Protein 1M0G (pdb70)

Radius of gyration: 7.93 Å; Cα contacts (8 Å, |Δi|>4): 27; chains: 1; bounding box: 19×13×16 Å

Foldseek 3Di:
DADPLDDPCLVQCPVHDQCPPHHADPVTSD

Solvent-accessible surface area: 2274 Å² total; per-residue (Å²): 170,69,21,152,63,22,97,126,46,29,130,90,7,75,117,40,36,54,22,184,71,106,119,22,62,118,71,5,20,130

Structure (mmCIF, N/CA/C/O backbone):
data_1M0G
#
_entry.id   1M0G
#
loop_
_entity.id
_entity.type
_entity.pdbx_description
1 polymer 'metallothionein MT_nc'
2 non-polymer 'CADMIUM ION'
#
loop_
_atom_site.group_PDB
_atom_site.id
_atom_site.type_symbol
_atom_site.label_atom_id
_atom_site.label_alt_id
_atom_site.label_comp_id
_atom_site.label_asym_id
_atom_site.label_entity_id
_atom_site.label_seq_id
_atom_site.pdbx_PDB_ins_code
_atom_site.Cartn_x
_atom_site.Cartn_y
_atom_site.Cartn_z
_atom_site.occupancy
_atom_site.B_iso_or_equiv
_atom_site.auth_seq_id
_atom_site.auth_comp_id
_atom_site.auth_asym_id
_atom_site.auth_atom_id
_atom_site.pdbx_PDB_model_num
ATOM 1 N N . SER A 1 1 ? 1.255 -4.879 -2.490 1.00 0.00 37 SER A N 1
ATOM 2 C CA . SER A 1 1 ? 2.271 -4.974 -3.524 1.00 0.00 37 SER A CA 1
ATOM 3 C C . SER A 1 1 ? 3.637 -4.588 -2.953 1.00 0.00 37 SER A C 1
ATOM 4 O O . SER A 1 1 ? 3.730 -4.116 -1.820 1.00 0.00 37 SER A O 1
ATOM 12 N N . CYS A 1 2 ? 4.664 -4.804 -3.762 1.00 0.00 38 CYS A N 1
ATOM 13 C CA . CYS A 1 2 ? 6.021 -4.485 -3.351 1.00 0.00 38 CYS A CA 1
ATOM 14 C C . CYS A 1 2 ? 6.641 -3.571 -4.410 1.00 0.00 38 CYS A C 1
ATOM 15 O O . CYS A 1 2 ? 6.800 -2.368 -4.217 1.00 0.00 38 CYS A O 1
ATOM 22 N N . CYS A 1 3 ? 6.991 -4.179 -5.545 1.00 0.00 39 CYS A N 1
ATOM 23 C CA . CYS A 1 3 ? 7.590 -3.456 -6.650 1.00 0.00 39 CYS A CA 1
ATOM 24 C C . CYS A 1 3 ? 6.990 -3.942 -7.961 1.00 0.00 39 CYS A C 1
ATOM 25 O O . CYS A 1 3 ? 6.715 -5.134 -8.082 1.00 0.00 39 CYS A O 1
ATOM 32 N N . PRO A 1 4 ? 6.794 -3.005 -8.928 1.00 0.00 40 PRO A N 1
ATOM 33 C CA . PRO A 1 4 ? 6.226 -3.366 -10.216 1.00 0.00 40 PRO A CA 1
ATOM 34 C C . PRO A 1 4 ? 7.253 -4.096 -11.083 1.00 0.00 40 PRO A C 1
ATOM 35 O O . PRO A 1 4 ? 7.062 -4.239 -12.289 1.00 0.00 40 PRO A O 1
ATOM 46 N N . CYS A 1 5 ? 8.321 -4.537 -10.435 1.00 0.00 41 CYS A N 1
ATOM 47 C CA . CYS A 1 5 ? 9.378 -5.249 -11.132 1.00 0.00 41 CYS A CA 1
ATOM 48 C C . CYS A 1 5 ? 9.387 -6.698 -10.641 1.00 0.00 41 CYS A C 1
ATOM 49 O O . CYS A 1 5 ? 10.294 -7.463 -10.966 1.00 0.00 41 CYS A O 1
ATOM 56 N N . CYS A 1 6 ? 8.365 -7.033 -9.867 1.00 0.00 42 CYS A N 1
ATOM 57 C CA . CYS A 1 6 ? 8.243 -8.377 -9.328 1.00 0.00 42 CYS A CA 1
ATOM 58 C C . CYS A 1 6 ? 6.756 -8.724 -9.234 1.00 0.00 42 CYS A C 1
ATOM 59 O O . CYS A 1 6 ? 5.906 -7.835 -9.245 1.00 0.00 42 CYS A O 1
ATOM 66 N N . PRO A 1 7 ? 6.481 -10.052 -9.141 1.00 0.00 43 PRO A N 1
ATOM 67 C CA . PRO A 1 7 ? 5.111 -10.528 -9.045 1.00 0.00 43 PRO A CA 1
ATOM 68 C C . PRO A 1 7 ? 4.540 -10.276 -7.647 1.00 0.00 43 PRO A C 1
ATOM 69 O O . PRO A 1 7 ? 5.284 -9.992 -6.711 1.00 0.00 43 PRO A O 1
ATOM 80 N N . SER A 1 8 ? 3.224 -10.391 -7.552 1.00 0.00 44 SER A N 1
ATOM 81 C CA . SER A 1 8 ? 2.544 -10.179 -6.285 1.00 0.00 44 SER A CA 1
ATOM 82 C C . SER A 1 8 ? 2.890 -11.307 -5.311 1.00 0.00 44 SER A C 1
ATOM 83 O O . SER A 1 8 ? 2.007 -12.036 -4.861 1.00 0.00 44 SER A O 1
ATOM 91 N N . GLY A 1 9 ? 4.177 -11.416 -5.014 1.00 0.00 45 GLY A N 1
ATOM 92 C CA . GLY A 1 9 ? 4.649 -12.443 -4.102 1.00 0.00 45 GLY A CA 1
ATOM 93 C C . GLY A 1 9 ? 6.172 -12.391 -3.959 1.00 0.00 45 GLY A C 1
ATOM 94 O O . GLY A 1 9 ? 6.693 -11.723 -3.067 1.00 0.00 45 GLY A O 1
ATOM 98 N N . CYS A 1 10 ? 6.843 -13.105 -4.850 1.00 0.00 46 CYS A N 1
ATOM 99 C CA . CYS A 1 10 ? 8.295 -13.148 -4.835 1.00 0.00 46 CYS A CA 1
ATOM 100 C C . CYS A 1 10 ? 8.754 -13.377 -3.394 1.00 0.00 46 CYS A C 1
ATOM 101 O O . CYS A 1 10 ? 8.818 -12.438 -2.602 1.00 0.00 46 CYS A O 1
ATOM 108 N N . THR A 1 11 ? 9.060 -14.632 -3.096 1.00 0.00 47 THR A N 1
ATOM 109 C CA . THR A 1 11 ? 9.511 -14.996 -1.764 1.00 0.00 47 THR A CA 1
ATOM 110 C C . THR A 1 11 ? 10.738 -14.172 -1.372 1.00 0.00 47 THR A C 1
ATOM 111 O O . THR A 1 11 ? 11.034 -14.017 -0.188 1.00 0.00 47 THR A O 1
ATOM 122 N N . LYS A 1 12 ? 11.419 -13.664 -2.388 1.00 0.00 48 LYS A N 1
ATOM 123 C CA . LYS A 1 12 ? 12.608 -12.858 -2.165 1.00 0.00 48 LYS A CA 1
ATOM 124 C C . LYS A 1 12 ? 12.200 -11.506 -1.577 1.00 0.00 48 LYS A C 1
ATOM 125 O O . LYS A 1 12 ? 12.823 -10.981 -0.659 1.00 0.00 48 LYS A O 1
ATOM 144 N N . CYS A 1 13 ? 11.124 -10.950 -2.139 1.00 0.00 49 CYS A N 1
ATOM 145 C CA . CYS A 1 13 ? 10.604 -9.670 -1.698 1.00 0.00 49 CYS A CA 1
ATOM 146 C C . CYS A 1 13 ? 9.611 -9.886 -0.566 1.00 0.00 49 CYS A C 1
ATOM 147 O O . CYS A 1 13 ? 9.156 -8.903 0.018 1.00 0.00 49 CYS A O 1
ATOM 154 N N . ALA A 1 14 ? 9.298 -11.141 -0.279 1.00 0.00 50 ALA A N 1
ATOM 155 C CA . ALA A 1 14 ? 8.360 -11.453 0.785 1.00 0.00 50 ALA A CA 1
ATOM 156 C C . ALA A 1 14 ? 8.910 -10.932 2.114 1.00 0.00 50 ALA A C 1
ATOM 157 O O . ALA A 1 14 ? 8.146 -10.559 3.003 1.00 0.00 50 ALA A O 1
ATOM 164 N N . SER A 1 15 ? 10.231 -10.924 2.209 1.00 0.00 51 SER A N 1
ATOM 165 C CA . SER A 1 15 ? 10.892 -10.455 3.415 1.00 0.00 51 SER A CA 1
ATOM 166 C C . SER A 1 15 ? 11.098 -8.940 3.343 1.00 0.00 51 SER A C 1
ATOM 167 O O . SER A 1 15 ? 11.629 -8.338 4.274 1.00 0.00 51 SER A O 1
ATOM 175 N N . GLY A 1 16 ? 10.668 -8.369 2.228 1.00 0.00 52 GLY A N 1
ATOM 176 C CA . GLY A 1 16 ? 10.798 -6.937 2.022 1.00 0.00 52 GLY A CA 1
ATOM 177 C C . GLY A 1 16 ? 10.947 -6.607 0.536 1.00 0.00 52 GLY A C 1
ATOM 178 O O . GLY A 1 16 ? 9.954 -6.501 -0.182 1.00 0.00 52 GLY A O 1
ATOM 182 N N . CYS A 1 17 ? 12.195 -6.454 0.118 1.00 0.00 53 CYS A N 1
ATOM 183 C CA . CYS A 1 17 ? 12.487 -6.139 -1.270 1.00 0.00 53 CYS A CA 1
ATOM 184 C C . CYS A 1 17 ? 14.005 -6.166 -1.461 1.00 0.00 53 CYS A C 1
ATOM 185 O O . CYS A 1 17 ? 14.714 -5.305 -0.944 1.00 0.00 53 CYS A O 1
ATOM 192 N N . VAL A 1 18 ? 14.456 -7.165 -2.205 1.00 0.00 54 VAL A N 1
ATOM 193 C CA . VAL A 1 18 ? 15.877 -7.317 -2.470 1.00 0.00 54 VAL A CA 1
ATOM 194 C C . VAL A 1 18 ? 16.255 -6.478 -3.693 1.00 0.00 54 VAL A C 1
ATOM 195 O O . VAL A 1 18 ? 17.409 -6.418 -4.109 1.00 0.00 54 VAL A O 1
ATOM 208 N N . CYS A 1 19 ? 15.240 -5.826 -4.265 1.00 0.00 55 CYS A N 1
ATOM 209 C CA . CYS A 1 19 ? 15.428 -4.986 -5.431 1.00 0.00 55 CYS A CA 1
ATOM 210 C C . CYS A 1 19 ? 16.043 -3.659 -5.010 1.00 0.00 55 CYS A C 1
ATOM 211 O O . CYS A 1 19 ? 16.447 -2.890 -5.881 1.00 0.00 55 CYS A O 1
ATOM 218 N N . LYS A 1 20 ? 16.102 -3.416 -3.710 1.00 0.00 56 LYS A N 1
ATOM 219 C CA . LYS A 1 20 ? 16.670 -2.177 -3.204 1.00 0.00 56 LYS A CA 1
ATOM 220 C C . LYS A 1 20 ? 18.134 -2.079 -3.637 1.00 0.00 56 LYS A C 1
ATOM 221 O O . LYS A 1 20 ? 18.671 -0.981 -3.775 1.00 0.00 56 LYS A O 1
ATOM 240 N N . GLY A 1 21 ? 18.738 -3.241 -3.839 1.00 0.00 57 GLY A N 1
ATOM 241 C CA . GLY A 1 21 ? 20.128 -3.299 -4.254 1.00 0.00 57 GLY A CA 1
ATOM 242 C C . GLY A 1 21 ? 20.279 -2.908 -5.725 1.00 0.00 57 GLY A C 1
ATOM 243 O O . GLY A 1 21 ? 20.498 -1.739 -6.041 1.00 0.00 57 GLY A O 1
ATOM 247 N N . LYS A 1 22 ? 20.155 -3.907 -6.586 1.00 0.00 58 LYS A N 1
ATOM 248 C CA . LYS A 1 22 ? 20.275 -3.682 -8.016 1.00 0.00 58 LYS A CA 1
ATOM 249 C C . LYS A 1 22 ? 18.892 -3.784 -8.662 1.00 0.00 58 LYS A C 1
ATOM 250 O O . LYS A 1 22 ? 17.893 -3.973 -7.970 1.00 0.00 58 LYS A O 1
ATOM 269 N N . THR A 1 23 ? 18.879 -3.654 -9.981 1.00 0.00 59 THR A N 1
ATOM 270 C CA . THR A 1 23 ? 17.634 -3.729 -10.727 1.00 0.00 59 THR A CA 1
ATOM 271 C C . THR A 1 23 ? 16.819 -4.946 -10.283 1.00 0.00 59 THR A C 1
ATOM 272 O O . THR A 1 23 ? 16.076 -4.877 -9.306 1.00 0.00 59 THR A O 1
ATOM 283 N N . CYS A 1 24 ? 16.985 -6.031 -11.024 1.00 0.00 60 CYS A N 1
ATOM 284 C CA . CYS A 1 24 ? 16.274 -7.261 -10.720 1.00 0.00 60 CYS A CA 1
ATOM 285 C C . CYS A 1 24 ? 16.687 -8.321 -11.744 1.00 0.00 60 CYS A C 1
ATOM 286 O O . CYS A 1 24 ? 15.986 -8.544 -12.729 1.00 0.00 60 CYS A O 1
ATOM 293 N N . ASP A 1 25 ? 17.824 -8.946 -11.475 1.00 0.00 61 ASP A N 1
ATOM 294 C CA . ASP A 1 25 ? 18.338 -9.977 -12.360 1.00 0.00 61 ASP A CA 1
ATOM 295 C C . ASP A 1 25 ? 18.594 -11.253 -11.555 1.00 0.00 61 ASP A C 1
ATOM 296 O O . ASP A 1 25 ? 18.151 -11.371 -10.414 1.00 0.00 61 ASP A O 1
ATOM 305 N N . THR A 1 26 ? 19.307 -12.178 -12.183 1.00 0.00 62 THR A N 1
ATOM 306 C CA . THR A 1 26 ? 19.626 -13.441 -11.540 1.00 0.00 62 THR A CA 1
ATOM 307 C C . THR A 1 26 ? 20.369 -13.197 -10.225 1.00 0.00 62 THR A C 1
ATOM 308 O O . THR A 1 26 ? 20.499 -14.103 -9.403 1.00 0.00 62 THR A O 1
ATOM 319 N N . SER A 1 27 ? 20.839 -11.968 -10.067 1.00 0.00 63 SER A N 1
ATOM 320 C CA . SER A 1 27 ? 21.566 -11.594 -8.866 1.00 0.00 63 SER A CA 1
ATOM 321 C C . SER A 1 27 ? 20.676 -10.738 -7.961 1.00 0.00 63 SER A C 1
ATOM 322 O O . SER A 1 27 ? 21.175 -10.011 -7.103 1.00 0.00 63 SER A O 1
ATOM 330 N N . CYS A 1 28 ? 19.375 -10.853 -8.184 1.00 0.00 64 CYS A N 1
ATOM 331 C CA . CYS A 1 28 ? 18.412 -10.099 -7.400 1.00 0.00 64 CYS A CA 1
ATOM 332 C C . CYS A 1 28 ? 17.318 -11.059 -6.930 1.00 0.00 64 CYS A C 1
ATOM 333 O O . CYS A 1 28 ? 17.305 -11.525 -5.794 1.00 0.00 64 CYS A O 1
ATOM 340 N N . CYS A 1 29 ? 16.389 -11.347 -7.845 1.00 0.00 65 CYS A N 1
ATOM 341 C CA . CYS A 1 29 ? 15.285 -12.243 -7.563 1.00 0.00 65 CYS A CA 1
ATOM 342 C C . CYS A 1 29 ? 15.272 -13.373 -8.581 1.00 0.00 65 CYS A C 1
ATOM 343 O O . CYS A 1 29 ? 14.756 -14.445 -8.269 1.00 0.00 65 CYS A O 1
ATOM 350 N N . GLN A 1 30 ? 15.829 -13.122 -9.757 1.00 0.00 66 GLN A N 1
ATOM 351 C CA . GLN A 1 30 ? 15.867 -14.134 -10.799 1.00 0.00 66 GLN A CA 1
ATOM 352 C C . GLN A 1 30 ? 16.911 -15.201 -10.463 1.00 0.00 66 GLN A C 1
ATOM 353 O O . GLN A 1 30 ? 16.564 -16.304 -10.042 1.00 0.00 66 GLN A O 1
ATOM 371 N N . SER A 1 1 ? 1.781 -4.502 -4.201 1.00 0.00 37 SER A N 2
ATOM 372 C CA . SER A 1 1 ? 3.046 -5.075 -4.625 1.00 0.00 37 SER A CA 2
ATOM 373 C C . SER A 1 1 ? 4.195 -4.127 -4.277 1.00 0.00 37 SER A C 2
ATOM 374 O O . SER A 1 1 ? 4.173 -2.955 -4.651 1.00 0.00 37 SER A O 2
ATOM 382 N N . CYS A 1 2 ? 5.171 -4.667 -3.564 1.00 0.00 38 CYS A N 2
ATOM 383 C CA . CYS A 1 2 ? 6.326 -3.884 -3.160 1.00 0.00 38 CYS A CA 2
ATOM 384 C C . CYS A 1 2 ? 6.845 -3.126 -4.385 1.00 0.00 38 CYS A C 2
ATOM 385 O O . CYS A 1 2 ? 6.972 -1.905 -4.387 1.00 0.00 38 CYS A O 2
ATOM 392 N N . CYS A 1 3 ? 7.142 -3.892 -5.438 1.00 0.00 39 CYS A N 2
ATOM 393 C CA . CYS A 1 3 ? 7.642 -3.332 -6.677 1.00 0.00 39 CYS A CA 2
ATOM 394 C C . CYS A 1 3 ? 6.878 -3.927 -7.850 1.00 0.00 39 CYS A C 2
ATOM 395 O O . CYS A 1 3 ? 6.612 -5.128 -7.836 1.00 0.00 39 CYS A O 2
ATOM 402 N N . PRO A 1 4 ? 6.534 -3.074 -8.853 1.00 0.00 40 PRO A N 2
ATOM 403 C CA . PRO A 1 4 ? 5.803 -3.543 -10.017 1.00 0.00 40 PRO A CA 2
ATOM 404 C C . PRO A 1 4 ? 6.716 -4.334 -10.956 1.00 0.00 40 PRO A C 2
ATOM 405 O O . PRO A 1 4 ? 6.290 -4.758 -12.029 1.00 0.00 40 PRO A O 2
ATOM 416 N N . CYS A 1 5 ? 7.954 -4.507 -10.518 1.00 0.00 41 CYS A N 2
ATOM 417 C CA . CYS A 1 5 ? 8.930 -5.239 -11.307 1.00 0.00 41 CYS A CA 2
ATOM 418 C C . CYS A 1 5 ? 8.889 -6.708 -10.880 1.00 0.00 41 CYS A C 2
ATOM 419 O O . CYS A 1 5 ? 9.591 -7.543 -11.447 1.00 0.00 41 CYS A O 2
ATOM 426 N N . CYS A 1 6 ? 8.056 -6.979 -9.886 1.00 0.00 42 CYS A N 2
ATOM 427 C CA . CYS A 1 6 ? 7.913 -8.333 -9.377 1.00 0.00 42 CYS A CA 2
ATOM 428 C C . CYS A 1 6 ? 6.421 -8.631 -9.219 1.00 0.00 42 CYS A C 2
ATOM 429 O O . CYS A 1 6 ? 5.604 -7.713 -9.156 1.00 0.00 42 CYS A O 2
ATOM 436 N N . PRO A 1 7 ? 6.102 -9.951 -9.158 1.00 0.00 43 PRO A N 2
ATOM 437 C CA . PRO A 1 7 ? 4.723 -10.383 -9.008 1.00 0.00 43 PRO A CA 2
ATOM 438 C C . PRO A 1 7 ? 4.232 -10.163 -7.576 1.00 0.00 43 PRO A C 2
ATOM 439 O O . PRO A 1 7 ? 5.032 -9.952 -6.667 1.00 0.00 43 PRO A O 2
ATOM 450 N N . SER A 1 8 ? 2.917 -10.218 -7.420 1.00 0.00 44 SER A N 2
ATOM 451 C CA . SER A 1 8 ? 2.310 -10.026 -6.114 1.00 0.00 44 SER A CA 2
ATOM 452 C C . SER A 1 8 ? 2.649 -11.207 -5.202 1.00 0.00 44 SER A C 2
ATOM 453 O O . SER A 1 8 ? 1.757 -11.916 -4.739 1.00 0.00 44 SER A O 2
ATOM 461 N N . GLY A 1 9 ? 3.942 -11.382 -4.970 1.00 0.00 45 GLY A N 2
ATOM 462 C CA . GLY A 1 9 ? 4.410 -12.464 -4.122 1.00 0.00 45 GLY A CA 2
ATOM 463 C C . GLY A 1 9 ? 5.935 -12.436 -3.987 1.00 0.00 45 GLY A C 2
ATOM 464 O O . GLY A 1 9 ? 6.467 -11.861 -3.040 1.00 0.00 45 GLY A O 2
ATOM 468 N N . CYS A 1 10 ? 6.593 -13.064 -4.950 1.00 0.00 46 CYS A N 2
ATOM 469 C CA . CYS A 1 10 ? 8.045 -13.119 -4.952 1.00 0.00 46 CYS A CA 2
ATOM 470 C C . CYS A 1 10 ? 8.519 -13.347 -3.515 1.00 0.00 46 CYS A C 2
ATOM 471 O O . CYS A 1 10 ? 8.719 -12.393 -2.765 1.00 0.00 46 CYS A O 2
ATOM 478 N N . THR A 1 11 ? 8.685 -14.617 -3.176 1.00 0.00 47 THR A N 2
ATOM 479 C CA . THR A 1 11 ? 9.132 -14.983 -1.842 1.00 0.00 47 THR A CA 2
ATOM 480 C C . THR A 1 11 ? 10.481 -14.330 -1.534 1.00 0.00 47 THR A C 2
ATOM 481 O O . THR A 1 11 ? 10.900 -14.279 -0.379 1.00 0.00 47 THR A O 2
ATOM 492 N N . LYS A 1 12 ? 11.122 -13.846 -2.587 1.00 0.00 48 LYS A N 2
ATOM 493 C CA . LYS A 1 12 ? 12.416 -13.199 -2.444 1.00 0.00 48 LYS A CA 2
ATOM 494 C C . LYS A 1 12 ? 12.218 -11.801 -1.853 1.00 0.00 48 LYS A C 2
ATOM 495 O O . LYS A 1 12 ? 12.931 -11.370 -0.952 1.00 0.00 48 LYS A O 2
ATOM 514 N N . CYS A 1 13 ? 11.219 -11.097 -2.392 1.00 0.00 49 CYS A N 2
ATOM 515 C CA . CYS A 1 13 ? 10.897 -9.757 -1.945 1.00 0.00 49 CYS A CA 2
ATOM 516 C C . CYS A 1 13 ? 10.160 -9.825 -0.615 1.00 0.00 49 CYS A C 2
ATOM 517 O O . CYS A 1 13 ? 9.924 -8.778 -0.014 1.00 0.00 49 CYS A O 2
ATOM 524 N N . ALA A 1 14 ? 9.816 -11.031 -0.186 1.00 0.00 50 ALA A N 2
ATOM 525 C CA . ALA A 1 14 ? 9.108 -11.204 1.071 1.00 0.00 50 ALA A CA 2
ATOM 526 C C . ALA A 1 14 ? 10.054 -10.889 2.230 1.00 0.00 50 ALA A C 2
ATOM 527 O O . ALA A 1 14 ? 9.608 -10.610 3.342 1.00 0.00 50 ALA A O 2
ATOM 534 N N . SER A 1 15 ? 11.344 -10.944 1.932 1.00 0.00 51 SER A N 2
ATOM 535 C CA . SER A 1 15 ? 12.357 -10.667 2.937 1.00 0.00 51 SER A CA 2
ATOM 536 C C . SER A 1 15 ? 12.469 -9.158 3.166 1.00 0.00 51 SER A C 2
ATOM 537 O O . SER A 1 15 ? 13.096 -8.718 4.128 1.00 0.00 51 SER A O 2
ATOM 545 N N . GLY A 1 16 ? 11.853 -8.408 2.264 1.00 0.00 52 GLY A N 2
ATOM 546 C CA . GLY A 1 16 ? 11.876 -6.958 2.355 1.00 0.00 52 GLY A CA 2
ATOM 547 C C . GLY A 1 16 ? 12.323 -6.332 1.032 1.00 0.00 52 GLY A C 2
ATOM 548 O O . GLY A 1 16 ? 13.097 -5.376 1.024 1.00 0.00 52 GLY A O 2
ATOM 552 N N . CYS A 1 17 ? 11.816 -6.897 -0.053 1.00 0.00 53 CYS A N 2
ATOM 553 C CA . CYS A 1 17 ? 12.153 -6.407 -1.379 1.00 0.00 53 CYS A CA 2
ATOM 554 C C . CYS A 1 17 ? 13.661 -6.568 -1.582 1.00 0.00 53 CYS A C 2
ATOM 555 O O . CYS A 1 17 ? 14.454 -5.886 -0.935 1.00 0.00 53 CYS A O 2
ATOM 562 N N . VAL A 1 18 ? 14.010 -7.473 -2.484 1.00 0.00 54 VAL A N 2
ATOM 563 C CA . VAL A 1 18 ? 15.409 -7.733 -2.780 1.00 0.00 54 VAL A CA 2
ATOM 564 C C . VAL A 1 18 ? 15.846 -6.863 -3.961 1.00 0.00 54 VAL A C 2
ATOM 565 O O . VAL A 1 18 ? 16.964 -6.956 -4.458 1.00 0.00 54 VAL A O 2
ATOM 578 N N . CYS A 1 19 ? 14.922 -6.005 -4.401 1.00 0.00 55 CYS A N 2
ATOM 579 C CA . CYS A 1 19 ? 15.175 -5.107 -5.511 1.00 0.00 55 CYS A CA 2
ATOM 580 C C . CYS A 1 19 ? 15.698 -3.780 -4.983 1.00 0.00 55 CYS A C 2
ATOM 581 O O . CYS A 1 19 ? 16.103 -2.941 -5.786 1.00 0.00 55 CYS A O 2
ATOM 588 N N . LYS A 1 20 ? 15.678 -3.612 -3.668 1.00 0.00 56 LYS A N 2
ATOM 589 C CA . LYS A 1 20 ? 16.155 -2.379 -3.064 1.00 0.00 56 LYS A CA 2
ATOM 590 C C . LYS A 1 20 ? 17.677 -2.301 -3.206 1.00 0.00 56 LYS A C 2
ATOM 591 O O . LYS A 1 20 ? 18.399 -3.124 -2.645 1.00 0.00 56 LYS A O 2
ATOM 610 N N . GLY A 1 21 ? 18.118 -1.304 -3.958 1.00 0.00 57 GLY A N 2
ATOM 611 C CA . GLY A 1 21 ? 19.540 -1.108 -4.181 1.00 0.00 57 GLY A CA 2
ATOM 612 C C . GLY A 1 21 ? 19.959 -1.637 -5.554 1.00 0.00 57 GLY A C 2
ATOM 613 O O . GLY A 1 21 ? 20.569 -0.916 -6.341 1.00 0.00 57 GLY A O 2
ATOM 617 N N . LYS A 1 22 ? 19.614 -2.892 -5.799 1.00 0.00 58 LYS A N 2
ATOM 618 C CA . LYS A 1 22 ? 19.946 -3.526 -7.063 1.00 0.00 58 LYS A CA 2
ATOM 619 C C . LYS A 1 22 ? 18.737 -3.455 -7.998 1.00 0.00 58 LYS A C 2
ATOM 620 O O . LYS A 1 22 ? 17.681 -2.952 -7.616 1.00 0.00 58 LYS A O 2
ATOM 639 N N . THR A 1 23 ? 18.931 -3.964 -9.205 1.00 0.00 59 THR A N 2
ATOM 640 C CA . THR A 1 23 ? 17.871 -3.964 -10.197 1.00 0.00 59 THR A CA 2
ATOM 641 C C . THR A 1 23 ? 16.963 -5.182 -10.008 1.00 0.00 59 THR A C 2
ATOM 642 O O . THR A 1 23 ? 16.040 -5.152 -9.196 1.00 0.00 59 THR A O 2
ATOM 653 N N . CYS A 1 24 ? 17.258 -6.223 -10.773 1.00 0.00 60 CYS A N 2
ATOM 654 C CA . CYS A 1 24 ? 16.480 -7.448 -10.700 1.00 0.00 60 CYS A CA 2
ATOM 655 C C . CYS A 1 24 ? 17.039 -8.434 -11.728 1.00 0.00 60 CYS A C 2
ATOM 656 O O . CYS A 1 24 ? 16.512 -8.546 -12.836 1.00 0.00 60 CYS A O 2
ATOM 663 N N . ASP A 1 25 ? 18.096 -9.123 -11.327 1.00 0.00 61 ASP A N 2
ATOM 664 C CA . ASP A 1 25 ? 18.732 -10.095 -12.200 1.00 0.00 61 ASP A CA 2
ATOM 665 C C . ASP A 1 25 ? 18.834 -11.437 -11.473 1.00 0.00 61 ASP A C 2
ATOM 666 O O . ASP A 1 25 ? 18.251 -11.614 -10.404 1.00 0.00 61 ASP A O 2
ATOM 675 N N . THR A 1 26 ? 19.581 -12.347 -12.080 1.00 0.00 62 THR A N 2
ATOM 676 C CA . THR A 1 26 ? 19.769 -13.667 -11.504 1.00 0.00 62 THR A CA 2
ATOM 677 C C . THR A 1 26 ? 20.377 -13.558 -10.104 1.00 0.00 62 THR A C 2
ATOM 678 O O . THR A 1 26 ? 20.374 -14.524 -9.344 1.00 0.00 62 THR A O 2
ATOM 689 N N . SER A 1 27 ? 20.884 -12.370 -9.807 1.00 0.00 63 SER A N 2
ATOM 690 C CA . SER A 1 27 ? 21.495 -12.121 -8.512 1.00 0.00 63 SER A CA 2
ATOM 691 C C . SER A 1 27 ? 20.575 -11.246 -7.659 1.00 0.00 63 SER A C 2
ATOM 692 O O . SER A 1 27 ? 21.027 -10.597 -6.717 1.00 0.00 63 SER A O 2
ATOM 700 N N . CYS A 1 28 ? 19.299 -11.257 -8.019 1.00 0.00 64 CYS A N 2
ATOM 701 C CA . CYS A 1 28 ? 18.311 -10.473 -7.299 1.00 0.00 64 CYS A CA 2
ATOM 702 C C . CYS A 1 28 ? 17.130 -11.384 -6.959 1.00 0.00 64 CYS A C 2
ATOM 703 O O . CYS A 1 28 ? 16.991 -11.882 -5.846 1.00 0.00 64 CYS A O 2
ATOM 710 N N . CYS A 1 29 ? 16.271 -11.590 -7.961 1.00 0.00 65 CYS A N 2
ATOM 711 C CA . CYS A 1 29 ? 15.099 -12.430 -7.807 1.00 0.00 65 CYS A CA 2
ATOM 712 C C . CYS A 1 29 ? 15.111 -13.520 -8.869 1.00 0.00 65 CYS A C 2
ATOM 713 O O . CYS A 1 29 ? 14.484 -14.557 -8.660 1.00 0.00 65 CYS A O 2
ATOM 720 N N . GLN A 1 30 ? 15.808 -13.274 -9.968 1.00 0.00 66 GLN A N 2
ATOM 721 C CA . GLN A 1 30 ? 15.882 -14.251 -11.042 1.00 0.00 66 GLN A CA 2
ATOM 722 C C . GLN A 1 30 ? 16.883 -15.353 -10.689 1.00 0.00 66 GLN A C 2
ATOM 723 O O . GLN A 1 30 ? 17.425 -16.011 -11.576 1.00 0.00 66 GLN A O 2
ATOM 741 N N . SER A 1 1 ? 1.331 -3.500 -3.962 1.00 0.00 37 SER A N 3
ATOM 742 C CA . SER A 1 1 ? 2.430 -4.193 -4.614 1.00 0.00 37 SER A CA 3
ATOM 743 C C . SER A 1 1 ? 3.734 -3.935 -3.859 1.00 0.00 37 SER A C 3
ATOM 744 O O . SER A 1 1 ? 3.760 -3.157 -2.906 1.00 0.00 37 SER A O 3
ATOM 752 N N . CYS A 1 2 ? 4.785 -4.600 -4.313 1.00 0.00 38 CYS A N 3
ATOM 753 C CA . CYS A 1 2 ? 6.091 -4.453 -3.691 1.00 0.00 38 CYS A CA 3
ATOM 754 C C . CYS A 1 2 ? 7.013 -3.733 -4.677 1.00 0.00 38 CYS A C 3
ATOM 755 O O . CYS A 1 2 ? 7.788 -2.850 -4.318 1.00 0.00 38 CYS A O 3
ATOM 762 N N . CYS A 1 3 ? 6.909 -4.138 -5.945 1.00 0.00 39 CYS A N 3
ATOM 763 C CA . CYS A 1 3 ? 7.711 -3.558 -7.005 1.00 0.00 39 CYS A CA 3
ATOM 764 C C . CYS A 1 3 ? 7.177 -4.012 -8.355 1.00 0.00 39 CYS A C 3
ATOM 765 O O . CYS A 1 3 ? 6.785 -5.172 -8.477 1.00 0.00 39 CYS A O 3
ATOM 772 N N . PRO A 1 4 ? 7.169 -3.087 -9.352 1.00 0.00 40 PRO A N 3
ATOM 773 C CA . PRO A 1 4 ? 6.678 -3.420 -10.678 1.00 0.00 40 PRO A CA 3
ATOM 774 C C . PRO A 1 4 ? 7.690 -4.280 -11.437 1.00 0.00 40 PRO A C 3
ATOM 775 O O . PRO A 1 4 ? 7.600 -4.422 -12.656 1.00 0.00 40 PRO A O 3
ATOM 786 N N . CYS A 1 5 ? 8.632 -4.833 -10.686 1.00 0.00 41 CYS A N 3
ATOM 787 C CA . CYS A 1 5 ? 9.660 -5.674 -11.273 1.00 0.00 41 CYS A CA 3
ATOM 788 C C . CYS A 1 5 ? 9.572 -7.060 -10.628 1.00 0.00 41 CYS A C 3
ATOM 789 O O . CYS A 1 5 ? 10.505 -7.855 -10.728 1.00 0.00 41 CYS A O 3
ATOM 796 N N . CYS A 1 6 ? 8.442 -7.305 -9.981 1.00 0.00 42 CYS A N 3
ATOM 797 C CA . CYS A 1 6 ? 8.221 -8.580 -9.319 1.00 0.00 42 CYS A CA 3
ATOM 798 C C . CYS A 1 6 ? 6.715 -8.766 -9.127 1.00 0.00 42 CYS A C 3
ATOM 799 O O . CYS A 1 6 ? 5.964 -7.792 -9.098 1.00 0.00 42 CYS A O 3
ATOM 806 N N . PRO A 1 7 ? 6.307 -10.057 -8.996 1.00 0.00 43 PRO A N 3
ATOM 807 C CA . PRO A 1 7 ? 4.903 -10.383 -8.805 1.00 0.00 43 PRO A CA 3
ATOM 808 C C . PRO A 1 7 ? 4.453 -10.059 -7.379 1.00 0.00 43 PRO A C 3
ATOM 809 O O . PRO A 1 7 ? 5.280 -9.778 -6.512 1.00 0.00 43 PRO A O 3
ATOM 820 N N . SER A 1 8 ? 3.145 -10.109 -7.180 1.00 0.00 44 SER A N 3
ATOM 821 C CA . SER A 1 8 ? 2.574 -9.825 -5.875 1.00 0.00 44 SER A CA 3
ATOM 822 C C . SER A 1 8 ? 2.890 -10.967 -4.906 1.00 0.00 44 SER A C 3
ATOM 823 O O . SER A 1 8 ? 1.981 -11.589 -4.358 1.00 0.00 44 SER A O 3
ATOM 831 N N . GLY A 1 9 ? 4.179 -11.209 -4.726 1.00 0.00 45 GLY A N 3
ATOM 832 C CA . GLY A 1 9 ? 4.625 -12.265 -3.833 1.00 0.00 45 GLY A CA 3
ATOM 833 C C . GLY A 1 9 ? 6.153 -12.312 -3.760 1.00 0.00 45 GLY A C 3
ATOM 834 O O . GLY A 1 9 ? 6.756 -11.669 -2.902 1.00 0.00 45 GLY A O 3
ATOM 838 N N . CYS A 1 10 ? 6.734 -13.078 -4.670 1.00 0.00 46 CYS A N 3
ATOM 839 C CA . CYS A 1 10 ? 8.179 -13.218 -4.719 1.00 0.00 46 CYS A CA 3
ATOM 840 C C . CYS A 1 10 ? 8.689 -13.450 -3.295 1.00 0.00 46 CYS A C 3
ATOM 841 O O . CYS A 1 10 ? 8.876 -12.500 -2.536 1.00 0.00 46 CYS A O 3
ATOM 848 N N . THR A 1 11 ? 8.896 -14.719 -2.976 1.00 0.00 47 THR A N 3
ATOM 849 C CA . THR A 1 11 ? 9.380 -15.088 -1.656 1.00 0.00 47 THR A CA 3
ATOM 850 C C . THR A 1 11 ? 10.629 -14.281 -1.300 1.00 0.00 47 THR A C 3
ATOM 851 O O . THR A 1 11 ? 10.971 -14.143 -0.126 1.00 0.00 47 THR A O 3
ATOM 862 N N . LYS A 1 12 ? 11.277 -13.767 -2.335 1.00 0.00 48 LYS A N 3
ATOM 863 C CA . LYS A 1 12 ? 12.482 -12.976 -2.147 1.00 0.00 48 LYS A CA 3
ATOM 864 C C . LYS A 1 12 ? 12.105 -11.608 -1.576 1.00 0.00 48 LYS A C 3
ATOM 865 O O . LYS A 1 12 ? 12.752 -11.078 -0.677 1.00 0.00 48 LYS A O 3
ATOM 884 N N . CYS A 1 13 ? 11.026 -11.044 -2.126 1.00 0.00 49 CYS A N 3
ATOM 885 C CA . CYS A 1 13 ? 10.534 -9.751 -1.699 1.00 0.00 49 CYS A CA 3
ATOM 886 C C . CYS A 1 13 ? 9.613 -9.926 -0.500 1.00 0.00 49 CYS A C 3
ATOM 887 O O . CYS A 1 13 ? 9.202 -8.925 0.083 1.00 0.00 49 CYS A O 3
ATOM 894 N N . ALA A 1 14 ? 9.310 -11.170 -0.160 1.00 0.00 50 ALA A N 3
ATOM 895 C CA . ALA A 1 14 ? 8.437 -11.445 0.970 1.00 0.00 50 ALA A CA 3
ATOM 896 C C . ALA A 1 14 ? 9.195 -11.177 2.271 1.00 0.00 50 ALA A C 3
ATOM 897 O O . ALA A 1 14 ? 8.634 -10.630 3.219 1.00 0.00 50 ALA A O 3
ATOM 904 N N . SER A 1 15 ? 10.459 -11.575 2.276 1.00 0.00 51 SER A N 3
ATOM 905 C CA . SER A 1 15 ? 11.300 -11.384 3.446 1.00 0.00 51 SER A CA 3
ATOM 906 C C . SER A 1 15 ? 11.963 -10.006 3.393 1.00 0.00 51 SER A C 3
ATOM 907 O O . SER A 1 15 ? 12.746 -9.657 4.276 1.00 0.00 51 SER A O 3
ATOM 915 N N . GLY A 1 16 ? 11.628 -9.261 2.351 1.00 0.00 52 GLY A N 3
ATOM 916 C CA . GLY A 1 16 ? 12.182 -7.931 2.172 1.00 0.00 52 GLY A CA 3
ATOM 917 C C . GLY A 1 16 ? 12.589 -7.697 0.715 1.00 0.00 52 GLY A C 3
ATOM 918 O O . GLY A 1 16 ? 13.383 -8.454 0.160 1.00 0.00 52 GLY A O 3
ATOM 922 N N . CYS A 1 17 ? 12.027 -6.645 0.139 1.00 0.00 53 CYS A N 3
ATOM 923 C CA . CYS A 1 17 ? 12.322 -6.302 -1.242 1.00 0.00 53 CYS A CA 3
ATOM 924 C C . CYS A 1 17 ? 13.837 -6.353 -1.436 1.00 0.00 53 CYS A C 3
ATOM 925 O O . CYS A 1 17 ? 14.565 -5.521 -0.898 1.00 0.00 53 CYS A O 3
ATOM 932 N N . VAL A 1 18 ? 14.270 -7.340 -2.209 1.00 0.00 54 VAL A N 3
ATOM 933 C CA . VAL A 1 18 ? 15.687 -7.511 -2.480 1.00 0.00 54 VAL A CA 3
ATOM 934 C C . VAL A 1 18 ? 16.070 -6.681 -3.709 1.00 0.00 54 VAL A C 3
ATOM 935 O O . VAL A 1 18 ? 17.197 -6.721 -4.195 1.00 0.00 54 VAL A O 3
ATOM 948 N N . CYS A 1 19 ? 15.090 -5.920 -4.204 1.00 0.00 55 CYS A N 3
ATOM 949 C CA . CYS A 1 19 ? 15.287 -5.073 -5.362 1.00 0.00 55 CYS A CA 3
ATOM 950 C C . CYS A 1 19 ? 15.892 -3.746 -4.927 1.00 0.00 55 CYS A C 3
ATOM 951 O O . CYS A 1 19 ? 16.297 -2.968 -5.790 1.00 0.00 55 CYS A O 3
ATOM 958 N N . LYS A 1 20 ? 15.942 -3.513 -3.624 1.00 0.00 56 LYS A N 3
ATOM 959 C CA . LYS A 1 20 ? 16.499 -2.276 -3.105 1.00 0.00 56 LYS A CA 3
ATOM 960 C C . LYS A 1 20 ? 18.011 -2.266 -3.338 1.00 0.00 56 LYS A C 3
ATOM 961 O O . LYS A 1 20 ? 18.731 -3.110 -2.807 1.00 0.00 56 LYS A O 3
ATOM 980 N N . GLY A 1 21 ? 18.448 -1.300 -4.134 1.00 0.00 57 GLY A N 3
ATOM 981 C CA . GLY A 1 21 ? 19.861 -1.169 -4.444 1.00 0.00 57 GLY A CA 3
ATOM 982 C C . GLY A 1 21 ? 20.147 -1.587 -5.889 1.00 0.00 57 GLY A C 3
ATOM 983 O O . GLY A 1 21 ? 20.696 -0.808 -6.667 1.00 0.00 57 GLY A O 3
ATOM 987 N N . LYS A 1 22 ? 19.762 -2.815 -6.203 1.00 0.00 58 LYS A N 3
ATOM 988 C CA . LYS A 1 22 ? 19.969 -3.345 -7.540 1.00 0.00 58 LYS A CA 3
ATOM 989 C C . LYS A 1 22 ? 18.644 -3.319 -8.305 1.00 0.00 58 LYS A C 3
ATOM 990 O O . LYS A 1 22 ? 17.623 -2.891 -7.771 1.00 0.00 58 LYS A O 3
ATOM 1009 N N . THR A 1 23 ? 18.706 -3.782 -9.545 1.00 0.00 59 THR A N 3
ATOM 1010 C CA . THR A 1 23 ? 17.523 -3.818 -10.390 1.00 0.00 59 THR A CA 3
ATOM 1011 C C . THR A 1 23 ? 16.654 -5.028 -10.040 1.00 0.00 59 THR A C 3
ATOM 1012 O O . THR A 1 23 ? 15.868 -4.980 -9.096 1.00 0.00 59 THR A O 3
ATOM 1023 N N . CYS A 1 24 ? 16.827 -6.084 -10.821 1.00 0.00 60 CYS A N 3
ATOM 1024 C CA . CYS A 1 24 ? 16.068 -7.305 -10.606 1.00 0.00 60 CYS A CA 3
ATOM 1025 C C . CYS A 1 24 ? 16.492 -8.327 -11.663 1.00 0.00 60 CYS A C 3
ATOM 1026 O O . CYS A 1 24 ? 15.814 -8.498 -12.674 1.00 0.00 60 CYS A O 3
ATOM 1033 N N . ASP A 1 25 ? 17.613 -8.979 -11.391 1.00 0.00 61 ASP A N 3
ATOM 1034 C CA . ASP A 1 25 ? 18.136 -9.980 -12.306 1.00 0.00 61 ASP A CA 3
ATOM 1035 C C . ASP A 1 25 ? 18.389 -11.281 -11.542 1.00 0.00 61 ASP A C 3
ATOM 1036 O O . ASP A 1 25 ? 17.948 -11.431 -10.404 1.00 0.00 61 ASP A O 3
ATOM 1045 N N . THR A 1 26 ? 19.097 -12.188 -12.199 1.00 0.00 62 THR A N 3
ATOM 1046 C CA . THR A 1 26 ? 19.413 -13.472 -11.596 1.00 0.00 62 THR A CA 3
ATOM 1047 C C . THR A 1 26 ? 20.171 -13.271 -10.283 1.00 0.00 62 THR A C 3
ATOM 1048 O O . THR A 1 26 ? 20.304 -14.202 -9.489 1.00 0.00 62 THR A O 3
ATOM 1059 N N . SER A 1 27 ? 20.650 -12.051 -10.093 1.00 0.00 63 SER A N 3
ATOM 1060 C CA . SER A 1 27 ? 21.392 -11.716 -8.890 1.00 0.00 63 SER A CA 3
ATOM 1061 C C . SER A 1 27 ? 20.529 -10.857 -7.963 1.00 0.00 63 SER A C 3
ATOM 1062 O O . SER A 1 27 ? 21.049 -10.148 -7.104 1.00 0.00 63 SER A O 3
ATOM 1070 N N . CYS A 1 28 ? 19.222 -10.948 -8.172 1.00 0.00 64 CYS A N 3
ATOM 1071 C CA . CYS A 1 28 ? 18.282 -10.188 -7.366 1.00 0.00 64 CYS A CA 3
ATOM 1072 C C . CYS A 1 28 ? 17.179 -11.137 -6.894 1.00 0.00 64 CYS A C 3
ATOM 1073 O O . CYS A 1 28 ? 17.165 -11.605 -5.758 1.00 0.00 64 CYS A O 3
ATOM 1080 N N . CYS A 1 29 ? 16.242 -11.413 -7.805 1.00 0.00 65 CYS A N 3
ATOM 1081 C CA . CYS A 1 29 ? 15.129 -12.296 -7.519 1.00 0.00 65 CYS A CA 3
ATOM 1082 C C . CYS A 1 29 ? 15.092 -13.418 -8.547 1.00 0.00 65 CYS A C 3
ATOM 1083 O O . CYS A 1 29 ? 14.564 -14.485 -8.239 1.00 0.00 65 CYS A O 3
ATOM 1090 N N . GLN A 1 30 ? 15.641 -13.165 -9.726 1.00 0.00 66 GLN A N 3
ATOM 1091 C CA . GLN A 1 30 ? 15.657 -14.169 -10.776 1.00 0.00 66 GLN A CA 3
ATOM 1092 C C . GLN A 1 30 ? 16.714 -15.233 -10.476 1.00 0.00 66 GLN A C 3
ATOM 1093 O O . GLN A 1 30 ? 17.443 -15.130 -9.491 1.00 0.00 66 GLN A O 3
ATOM 1111 N N . SER A 1 1 ? 1.087 -4.733 -2.736 1.00 0.00 37 SER A N 4
ATOM 1112 C CA . SER A 1 1 ? 2.137 -4.931 -3.720 1.00 0.00 37 SER A CA 4
ATOM 1113 C C . SER A 1 1 ? 3.487 -4.515 -3.135 1.00 0.00 37 SER A C 4
ATOM 1114 O O . SER A 1 1 ? 3.559 -4.050 -1.999 1.00 0.00 37 SER A O 4
ATOM 1122 N N . CYS A 1 2 ? 4.526 -4.698 -3.938 1.00 0.00 38 CYS A N 4
ATOM 1123 C CA . CYS A 1 2 ? 5.871 -4.347 -3.513 1.00 0.00 38 CYS A CA 4
ATOM 1124 C C . CYS A 1 2 ? 6.495 -3.453 -4.587 1.00 0.00 38 CYS A C 4
ATOM 1125 O O . CYS A 1 2 ? 6.630 -2.242 -4.427 1.00 0.00 38 CYS A O 4
ATOM 1132 N N . CYS A 1 3 ? 6.876 -4.087 -5.698 1.00 0.00 39 CYS A N 4
ATOM 1133 C CA . CYS A 1 3 ? 7.483 -3.387 -6.812 1.00 0.00 39 CYS A CA 4
ATOM 1134 C C . CYS A 1 3 ? 6.898 -3.903 -8.119 1.00 0.00 39 CYS A C 4
ATOM 1135 O O . CYS A 1 3 ? 6.638 -5.101 -8.219 1.00 0.00 39 CYS A O 4
ATOM 1142 N N . PRO A 1 4 ? 6.696 -2.985 -9.102 1.00 0.00 40 PRO A N 4
ATOM 1143 C CA . PRO A 1 4 ? 6.140 -3.376 -10.387 1.00 0.00 40 PRO A CA 4
ATOM 1144 C C . PRO A 1 4 ? 7.182 -4.108 -11.235 1.00 0.00 40 PRO A C 4
ATOM 1145 O O . PRO A 1 4 ? 7.002 -4.271 -12.441 1.00 0.00 40 PRO A O 4
ATOM 1156 N N . CYS A 1 5 ? 8.248 -4.531 -10.572 1.00 0.00 41 CYS A N 4
ATOM 1157 C CA . CYS A 1 5 ? 9.319 -5.241 -11.250 1.00 0.00 41 CYS A CA 4
ATOM 1158 C C . CYS A 1 5 ? 9.339 -6.682 -10.735 1.00 0.00 41 CYS A C 4
ATOM 1159 O O . CYS A 1 5 ? 10.258 -7.441 -11.041 1.00 0.00 41 CYS A O 4
ATOM 1166 N N . CYS A 1 6 ? 8.317 -7.015 -9.962 1.00 0.00 42 CYS A N 4
ATOM 1167 C CA . CYS A 1 6 ? 8.205 -8.351 -9.402 1.00 0.00 42 CYS A CA 4
ATOM 1168 C C . CYS A 1 6 ? 6.721 -8.710 -9.303 1.00 0.00 42 CYS A C 4
ATOM 1169 O O . CYS A 1 6 ? 5.863 -7.828 -9.329 1.00 0.00 42 CYS A O 4
ATOM 1176 N N . PRO A 1 7 ? 6.457 -10.039 -9.190 1.00 0.00 43 PRO A N 4
ATOM 1177 C CA . PRO A 1 7 ? 5.091 -10.525 -9.086 1.00 0.00 43 PRO A CA 4
ATOM 1178 C C . PRO A 1 7 ? 4.517 -10.255 -7.694 1.00 0.00 43 PRO A C 4
ATOM 1179 O O . PRO A 1 7 ? 5.258 -9.955 -6.760 1.00 0.00 43 PRO A O 4
ATOM 1190 N N . SER A 1 8 ? 3.201 -10.373 -7.599 1.00 0.00 44 SER A N 4
ATOM 1191 C CA . SER A 1 8 ? 2.519 -10.147 -6.336 1.00 0.00 44 SER A CA 4
ATOM 1192 C C . SER A 1 8 ? 2.857 -11.266 -5.350 1.00 0.00 44 SER A C 4
ATOM 1193 O O . SER A 1 8 ? 1.969 -11.979 -4.884 1.00 0.00 44 SER A O 4
ATOM 1201 N N . GLY A 1 9 ? 4.145 -11.385 -5.060 1.00 0.00 45 GLY A N 4
ATOM 1202 C CA . GLY A 1 9 ? 4.612 -12.406 -4.137 1.00 0.00 45 GLY A CA 4
ATOM 1203 C C . GLY A 1 9 ? 6.133 -12.348 -3.980 1.00 0.00 45 GLY A C 4
ATOM 1204 O O . GLY A 1 9 ? 6.643 -11.667 -3.092 1.00 0.00 45 GLY A O 4
ATOM 1208 N N . CYS A 1 10 ? 6.814 -13.072 -4.856 1.00 0.00 46 CYS A N 4
ATOM 1209 C CA . CYS A 1 10 ? 8.267 -13.112 -4.827 1.00 0.00 46 CYS A CA 4
ATOM 1210 C C . CYS A 1 10 ? 8.713 -13.302 -3.374 1.00 0.00 46 CYS A C 4
ATOM 1211 O O . CYS A 1 10 ? 8.786 -12.339 -2.613 1.00 0.00 46 CYS A O 4
ATOM 1218 N N . THR A 1 11 ? 8.997 -14.550 -3.036 1.00 0.00 47 THR A N 4
ATOM 1219 C CA . THR A 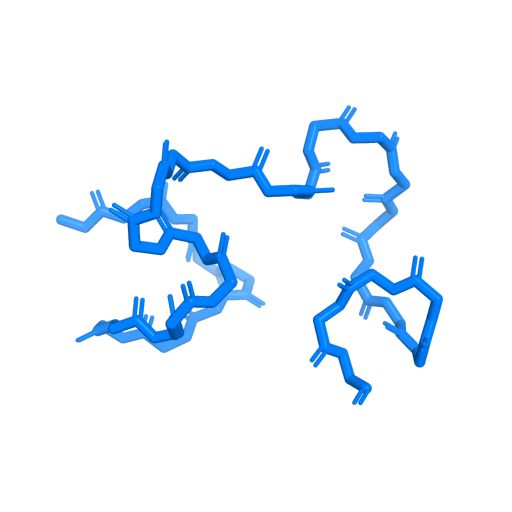1 11 ? 9.433 -14.880 -1.690 1.00 0.00 47 THR A CA 4
ATOM 1220 C C . THR A 1 11 ? 10.678 -14.071 -1.320 1.00 0.00 47 THR A C 4
ATOM 1221 O O . THR A 1 11 ? 11.006 -13.936 -0.142 1.00 0.00 47 THR A O 4
ATOM 1232 N N . LYS A 1 12 ? 11.335 -13.553 -2.347 1.00 0.00 48 LYS A N 4
ATOM 1233 C CA . LYS A 1 12 ? 12.536 -12.761 -2.144 1.00 0.00 48 LYS A CA 4
ATOM 1234 C C . LYS A 1 12 ? 12.149 -11.389 -1.589 1.00 0.00 48 LYS A C 4
ATOM 1235 O O . LYS A 1 12 ? 12.788 -10.845 -0.692 1.00 0.00 48 LYS A O 4
ATOM 1254 N N . CYS A 1 13 ? 11.071 -10.835 -2.153 1.00 0.00 49 CYS A N 4
ATOM 1255 C CA . CYS A 1 13 ? 10.569 -9.539 -1.741 1.00 0.00 49 CYS A CA 4
ATOM 1256 C C . CYS A 1 13 ? 9.626 -9.709 -0.561 1.00 0.00 49 CYS A C 4
ATOM 1257 O O . CYS A 1 13 ? 9.186 -8.704 -0.004 1.00 0.00 49 CYS A O 4
ATOM 1264 N N . ALA A 1 14 ? 9.335 -10.952 -0.205 1.00 0.00 50 ALA A N 4
ATOM 1265 C CA . ALA A 1 14 ? 8.443 -11.221 0.910 1.00 0.00 50 ALA A CA 4
ATOM 1266 C C . ALA A 1 14 ? 9.146 -10.859 2.220 1.00 0.00 50 ALA A C 4
ATOM 1267 O O . ALA A 1 14 ? 8.558 -10.212 3.085 1.00 0.00 50 ALA A O 4
ATOM 1274 N N . SER A 1 15 ? 10.394 -11.292 2.324 1.00 0.00 51 SER A N 4
ATOM 1275 C CA . SER A 1 15 ? 11.183 -11.020 3.513 1.00 0.00 51 SER A CA 4
ATOM 1276 C C . SER A 1 15 ? 11.844 -9.645 3.400 1.00 0.00 51 SER A C 4
ATOM 1277 O O . SER A 1 15 ? 12.586 -9.233 4.292 1.00 0.00 51 SER A O 4
ATOM 1285 N N . GLY A 1 16 ? 11.553 -8.972 2.296 1.00 0.00 52 GLY A N 4
ATOM 1286 C CA . GLY A 1 16 ? 12.110 -7.653 2.056 1.00 0.00 52 GLY A CA 4
ATOM 1287 C C . GLY A 1 16 ? 12.502 -7.484 0.586 1.00 0.00 52 GLY A C 4
ATOM 1288 O O . GLY A 1 16 ? 13.156 -8.352 0.010 1.00 0.00 52 GLY A O 4
ATOM 1292 N N . CYS A 1 17 ? 12.086 -6.359 0.022 1.00 0.00 53 CYS A N 4
ATOM 1293 C CA . CYS A 1 17 ? 12.386 -6.064 -1.369 1.00 0.00 53 CYS A CA 4
ATOM 1294 C C . CYS A 1 17 ? 13.904 -6.102 -1.552 1.00 0.00 53 CYS A C 4
ATOM 1295 O O . CYS A 1 17 ? 14.624 -5.293 -0.970 1.00 0.00 53 CYS A O 4
ATOM 1302 N N . VAL A 1 18 ? 14.346 -7.051 -2.364 1.00 0.00 54 VAL A N 4
ATOM 1303 C CA . VAL A 1 18 ? 15.766 -7.205 -2.632 1.00 0.00 54 VAL A CA 4
ATOM 1304 C C . VAL A 1 18 ? 16.142 -6.376 -3.861 1.00 0.00 54 VAL A C 4
ATOM 1305 O O . VAL A 1 18 ? 17.282 -6.371 -4.318 1.00 0.00 54 VAL A O 4
ATOM 1318 N N . CYS A 1 19 ? 15.143 -5.667 -4.390 1.00 0.00 55 CYS A N 4
ATOM 1319 C CA . CYS A 1 19 ? 15.332 -4.826 -5.556 1.00 0.00 55 CYS A CA 4
ATOM 1320 C C . CYS A 1 19 ? 15.912 -3.486 -5.129 1.00 0.00 55 CYS A C 4
ATOM 1321 O O . CYS A 1 19 ? 16.327 -2.718 -5.996 1.00 0.00 55 CYS A O 4
ATOM 1328 N N . LYS A 1 20 ? 15.930 -3.232 -3.829 1.00 0.00 56 LYS A N 4
ATOM 1329 C CA . LYS A 1 20 ? 16.463 -1.980 -3.320 1.00 0.00 56 LYS A CA 4
ATOM 1330 C C . LYS A 1 20 ? 17.948 -1.879 -3.676 1.00 0.00 56 LYS A C 4
ATOM 1331 O O . LYS A 1 20 ? 18.465 -0.784 -3.890 1.00 0.00 56 LYS A O 4
ATOM 1350 N N . GLY A 1 21 ? 18.590 -3.037 -3.731 1.00 0.00 57 GLY A N 4
ATOM 1351 C CA . GLY A 1 21 ? 20.004 -3.093 -4.059 1.00 0.00 57 GLY A CA 4
ATOM 1352 C C . GLY A 1 21 ? 20.229 -2.890 -5.559 1.00 0.00 57 GLY A C 4
ATOM 1353 O O . GLY A 1 21 ? 20.533 -1.784 -6.001 1.00 0.00 57 GLY A O 4
ATOM 1357 N N . LYS A 1 22 ? 20.068 -3.977 -6.300 1.00 0.00 58 LYS A N 4
ATOM 1358 C CA . LYS A 1 22 ? 20.249 -3.932 -7.741 1.00 0.00 58 LYS A CA 4
ATOM 1359 C C . LYS A 1 22 ? 18.879 -3.879 -8.422 1.00 0.00 58 LYS A C 4
ATOM 1360 O O . LYS A 1 22 ? 17.850 -3.843 -7.750 1.00 0.00 58 LYS A O 4
ATOM 1379 N N . THR A 1 23 ? 18.912 -3.877 -9.746 1.00 0.00 59 THR A N 4
ATOM 1380 C CA . THR A 1 23 ? 17.687 -3.829 -10.525 1.00 0.00 59 THR A CA 4
ATOM 1381 C C . THR A 1 23 ? 16.788 -5.017 -10.178 1.00 0.00 59 THR A C 4
ATOM 1382 O O . THR A 1 23 ? 15.955 -4.929 -9.277 1.00 0.00 59 THR A O 4
ATOM 1393 N N . CYS A 1 24 ? 16.987 -6.103 -10.911 1.00 0.00 60 CYS A N 4
ATOM 1394 C CA . CYS A 1 24 ? 16.205 -7.308 -10.693 1.00 0.00 60 CYS A CA 4
ATOM 1395 C C . CYS A 1 24 ? 16.658 -8.364 -11.703 1.00 0.00 60 CYS A C 4
ATOM 1396 O O . CYS A 1 24 ? 15.995 -8.584 -12.716 1.00 0.00 60 CYS A O 4
ATOM 1403 N N . ASP A 1 25 ? 17.783 -8.990 -11.393 1.00 0.00 61 ASP A N 4
ATOM 1404 C CA . ASP A 1 25 ? 18.332 -10.018 -12.262 1.00 0.00 61 ASP A CA 4
ATOM 1405 C C . ASP A 1 25 ? 18.567 -11.294 -11.450 1.00 0.00 61 ASP A C 4
ATOM 1406 O O . ASP A 1 25 ? 18.109 -11.404 -10.313 1.00 0.00 61 ASP A O 4
ATOM 1415 N N . THR A 1 26 ? 19.279 -12.225 -12.065 1.00 0.00 62 THR A N 4
ATOM 1416 C CA . THR A 1 26 ? 19.580 -13.489 -11.415 1.00 0.00 62 THR A CA 4
ATOM 1417 C C . THR A 1 26 ? 20.312 -13.247 -10.093 1.00 0.00 62 THR A C 4
ATOM 1418 O O . THR A 1 26 ? 20.417 -14.148 -9.262 1.00 0.00 62 THR A O 4
ATOM 1429 N N . SER A 1 27 ? 20.799 -12.025 -9.938 1.00 0.00 63 SER A N 4
ATOM 1430 C CA . SER A 1 27 ? 21.517 -11.652 -8.731 1.00 0.00 63 SER A CA 4
ATOM 1431 C C . SER A 1 27 ? 20.635 -10.766 -7.849 1.00 0.00 63 SER A C 4
ATOM 1432 O O . SER A 1 27 ? 21.137 -10.038 -6.994 1.00 0.00 63 SER A O 4
ATOM 1440 N N . CYS A 1 28 ? 19.335 -10.856 -8.088 1.00 0.00 64 CYS A N 4
ATOM 1441 C CA . CYS A 1 28 ? 18.378 -10.071 -7.326 1.00 0.00 64 CYS A CA 4
ATOM 1442 C C . CYS A 1 28 ? 17.263 -11.004 -6.850 1.00 0.00 64 CYS A C 4
ATOM 1443 O O . CYS A 1 28 ? 17.239 -11.459 -5.710 1.00 0.00 64 CYS A O 4
ATOM 1450 N N . CYS A 1 29 ? 16.329 -11.280 -7.764 1.00 0.00 65 CYS A N 4
ATOM 1451 C CA . CYS A 1 29 ? 15.206 -12.150 -7.475 1.00 0.00 65 CYS A CA 4
ATOM 1452 C C . CYS A 1 29 ? 15.179 -13.298 -8.474 1.00 0.00 65 CYS A C 4
ATOM 1453 O O . CYS A 1 29 ? 14.623 -14.347 -8.156 1.00 0.00 65 CYS A O 4
ATOM 1460 N N . GLN A 1 30 ? 15.768 -13.084 -9.642 1.00 0.00 66 GLN A N 4
ATOM 1461 C CA . GLN A 1 30 ? 15.797 -14.115 -10.664 1.00 0.00 66 GLN A CA 4
ATOM 1462 C C . GLN A 1 30 ? 16.828 -15.188 -10.308 1.00 0.00 66 GLN A C 4
ATOM 1463 O O . GLN A 1 30 ? 17.565 -15.047 -9.332 1.00 0.00 66 GLN A O 4
ATOM 1481 N N . SER A 1 1 ? 2.357 -5.039 -2.661 1.00 0.00 37 SER A N 5
ATOM 1482 C CA . SER A 1 1 ? 3.098 -4.669 -3.855 1.00 0.00 37 SER A CA 5
ATOM 1483 C C . SER A 1 1 ? 4.287 -3.783 -3.480 1.00 0.00 37 SER A C 5
ATOM 1484 O O . SER A 1 1 ? 4.115 -2.601 -3.184 1.00 0.00 37 SER A O 5
ATOM 1492 N N . CYS A 1 2 ? 5.466 -4.387 -3.504 1.00 0.00 38 CYS A N 5
ATOM 1493 C CA . CYS A 1 2 ? 6.683 -3.667 -3.170 1.00 0.00 38 CYS A CA 5
ATOM 1494 C C . CYS A 1 2 ? 7.213 -3.003 -4.443 1.00 0.00 38 CYS A C 5
ATOM 1495 O O . CYS A 1 2 ? 7.463 -1.802 -4.493 1.00 0.00 38 CYS A O 5
ATOM 1502 N N . CYS A 1 3 ? 7.379 -3.825 -5.481 1.00 0.00 39 CYS A N 5
ATOM 1503 C CA . CYS A 1 3 ? 7.870 -3.356 -6.761 1.00 0.00 39 CYS A CA 5
ATOM 1504 C C . CYS A 1 3 ? 7.072 -4.004 -7.882 1.00 0.00 39 CYS A C 5
ATOM 1505 O O . CYS A 1 3 ? 6.810 -5.203 -7.806 1.00 0.00 39 CYS A O 5
ATOM 1512 N N . PRO A 1 4 ? 6.697 -3.197 -8.912 1.00 0.00 40 PRO A N 5
ATOM 1513 C CA . PRO A 1 4 ? 5.931 -3.719 -10.031 1.00 0.00 40 PRO A CA 5
ATOM 1514 C C . PRO A 1 4 ? 6.817 -4.552 -10.960 1.00 0.00 40 PRO A C 5
ATOM 1515 O O . PRO A 1 4 ? 6.360 -5.025 -12.000 1.00 0.00 40 PRO A O 5
ATOM 1526 N N . CYS A 1 5 ? 8.068 -4.704 -10.553 1.00 0.00 41 CYS A N 5
ATOM 1527 C CA . CYS A 1 5 ? 9.023 -5.470 -11.337 1.00 0.00 41 CYS A CA 5
ATOM 1528 C C . CYS A 1 5 ? 8.979 -6.924 -10.860 1.00 0.00 41 CYS A C 5
ATOM 1529 O O . CYS A 1 5 ? 9.658 -7.784 -11.416 1.00 0.00 41 CYS A O 5
ATOM 1536 N N . CYS A 1 6 ? 8.172 -7.152 -9.833 1.00 0.00 42 CYS A N 5
ATOM 1537 C CA . CYS A 1 6 ? 8.030 -8.485 -9.274 1.00 0.00 42 CYS A CA 5
ATOM 1538 C C . CYS A 1 6 ? 6.540 -8.767 -9.074 1.00 0.00 42 CYS A C 5
ATOM 1539 O O . CYS A 1 6 ? 5.735 -7.841 -8.991 1.00 0.00 42 CYS A O 5
ATOM 1546 N N . PRO A 1 7 ? 6.208 -10.084 -9.002 1.00 0.00 43 PRO A N 5
ATOM 1547 C CA . PRO A 1 7 ? 4.829 -10.499 -8.813 1.00 0.00 43 PRO A CA 5
ATOM 1548 C C . PRO A 1 7 ? 4.380 -10.271 -7.368 1.00 0.00 43 PRO A C 5
ATOM 1549 O O . PRO A 1 7 ? 5.204 -10.015 -6.493 1.00 0.00 43 PRO A O 5
ATOM 1560 N N . SER A 1 8 ? 3.075 -10.371 -7.165 1.00 0.00 44 SER A N 5
ATOM 1561 C CA . SER A 1 8 ? 2.506 -10.180 -5.842 1.00 0.00 44 SER A CA 5
ATOM 1562 C C . SER A 1 8 ? 2.884 -11.352 -4.935 1.00 0.00 44 SER A C 5
ATOM 1563 O O . SER A 1 8 ? 2.011 -12.056 -4.428 1.00 0.00 44 SER A O 5
ATOM 1571 N N . GLY A 1 9 ? 4.186 -11.526 -4.758 1.00 0.00 45 GLY A N 5
ATOM 1572 C CA . GLY A 1 9 ? 4.689 -12.602 -3.920 1.00 0.00 45 GLY A CA 5
ATOM 1573 C C . GLY A 1 9 ? 6.217 -12.562 -3.837 1.00 0.00 45 GLY A C 5
ATOM 1574 O O . GLY A 1 9 ? 6.777 -11.942 -2.934 1.00 0.00 45 GLY A O 5
ATOM 1578 N N . CYS A 1 10 ? 6.847 -13.231 -4.791 1.00 0.00 46 CYS A N 5
ATOM 1579 C CA . CYS A 1 10 ? 8.299 -13.280 -4.837 1.00 0.00 46 CYS A CA 5
ATOM 1580 C C . CYS A 1 10 ? 8.818 -13.471 -3.410 1.00 0.00 46 CYS A C 5
ATOM 1581 O O . CYS A 1 10 ? 9.005 -12.500 -2.679 1.00 0.00 46 CYS A O 5
ATOM 1588 N N . THR A 1 11 ? 9.037 -14.729 -3.058 1.00 0.00 47 THR A N 5
ATOM 1589 C CA . THR A 1 11 ? 9.531 -15.060 -1.732 1.00 0.00 47 THR A CA 5
ATOM 1590 C C . THR A 1 11 ? 10.769 -14.224 -1.400 1.00 0.00 47 THR A C 5
ATOM 1591 O O . THR A 1 11 ? 11.107 -14.046 -0.231 1.00 0.00 47 THR A O 5
ATOM 1602 N N . LYS A 1 12 ? 11.411 -13.733 -2.450 1.00 0.00 48 LYS A N 5
ATOM 1603 C CA . LYS A 1 12 ? 12.603 -12.919 -2.285 1.00 0.00 48 LYS A CA 5
ATOM 1604 C C . LYS A 1 12 ? 12.208 -11.546 -1.738 1.00 0.00 48 LYS A C 5
ATOM 1605 O O . LYS A 1 12 ? 12.862 -10.981 -0.866 1.00 0.00 48 LYS A O 5
ATOM 1624 N N . CYS A 1 13 ? 11.107 -11.020 -2.279 1.00 0.00 49 CYS A N 5
ATOM 1625 C CA . CYS A 1 13 ? 10.594 -9.727 -1.872 1.00 0.00 49 CYS A CA 5
ATOM 1626 C C . CYS A 1 13 ? 9.606 -9.907 -0.729 1.00 0.00 49 CYS A C 5
ATOM 1627 O O . CYS A 1 13 ? 9.188 -8.909 -0.144 1.00 0.00 49 CYS A O 5
ATOM 1634 N N . ALA A 1 14 ? 9.255 -11.151 -0.436 1.00 0.00 50 ALA A N 5
ATOM 1635 C CA . ALA A 1 14 ? 8.316 -11.430 0.638 1.00 0.00 50 ALA A CA 5
ATOM 1636 C C . ALA A 1 14 ? 8.875 -10.883 1.953 1.00 0.00 50 ALA A C 5
ATOM 1637 O O . ALA A 1 14 ? 8.119 -10.455 2.823 1.00 0.00 50 ALA A O 5
ATOM 1644 N N . SER A 1 15 ? 10.196 -10.916 2.056 1.00 0.00 51 SER A N 5
ATOM 1645 C CA . SER A 1 15 ? 10.865 -10.429 3.251 1.00 0.00 51 SER A CA 5
ATOM 1646 C C . SER A 1 15 ? 11.005 -8.906 3.189 1.00 0.00 51 SER A C 5
ATOM 1647 O O . SER A 1 15 ? 11.479 -8.284 4.138 1.00 0.00 51 SER A O 5
ATOM 1655 N N . GLY A 1 16 ? 10.584 -8.352 2.062 1.00 0.00 52 GLY A N 5
ATOM 1656 C CA . GLY A 1 16 ? 10.657 -6.914 1.863 1.00 0.00 52 GLY A CA 5
ATOM 1657 C C . GLY A 1 16 ? 10.800 -6.572 0.379 1.00 0.00 52 GLY A C 5
ATOM 1658 O O . GLY A 1 16 ? 9.804 -6.371 -0.314 1.00 0.00 52 GLY A O 5
ATOM 1662 N N . CYS A 1 17 ? 12.047 -6.517 -0.065 1.00 0.00 53 CYS A N 5
ATOM 1663 C CA . CYS A 1 17 ? 12.333 -6.202 -1.454 1.00 0.00 53 CYS A CA 5
ATOM 1664 C C . CYS A 1 17 ? 13.848 -6.264 -1.658 1.00 0.00 53 CYS A C 5
ATOM 1665 O O . CYS A 1 17 ? 14.581 -5.418 -1.152 1.00 0.00 53 CYS A O 5
ATOM 1672 N N . VAL A 1 18 ? 14.271 -7.275 -2.403 1.00 0.00 54 VAL A N 5
ATOM 1673 C CA . VAL A 1 18 ? 15.686 -7.460 -2.680 1.00 0.00 54 VAL A CA 5
ATOM 1674 C C . VAL A 1 18 ? 16.077 -6.614 -3.894 1.00 0.00 54 VAL A C 5
ATOM 1675 O O . VAL A 1 18 ? 17.218 -6.618 -4.349 1.00 0.00 54 VAL A O 5
ATOM 1688 N N . CYS A 1 19 ? 15.090 -5.880 -4.413 1.00 0.00 55 CYS A N 5
ATOM 1689 C CA . CYS A 1 19 ? 15.293 -5.021 -5.563 1.00 0.00 55 CYS A CA 5
ATOM 1690 C C . CYS A 1 19 ? 15.795 -3.661 -5.100 1.00 0.00 55 CYS A C 5
ATOM 1691 O O . CYS A 1 19 ? 16.173 -2.851 -5.946 1.00 0.00 55 CYS A O 5
ATOM 1698 N N . LYS A 1 20 ? 15.791 -3.436 -3.795 1.00 0.00 56 LYS A N 5
ATOM 1699 C CA . LYS A 1 20 ? 16.250 -2.169 -3.252 1.00 0.00 56 LYS A CA 5
ATOM 1700 C C . LYS A 1 20 ? 17.752 -2.026 -3.502 1.00 0.00 56 LYS A C 5
ATOM 1701 O O . LYS A 1 20 ? 18.268 -0.913 -3.586 1.00 0.00 56 LYS A O 5
ATOM 1720 N N . GLY A 1 21 ? 18.412 -3.169 -3.613 1.00 0.00 57 GLY A N 5
ATOM 1721 C CA . GLY A 1 21 ? 19.846 -3.186 -3.852 1.00 0.00 57 GLY A CA 5
ATOM 1722 C C . GLY A 1 21 ? 20.165 -2.809 -5.300 1.00 0.00 57 GLY A C 5
ATOM 1723 O O . GLY A 1 21 ? 20.649 -1.709 -5.568 1.00 0.00 57 GLY A O 5
ATOM 1727 N N . LYS A 1 22 ? 19.882 -3.742 -6.197 1.00 0.00 58 LYS A N 5
ATOM 1728 C CA . LYS A 1 22 ? 20.132 -3.522 -7.611 1.00 0.00 58 LYS A CA 5
ATOM 1729 C C . LYS A 1 22 ? 18.822 -3.673 -8.387 1.00 0.00 58 LYS A C 5
ATOM 1730 O O . LYS A 1 22 ? 17.763 -3.865 -7.791 1.00 0.00 58 LYS A O 5
ATOM 1749 N N . THR A 1 23 ? 18.937 -3.582 -9.704 1.00 0.00 59 THR A N 5
ATOM 1750 C CA . THR A 1 23 ? 17.775 -3.706 -10.568 1.00 0.00 59 THR A CA 5
ATOM 1751 C C . THR A 1 23 ? 16.952 -4.936 -10.179 1.00 0.00 59 THR A C 5
ATOM 1752 O O . THR A 1 23 ? 16.181 -4.894 -9.222 1.00 0.00 59 THR A O 5
ATOM 1763 N N . CYS A 1 24 ? 17.144 -6.001 -10.943 1.00 0.00 60 CYS A N 5
ATOM 1764 C CA . CYS A 1 24 ? 16.429 -7.242 -10.691 1.00 0.00 60 CYS A CA 5
ATOM 1765 C C . CYS A 1 24 ? 16.864 -8.268 -11.738 1.00 0.00 60 CYS A C 5
ATOM 1766 O O . CYS A 1 24 ? 16.180 -8.467 -12.740 1.00 0.00 60 CYS A O 5
ATOM 1773 N N . ASP A 1 25 ? 18.001 -8.894 -11.468 1.00 0.00 61 ASP A N 5
ATOM 1774 C CA . ASP A 1 25 ? 18.536 -9.896 -12.375 1.00 0.00 61 ASP A CA 5
ATOM 1775 C C . ASP A 1 25 ? 18.770 -11.199 -11.607 1.00 0.00 61 ASP A C 5
ATOM 1776 O O . ASP A 1 25 ? 18.293 -11.355 -10.484 1.00 0.00 61 ASP A O 5
ATOM 1785 N N . THR A 1 26 ? 19.504 -12.100 -12.243 1.00 0.00 62 THR A N 5
ATOM 1786 C CA . THR A 1 26 ? 19.806 -13.384 -11.634 1.00 0.00 62 THR A CA 5
ATOM 1787 C C . THR A 1 26 ? 20.503 -13.184 -10.287 1.00 0.00 62 THR A C 5
ATOM 1788 O O . THR A 1 26 ? 20.612 -14.120 -9.496 1.00 0.00 62 THR A O 5
ATOM 1799 N N . SER A 1 27 ? 20.957 -11.959 -10.068 1.00 0.00 63 SER A N 5
ATOM 1800 C CA . SER A 1 27 ? 21.640 -11.625 -8.830 1.00 0.00 63 SER A CA 5
ATOM 1801 C C . SER A 1 27 ? 20.715 -10.809 -7.925 1.00 0.00 63 SER A C 5
ATOM 1802 O O . SER A 1 27 ? 21.178 -10.113 -7.023 1.00 0.00 63 SER A O 5
ATOM 1810 N N . CYS A 1 28 ? 19.423 -10.923 -8.197 1.00 0.00 64 CYS A N 5
ATOM 1811 C CA . CYS A 1 28 ? 18.428 -10.205 -7.418 1.00 0.00 64 CYS A CA 5
ATOM 1812 C C . CYS A 1 28 ? 17.326 -11.190 -7.023 1.00 0.00 64 CYS A C 5
ATOM 1813 O O . CYS A 1 28 ? 17.273 -11.691 -5.903 1.00 0.00 64 CYS A O 5
ATOM 1820 N N . CYS A 1 29 ? 16.437 -11.457 -7.983 1.00 0.00 65 CYS A N 5
ATOM 1821 C CA . CYS A 1 29 ? 15.331 -12.371 -7.774 1.00 0.00 65 CYS A CA 5
ATOM 1822 C C . CYS A 1 29 ? 15.361 -13.459 -8.836 1.00 0.00 65 CYS A C 5
ATOM 1823 O O . CYS A 1 29 ? 14.847 -14.548 -8.583 1.00 0.00 65 CYS A O 5
ATOM 1830 N N . GLN A 1 30 ? 15.950 -13.156 -9.983 1.00 0.00 66 GLN A N 5
ATOM 1831 C CA . GLN A 1 30 ? 16.031 -14.126 -11.063 1.00 0.00 66 GLN A CA 5
ATOM 1832 C C . GLN A 1 30 ? 17.060 -15.208 -10.728 1.00 0.00 66 GLN A C 5
ATOM 1833 O O . GLN A 1 30 ? 17.183 -16.197 -11.450 1.00 0.00 66 GLN A O 5
ATOM 1851 N N . SER A 1 1 ? 1.435 -5.294 -2.300 1.00 0.00 37 SER A N 6
ATOM 1852 C CA . SER A 1 1 ? 2.329 -4.987 -3.405 1.00 0.00 37 SER A CA 6
ATOM 1853 C C . SER A 1 1 ? 3.774 -4.931 -2.908 1.00 0.00 37 SER A C 6
ATOM 1854 O O . SER A 1 1 ? 4.043 -5.193 -1.736 1.00 0.00 37 SER A O 6
ATOM 1862 N N . CYS A 1 2 ? 4.668 -4.588 -3.824 1.00 0.00 38 CYS A N 6
ATOM 1863 C CA . CYS A 1 2 ? 6.080 -4.493 -3.495 1.00 0.00 38 CYS A CA 6
ATOM 1864 C C . CYS A 1 2 ? 6.757 -3.593 -4.529 1.00 0.00 38 CYS A C 6
ATOM 1865 O O . CYS A 1 2 ? 7.120 -2.451 -4.260 1.00 0.00 38 CYS A O 6
ATOM 1872 N N . CYS A 1 3 ? 6.917 -4.142 -5.736 1.00 0.00 39 CYS A N 6
ATOM 1873 C CA . CYS A 1 3 ? 7.538 -3.422 -6.831 1.00 0.00 39 CYS A CA 6
ATOM 1874 C C . CYS A 1 3 ? 6.943 -3.890 -8.151 1.00 0.00 39 CYS A C 6
ATOM 1875 O O . CYS A 1 3 ? 6.654 -5.077 -8.283 1.00 0.00 39 CYS A O 6
ATOM 1882 N N . PRO A 1 4 ? 6.766 -2.942 -9.110 1.00 0.00 40 PRO A N 6
ATOM 1883 C CA . PRO A 1 4 ? 6.203 -3.285 -10.406 1.00 0.00 40 PRO A CA 6
ATOM 1884 C C . PRO A 1 4 ? 7.229 -4.020 -11.271 1.00 0.00 40 PRO A C 6
ATOM 1885 O O . PRO A 1 4 ? 7.051 -4.141 -12.482 1.00 0.00 40 PRO A O 6
ATOM 1896 N N . CYS A 1 5 ? 8.278 -4.493 -10.616 1.00 0.00 41 CYS A N 6
ATOM 1897 C CA . CYS A 1 5 ? 9.332 -5.214 -11.311 1.00 0.00 41 CYS A CA 6
ATOM 1898 C C . CYS A 1 5 ? 9.334 -6.660 -10.811 1.00 0.00 41 CYS A C 6
ATOM 1899 O O . CYS A 1 5 ? 10.256 -7.420 -11.105 1.00 0.00 41 CYS A O 6
ATOM 1906 N N . CYS A 1 6 ? 8.293 -6.997 -10.065 1.00 0.00 42 CYS A N 6
ATOM 1907 C CA . CYS A 1 6 ? 8.163 -8.338 -9.523 1.00 0.00 42 CYS A CA 6
ATOM 1908 C C . CYS A 1 6 ? 6.674 -8.668 -9.408 1.00 0.00 42 CYS A C 6
ATOM 1909 O O . CYS A 1 6 ? 5.833 -7.770 -9.411 1.00 0.00 42 CYS A O 6
ATOM 1916 N N . PRO A 1 7 ? 6.384 -9.994 -9.309 1.00 0.00 43 PRO A N 6
ATOM 1917 C CA . PRO A 1 7 ? 5.011 -10.453 -9.193 1.00 0.00 43 PRO A CA 6
ATOM 1918 C C . PRO A 1 7 ? 4.461 -10.193 -7.789 1.00 0.00 43 PRO A C 6
ATOM 1919 O O . PRO A 1 7 ? 5.224 -9.942 -6.857 1.00 0.00 43 PRO A O 6
ATOM 1930 N N . SER A 1 8 ? 3.142 -10.260 -7.684 1.00 0.00 44 SER A N 6
ATOM 1931 C CA . SER A 1 8 ? 2.482 -10.033 -6.409 1.00 0.00 44 SER A CA 6
ATOM 1932 C C . SER A 1 8 ? 2.791 -11.183 -5.448 1.00 0.00 44 SER A C 6
ATOM 1933 O O . SER A 1 8 ? 1.888 -11.909 -5.033 1.00 0.00 44 SER A O 6
ATOM 1941 N N . GLY A 1 9 ? 4.068 -11.313 -5.123 1.00 0.00 45 GLY A N 6
ATOM 1942 C CA . GLY A 1 9 ? 4.508 -12.363 -4.219 1.00 0.00 45 GLY A CA 6
ATOM 1943 C C . GLY A 1 9 ? 6.030 -12.353 -4.066 1.00 0.00 45 GLY A C 6
ATOM 1944 O O . GLY A 1 9 ? 6.561 -11.729 -3.149 1.00 0.00 45 GLY A O 6
ATOM 1948 N N . CYS A 1 10 ? 6.689 -13.052 -4.979 1.00 0.00 46 CYS A N 6
ATOM 1949 C CA . CYS A 1 10 ? 8.140 -13.132 -4.958 1.00 0.00 46 CYS A CA 6
ATOM 1950 C C . CYS A 1 10 ? 8.589 -13.326 -3.507 1.00 0.00 46 CYS A C 6
ATOM 1951 O O . CYS A 1 10 ? 8.720 -12.357 -2.760 1.00 0.00 46 CYS A O 6
ATOM 1958 N N . THR A 1 11 ? 8.811 -14.582 -3.154 1.00 0.00 47 THR A N 6
ATOM 1959 C CA . THR A 1 11 ? 9.242 -14.915 -1.806 1.00 0.00 47 THR A CA 6
ATOM 1960 C C . THR A 1 11 ? 10.584 -14.248 -1.495 1.00 0.00 47 THR A C 6
ATOM 1961 O O . THR A 1 11 ? 11.002 -14.194 -0.340 1.00 0.00 47 THR A O 6
ATOM 1972 N N . LYS A 1 12 ? 11.222 -13.755 -2.547 1.00 0.00 48 LYS A N 6
ATOM 1973 C CA . LYS A 1 12 ? 12.506 -13.094 -2.401 1.00 0.00 48 LYS A CA 6
ATOM 1974 C C . LYS A 1 12 ? 12.291 -11.692 -1.828 1.00 0.00 48 LYS A C 6
ATOM 1975 O O . LYS A 1 12 ? 13.024 -11.223 -0.961 1.00 0.00 48 LYS A O 6
ATOM 1994 N N . CYS A 1 13 ? 11.252 -11.026 -2.339 1.00 0.00 49 CYS A N 6
ATOM 1995 C CA . CYS A 1 13 ? 10.908 -9.687 -1.903 1.00 0.00 49 CYS A CA 6
ATOM 1996 C C . CYS A 1 13 ? 10.165 -9.758 -0.578 1.00 0.00 49 CYS A C 6
ATOM 1997 O O . CYS A 1 13 ? 9.883 -8.709 0.000 1.00 0.00 49 CYS A O 6
ATOM 2004 N N . ALA A 1 14 ? 9.864 -10.967 -0.126 1.00 0.00 50 ALA A N 6
ATOM 2005 C CA . ALA A 1 14 ? 9.154 -11.143 1.129 1.00 0.00 50 ALA A CA 6
ATOM 2006 C C . ALA A 1 14 ? 10.073 -10.750 2.288 1.00 0.00 50 ALA A C 6
ATOM 2007 O O . ALA A 1 14 ? 9.608 -10.534 3.407 1.00 0.00 50 ALA A O 6
ATOM 2014 N N . SER A 1 15 ? 11.359 -10.670 1.981 1.00 0.00 51 SER A N 6
ATOM 2015 C CA . SER A 1 15 ? 12.347 -10.307 2.983 1.00 0.00 51 SER A CA 6
ATOM 2016 C C . SER A 1 15 ? 12.392 -8.786 3.147 1.00 0.00 51 SER A C 6
ATOM 2017 O O . SER A 1 15 ? 13.017 -8.277 4.075 1.00 0.00 51 SER A O 6
ATOM 2025 N N . GLY A 1 16 ? 11.721 -8.104 2.230 1.00 0.00 52 GLY A N 6
ATOM 2026 C CA . GLY A 1 16 ? 11.677 -6.652 2.261 1.00 0.00 52 GLY A CA 6
ATOM 2027 C C . GLY A 1 16 ? 12.154 -6.061 0.933 1.00 0.00 52 GLY A C 6
ATOM 2028 O O . GLY A 1 16 ? 12.899 -5.081 0.917 1.00 0.00 52 GLY A O 6
ATOM 2032 N N . CYS A 1 17 ? 11.707 -6.681 -0.149 1.00 0.00 53 CYS A N 6
ATOM 2033 C CA . CYS A 1 17 ? 12.079 -6.228 -1.478 1.00 0.00 53 CYS A CA 6
ATOM 2034 C C . CYS A 1 17 ? 13.598 -6.357 -1.622 1.00 0.00 53 CYS A C 6
ATOM 2035 O O . CYS A 1 17 ? 14.350 -5.645 -0.960 1.00 0.00 53 CYS A O 6
ATOM 2042 N N . VAL A 1 18 ? 14.001 -7.270 -2.492 1.00 0.00 54 VAL A N 6
ATOM 2043 C CA . VAL A 1 18 ? 15.416 -7.502 -2.732 1.00 0.00 54 VAL A CA 6
ATOM 2044 C C . VAL A 1 18 ? 15.889 -6.603 -3.877 1.00 0.00 54 VAL A C 6
ATOM 2045 O O . VAL A 1 18 ? 17.042 -6.638 -4.297 1.00 0.00 54 VAL A O 6
ATOM 2058 N N . CYS A 1 19 ? 14.956 -5.788 -4.376 1.00 0.00 55 CYS A N 6
ATOM 2059 C CA . CYS A 1 19 ? 15.240 -4.870 -5.462 1.00 0.00 55 CYS A CA 6
ATOM 2060 C C . CYS A 1 19 ? 15.664 -3.523 -4.894 1.00 0.00 55 CYS A C 6
ATOM 2061 O O . CYS A 1 19 ? 16.188 -2.702 -5.644 1.00 0.00 55 CYS A O 6
ATOM 2068 N N . LYS A 1 20 ? 15.435 -3.322 -3.605 1.00 0.00 56 LYS A N 6
ATOM 2069 C CA . LYS A 1 20 ? 15.802 -2.070 -2.966 1.00 0.00 56 LYS A CA 6
ATOM 2070 C C . LYS A 1 20 ? 17.254 -1.733 -3.307 1.00 0.00 56 LYS A C 6
ATOM 2071 O O . LYS A 1 20 ? 17.635 -0.564 -3.337 1.00 0.00 56 LYS A O 6
ATOM 2090 N N . GLY A 1 21 ? 18.028 -2.780 -3.557 1.00 0.00 57 GLY A N 6
ATOM 2091 C CA . GLY A 1 21 ? 19.430 -2.611 -3.895 1.00 0.00 57 GLY A CA 6
ATOM 2092 C C . GLY A 1 21 ? 19.641 -2.681 -5.408 1.00 0.00 57 GLY A C 6
ATOM 2093 O O . GLY A 1 21 ? 19.449 -1.691 -6.112 1.00 0.00 57 GLY A O 6
ATOM 2097 N N . LYS A 1 22 ? 20.035 -3.861 -5.865 1.00 0.00 58 LYS A N 6
ATOM 2098 C CA . LYS A 1 22 ? 20.275 -4.073 -7.282 1.00 0.00 58 LYS A CA 6
ATOM 2099 C C . LYS A 1 22 ? 18.958 -3.922 -8.046 1.00 0.00 58 LYS A C 6
ATOM 2100 O O . LYS A 1 22 ? 17.907 -3.714 -7.442 1.00 0.00 58 LYS A O 6
ATOM 2119 N N . THR A 1 23 ? 19.058 -4.035 -9.362 1.00 0.00 59 THR A N 6
ATOM 2120 C CA . THR A 1 23 ? 17.887 -3.914 -10.215 1.00 0.00 59 THR A CA 6
ATOM 2121 C C . THR A 1 23 ? 16.943 -5.098 -9.995 1.00 0.00 59 THR A C 6
ATOM 2122 O O . THR A 1 23 ? 16.050 -5.037 -9.151 1.00 0.00 59 THR A O 6
ATOM 2133 N N . CYS A 1 24 ? 17.173 -6.149 -10.770 1.00 0.00 60 CYS A N 6
ATOM 2134 C CA . CYS A 1 24 ? 16.354 -7.344 -10.671 1.00 0.00 60 CYS A CA 6
ATOM 2135 C C . CYS A 1 24 ? 16.838 -8.346 -11.721 1.00 0.00 60 CYS A C 6
ATOM 2136 O O . CYS A 1 24 ? 16.263 -8.442 -12.804 1.00 0.00 60 CYS A O 6
ATOM 2143 N N . ASP A 1 25 ? 17.891 -9.068 -11.364 1.00 0.00 61 ASP A N 6
ATOM 2144 C CA . ASP A 1 25 ? 18.458 -10.058 -12.263 1.00 0.00 61 ASP A CA 6
ATOM 2145 C C . ASP A 1 25 ? 18.612 -11.386 -11.518 1.00 0.00 61 ASP A C 6
ATOM 2146 O O . ASP A 1 25 ? 18.081 -11.552 -10.421 1.00 0.00 61 ASP A O 6
ATOM 2155 N N . THR A 1 26 ? 19.340 -12.298 -12.145 1.00 0.00 62 THR A N 6
ATOM 2156 C CA . THR A 1 26 ? 19.570 -13.607 -11.556 1.00 0.00 62 THR A CA 6
ATOM 2157 C C . THR A 1 26 ? 20.253 -13.465 -10.194 1.00 0.00 62 THR A C 6
ATOM 2158 O O . THR A 1 26 ? 20.304 -14.420 -9.420 1.00 0.00 62 THR A O 6
ATOM 2169 N N . SER A 1 27 ? 20.759 -12.267 -9.942 1.00 0.00 63 SER A N 6
ATOM 2170 C CA . SER A 1 27 ? 21.435 -11.989 -8.687 1.00 0.00 63 SER A CA 6
ATOM 2171 C C . SER A 1 27 ? 20.557 -11.097 -7.806 1.00 0.00 63 SER A C 6
ATOM 2172 O O . SER A 1 27 ? 21.056 -10.428 -6.903 1.00 0.00 63 SER A O 6
ATOM 2180 N N . CYS A 1 28 ? 19.266 -11.117 -8.100 1.00 0.00 64 CYS A N 6
ATOM 2181 C CA . CYS A 1 28 ? 18.314 -10.319 -7.346 1.00 0.00 64 CYS A CA 6
ATOM 2182 C C . CYS A 1 28 ? 17.143 -11.218 -6.946 1.00 0.00 64 CYS A C 6
ATOM 2183 O O . CYS A 1 28 ? 17.044 -11.693 -5.817 1.00 0.00 64 CYS A O 6
ATOM 2190 N N . CYS A 1 29 ? 16.249 -11.444 -7.911 1.00 0.00 65 CYS A N 6
ATOM 2191 C CA . CYS A 1 29 ? 15.081 -12.276 -7.698 1.00 0.00 65 CYS A CA 6
ATOM 2192 C C . CYS A 1 29 ? 15.051 -13.387 -8.738 1.00 0.00 65 CYS A C 6
ATOM 2193 O O . CYS A 1 29 ? 14.437 -14.422 -8.480 1.00 0.00 65 CYS A O 6
ATOM 2200 N N . GLN A 1 30 ? 15.696 -13.160 -9.871 1.00 0.00 66 GLN A N 6
ATOM 2201 C CA . GLN A 1 30 ? 15.726 -14.156 -10.929 1.00 0.00 66 GLN A CA 6
ATOM 2202 C C . GLN A 1 30 ? 16.728 -15.261 -10.589 1.00 0.00 66 GLN A C 6
ATOM 2203 O O . GLN A 1 30 ? 16.345 -16.414 -10.400 1.00 0.00 66 GLN A O 6
ATOM 2221 N N . SER A 1 1 ? 2.645 -5.362 -1.687 1.00 0.00 37 SER A N 7
ATOM 2222 C CA . SER A 1 1 ? 3.475 -5.226 -2.871 1.00 0.00 37 SER A CA 7
ATOM 2223 C C . SER A 1 1 ? 4.544 -4.155 -2.640 1.00 0.00 37 SER A C 7
ATOM 2224 O O . SER A 1 1 ? 4.292 -3.157 -1.967 1.00 0.00 37 SER A O 7
ATOM 2232 N N . CYS A 1 2 ? 5.712 -4.398 -3.215 1.00 0.00 38 CYS A N 7
ATOM 2233 C CA . CYS A 1 2 ? 6.820 -3.467 -3.081 1.00 0.00 38 CYS A CA 7
ATOM 2234 C C . CYS A 1 2 ? 7.063 -2.811 -4.441 1.00 0.00 38 CYS A C 7
ATOM 2235 O O . CYS A 1 2 ? 6.711 -1.657 -4.678 1.00 0.00 38 CYS A O 7
ATOM 2242 N N . CYS A 1 3 ? 7.680 -3.583 -5.339 1.00 0.00 39 CYS A N 7
ATOM 2243 C CA . CYS A 1 3 ? 7.983 -3.113 -6.676 1.00 0.00 39 CYS A CA 7
ATOM 2244 C C . CYS A 1 3 ? 6.986 -3.704 -7.662 1.00 0.00 39 CYS A C 7
ATOM 2245 O O . CYS A 1 3 ? 6.709 -4.900 -7.580 1.00 0.00 39 CYS A O 7
ATOM 2252 N N . PRO A 1 4 ? 6.458 -2.854 -8.581 1.00 0.00 40 PRO A N 7
ATOM 2253 C CA . PRO A 1 4 ? 5.496 -3.319 -9.566 1.00 0.00 40 PRO A CA 7
ATOM 2254 C C . PRO A 1 4 ? 6.184 -4.133 -10.664 1.00 0.00 40 PRO A C 7
ATOM 2255 O O . PRO A 1 4 ? 5.546 -4.540 -11.633 1.00 0.00 40 PRO A O 7
ATOM 2266 N N . CYS A 1 5 ? 7.479 -4.345 -10.474 1.00 0.00 41 CYS A N 7
ATOM 2267 C CA . CYS A 1 5 ? 8.261 -5.103 -11.437 1.00 0.00 41 CYS A CA 7
ATOM 2268 C C . CYS A 1 5 ? 8.157 -6.586 -11.077 1.00 0.00 41 CYS A C 7
ATOM 2269 O O . CYS A 1 5 ? 8.292 -7.450 -11.943 1.00 0.00 41 CYS A O 7
ATOM 2276 N N . CYS A 1 6 ? 7.918 -6.838 -9.798 1.00 0.00 42 CYS A N 7
ATOM 2277 C CA . CYS A 1 6 ? 7.795 -8.202 -9.314 1.00 0.00 42 CYS A CA 7
ATOM 2278 C C . CYS A 1 6 ? 6.316 -8.483 -9.042 1.00 0.00 42 CYS A C 7
ATOM 2279 O O . CYS A 1 6 ? 5.537 -7.560 -8.808 1.00 0.00 42 CYS A O 7
ATOM 2286 N N . PRO A 1 7 ? 5.962 -9.796 -9.082 1.00 0.00 43 PRO A N 7
ATOM 2287 C CA . PRO A 1 7 ? 4.591 -10.210 -8.843 1.00 0.00 43 PRO A CA 7
ATOM 2288 C C . PRO A 1 7 ? 4.246 -10.128 -7.354 1.00 0.00 43 PRO A C 7
ATOM 2289 O O . PRO A 1 7 ? 5.135 -10.020 -6.512 1.00 0.00 43 PRO A O 7
ATOM 2300 N N . SER A 1 8 ? 2.951 -10.182 -7.076 1.00 0.00 44 SER A N 7
ATOM 2301 C CA . SER A 1 8 ? 2.477 -10.114 -5.705 1.00 0.00 44 SER A CA 7
ATOM 2302 C C . SER A 1 8 ? 2.870 -11.387 -4.952 1.00 0.00 44 SER A C 7
ATOM 2303 O O . SER A 1 8 ? 2.007 -12.102 -4.443 1.00 0.00 44 SER A O 7
ATOM 2311 N N . GLY A 1 9 ? 4.170 -11.632 -4.906 1.00 0.00 45 GLY A N 7
ATOM 2312 C CA . GLY A 1 9 ? 4.687 -12.806 -4.224 1.00 0.00 45 GLY A CA 7
ATOM 2313 C C . GLY A 1 9 ? 6.209 -12.734 -4.084 1.00 0.00 45 GLY A C 7
ATOM 2314 O O . GLY A 1 9 ? 6.720 -12.201 -3.101 1.00 0.00 45 GLY A O 7
ATOM 2318 N N . CYS A 1 10 ? 6.890 -13.279 -5.081 1.00 0.00 46 CYS A N 7
ATOM 2319 C CA . CYS A 1 10 ? 8.343 -13.281 -5.081 1.00 0.00 46 CYS A CA 7
ATOM 2320 C C . CYS A 1 10 ? 8.823 -13.481 -3.642 1.00 0.00 46 CYS A C 7
ATOM 2321 O O . CYS A 1 10 ? 9.029 -12.511 -2.914 1.00 0.00 46 CYS A O 7
ATOM 2328 N N . THR A 1 11 ? 8.986 -14.743 -3.276 1.00 0.00 47 THR A N 7
ATOM 2329 C CA . THR A 1 11 ? 9.438 -15.081 -1.937 1.00 0.00 47 THR A CA 7
ATOM 2330 C C . THR A 1 11 ? 10.640 -14.219 -1.546 1.00 0.00 47 THR A C 7
ATOM 2331 O O . THR A 1 11 ? 10.918 -14.037 -0.362 1.00 0.00 47 THR A O 7
ATOM 2342 N N . LYS A 1 12 ? 11.319 -13.711 -2.563 1.00 0.00 48 LYS A N 7
ATOM 2343 C CA . LYS A 1 12 ? 12.484 -12.872 -2.341 1.00 0.00 48 LYS A CA 7
ATOM 2344 C C . LYS A 1 12 ? 12.032 -11.502 -1.831 1.00 0.00 48 LYS A C 7
ATOM 2345 O O . LYS A 1 12 ? 12.626 -10.915 -0.930 1.00 0.00 48 LYS A O 7
ATOM 2364 N N . CYS A 1 13 ? 10.951 -11.004 -2.436 1.00 0.00 49 CYS A N 7
ATOM 2365 C CA . CYS A 1 13 ? 10.391 -9.718 -2.070 1.00 0.00 49 CYS A CA 7
ATOM 2366 C C . CYS A 1 13 ? 9.375 -9.904 -0.952 1.00 0.00 49 CYS A C 7
ATOM 2367 O O . CYS A 1 13 ? 8.892 -8.906 -0.419 1.00 0.00 49 CYS A O 7
ATOM 2374 N N . ALA A 1 14 ? 9.074 -11.151 -0.623 1.00 0.00 50 ALA A N 7
ATOM 2375 C CA . ALA A 1 14 ? 8.115 -11.436 0.431 1.00 0.00 50 ALA A CA 7
ATOM 2376 C C . ALA A 1 14 ? 8.691 -10.983 1.775 1.00 0.00 50 ALA A C 7
ATOM 2377 O O . ALA A 1 14 ? 7.972 -10.434 2.608 1.00 0.00 50 ALA A O 7
ATOM 2384 N N . SER A 1 15 ? 9.981 -11.231 1.942 1.00 0.00 51 SER A N 7
ATOM 2385 C CA . SER A 1 15 ? 10.662 -10.856 3.170 1.00 0.00 51 SER A CA 7
ATOM 2386 C C . SER A 1 15 ? 10.927 -9.349 3.183 1.00 0.00 51 SER A C 7
ATOM 2387 O O . SER A 1 15 ? 11.419 -8.809 4.172 1.00 0.00 51 SER A O 7
ATOM 2395 N N . GLY A 1 16 ? 10.587 -8.712 2.072 1.00 0.00 52 GLY A N 7
ATOM 2396 C CA . GLY A 1 16 ? 10.783 -7.277 1.941 1.00 0.00 52 GLY A CA 7
ATOM 2397 C C . GLY A 1 16 ? 10.831 -6.861 0.470 1.00 0.00 52 GLY A C 7
ATOM 2398 O O . GLY A 1 16 ? 9.793 -6.619 -0.145 1.00 0.00 52 GLY A O 7
ATOM 2402 N N . CYS A 1 17 ? 12.047 -6.792 -0.052 1.00 0.00 53 CYS A N 7
ATOM 2403 C CA . CYS A 1 17 ? 12.244 -6.409 -1.439 1.00 0.00 53 CYS A CA 7
ATOM 2404 C C . CYS A 1 17 ? 13.746 -6.395 -1.725 1.00 0.00 53 CYS A C 7
ATOM 2405 O O . CYS A 1 17 ? 14.456 -5.489 -1.291 1.00 0.00 53 CYS A O 7
ATOM 2412 N N . VAL A 1 18 ? 14.188 -7.410 -2.453 1.00 0.00 54 VAL A N 7
ATOM 2413 C CA . VAL A 1 18 ? 15.594 -7.526 -2.802 1.00 0.00 54 VAL A CA 7
ATOM 2414 C C . VAL A 1 18 ? 15.875 -6.694 -4.055 1.00 0.00 54 VAL A C 7
ATOM 2415 O O . VAL A 1 18 ? 16.997 -6.621 -4.549 1.00 0.00 54 VAL A O 7
ATOM 2428 N N . CYS A 1 19 ? 14.814 -6.061 -4.562 1.00 0.00 55 CYS A N 7
ATOM 2429 C CA . CYS A 1 19 ? 14.909 -5.230 -5.744 1.00 0.00 55 CYS A CA 7
ATOM 2430 C C . CYS A 1 19 ? 15.536 -3.893 -5.379 1.00 0.00 55 CYS A C 7
ATOM 2431 O O . CYS A 1 19 ? 15.891 -3.139 -6.283 1.00 0.00 55 CYS A O 7
ATOM 2438 N N . LYS A 1 20 ? 15.659 -3.626 -4.088 1.00 0.00 56 LYS A N 7
ATOM 2439 C CA . LYS A 1 20 ? 16.243 -2.376 -3.634 1.00 0.00 56 LYS A CA 7
ATOM 2440 C C . LYS A 1 20 ? 17.768 -2.505 -3.624 1.00 0.00 56 LYS A C 7
ATOM 2441 O O . LYS A 1 20 ? 18.324 -3.286 -2.853 1.00 0.00 56 LYS A O 7
ATOM 2460 N N . GLY A 1 21 ? 18.401 -1.728 -4.490 1.00 0.00 57 GLY A N 7
ATOM 2461 C CA . GLY A 1 21 ? 19.851 -1.746 -4.591 1.00 0.00 57 GLY A CA 7
ATOM 2462 C C . GLY A 1 21 ? 20.298 -1.911 -6.045 1.00 0.00 57 GLY A C 7
ATOM 2463 O O . GLY A 1 21 ? 20.866 -0.991 -6.631 1.00 0.00 57 GLY A O 7
ATOM 2467 N N . LYS A 1 22 ? 20.023 -3.090 -6.584 1.00 0.00 58 LYS A N 7
ATOM 2468 C CA . LYS A 1 22 ? 20.390 -3.387 -7.958 1.00 0.00 58 LYS A CA 7
ATOM 2469 C C . LYS A 1 22 ? 19.120 -3.512 -8.805 1.00 0.00 58 LYS A C 7
ATOM 2470 O O . LYS A 1 22 ? 18.013 -3.353 -8.295 1.00 0.00 58 LYS A O 7
ATOM 2489 N N . THR A 1 23 ? 19.325 -3.795 -10.082 1.00 0.00 59 THR A N 7
ATOM 2490 C CA . THR A 1 23 ? 18.211 -3.942 -11.004 1.00 0.00 59 THR A CA 7
ATOM 2491 C C . THR A 1 23 ? 17.354 -5.148 -10.615 1.00 0.00 59 THR A C 7
ATOM 2492 O O . THR A 1 23 ? 16.467 -5.037 -9.770 1.00 0.00 59 THR A O 7
ATOM 2503 N N . CYS A 1 24 ? 17.648 -6.273 -11.250 1.00 0.00 60 CYS A N 7
ATOM 2504 C CA . CYS A 1 24 ? 16.915 -7.498 -10.982 1.00 0.00 60 CYS A CA 7
ATOM 2505 C C . CYS A 1 24 ? 17.478 -8.602 -11.879 1.00 0.00 60 CYS A C 7
ATOM 2506 O O . CYS A 1 24 ? 16.987 -8.818 -12.986 1.00 0.00 60 CYS A O 7
ATOM 2513 N N . ASP A 1 25 ? 18.501 -9.271 -11.367 1.00 0.00 61 ASP A N 7
ATOM 2514 C CA . ASP A 1 25 ? 19.136 -10.348 -12.108 1.00 0.00 61 ASP A CA 7
ATOM 2515 C C . ASP A 1 25 ? 19.262 -11.577 -11.206 1.00 0.00 61 ASP A C 7
ATOM 2516 O O . ASP A 1 25 ? 18.648 -11.637 -10.142 1.00 0.00 61 ASP A O 7
ATOM 2525 N N . THR A 1 26 ? 20.061 -12.529 -11.665 1.00 0.00 62 THR A N 7
ATOM 2526 C CA . THR A 1 26 ? 20.275 -13.753 -10.913 1.00 0.00 62 THR A CA 7
ATOM 2527 C C . THR A 1 26 ? 20.814 -13.435 -9.517 1.00 0.00 62 THR A C 7
ATOM 2528 O O . THR A 1 26 ? 20.823 -14.297 -8.639 1.00 0.00 62 THR A O 7
ATOM 2539 N N . SER A 1 27 ? 21.249 -12.195 -9.354 1.00 0.00 63 SER A N 7
ATOM 2540 C CA . SER A 1 27 ? 21.788 -11.751 -8.079 1.00 0.00 63 SER A CA 7
ATOM 2541 C C . SER A 1 27 ? 20.781 -10.842 -7.373 1.00 0.00 63 SER A C 7
ATOM 2542 O O . SER A 1 27 ? 21.147 -10.079 -6.481 1.00 0.00 63 SER A O 7
ATOM 2550 N N . CYS A 1 28 ? 19.531 -10.953 -7.800 1.00 0.00 64 CYS A N 7
ATOM 2551 C CA . CYS A 1 28 ? 18.468 -10.150 -7.220 1.00 0.00 64 CYS A CA 7
ATOM 2552 C C . CYS A 1 28 ? 17.307 -11.079 -6.859 1.00 0.00 64 CYS A C 7
ATOM 2553 O O . CYS A 1 28 ? 17.201 -11.583 -5.744 1.00 0.00 64 CYS A O 7
ATOM 2560 N N . CYS A 1 29 ? 16.429 -11.294 -7.842 1.00 0.00 65 CYS A N 7
ATOM 2561 C CA . CYS A 1 29 ? 15.274 -12.150 -7.666 1.00 0.00 65 CYS A CA 7
ATOM 2562 C C . CYS A 1 29 ? 15.396 -13.365 -8.575 1.00 0.00 65 CYS A C 7
ATOM 2563 O O . CYS A 1 29 ? 14.766 -14.382 -8.292 1.00 0.00 65 CYS A O 7
ATOM 2570 N N . GLN A 1 30 ? 16.188 -13.241 -9.630 1.00 0.00 66 GLN A N 7
ATOM 2571 C CA . GLN A 1 30 ? 16.372 -14.343 -10.561 1.00 0.00 66 GLN A CA 7
ATOM 2572 C C . GLN A 1 30 ? 17.365 -15.357 -9.992 1.00 0.00 66 GLN A C 7
ATOM 2573 O O . GLN A 1 30 ? 17.963 -15.125 -8.942 1.00 0.00 66 GLN A O 7
ATOM 2591 N N . SER A 1 1 ? 1.830 -4.676 -3.107 1.00 0.00 37 SER A N 8
ATOM 2592 C CA . SER A 1 1 ? 3.111 -5.125 -3.627 1.00 0.00 37 SER A CA 8
ATOM 2593 C C . SER A 1 1 ? 4.228 -4.202 -3.136 1.00 0.00 37 SER A C 8
ATOM 2594 O O . SER A 1 1 ? 3.963 -3.190 -2.490 1.00 0.00 37 SER A O 8
ATOM 2602 N N . CYS A 1 2 ? 5.454 -4.585 -3.462 1.00 0.00 38 CYS A N 8
ATOM 2603 C CA . CYS A 1 2 ? 6.612 -3.805 -3.063 1.00 0.00 38 CYS A CA 8
ATOM 2604 C C . CYS A 1 2 ? 7.141 -3.065 -4.292 1.00 0.00 38 CYS A C 8
ATOM 2605 O O . CYS A 1 2 ? 7.279 -1.844 -4.307 1.00 0.00 38 CYS A O 8
ATOM 2612 N N . CYS A 1 3 ? 7.435 -3.843 -5.337 1.00 0.00 39 CYS A N 8
ATOM 2613 C CA . CYS A 1 3 ? 7.943 -3.299 -6.580 1.00 0.00 39 CYS A CA 8
ATOM 2614 C C . CYS A 1 3 ? 7.175 -3.897 -7.750 1.00 0.00 39 CYS A C 8
ATOM 2615 O O . CYS A 1 3 ? 6.910 -5.097 -7.733 1.00 0.00 39 CYS A O 8
ATOM 2622 N N . PRO A 1 4 ? 6.827 -3.045 -8.751 1.00 0.00 40 PRO A N 8
ATOM 2623 C CA . PRO A 1 4 ? 6.090 -3.516 -9.912 1.00 0.00 40 PRO A CA 8
ATOM 2624 C C . PRO A 1 4 ? 6.999 -4.307 -10.854 1.00 0.00 40 PRO A C 8
ATOM 2625 O O . PRO A 1 4 ? 6.570 -4.732 -11.926 1.00 0.00 40 PRO A O 8
ATOM 2636 N N . CYS A 1 5 ? 8.240 -4.480 -10.421 1.00 0.00 41 CYS A N 8
ATOM 2637 C CA . CYS A 1 5 ? 9.214 -5.212 -11.213 1.00 0.00 41 CYS A CA 8
ATOM 2638 C C . CYS A 1 5 ? 9.165 -6.682 -10.794 1.00 0.00 41 CYS A C 8
ATOM 2639 O O . CYS A 1 5 ? 9.853 -7.521 -11.375 1.00 0.00 41 CYS A O 8
ATOM 2646 N N . CYS A 1 6 ? 8.345 -6.952 -9.789 1.00 0.00 42 CYS A N 8
ATOM 2647 C CA . CYS A 1 6 ? 8.197 -8.307 -9.286 1.00 0.00 42 CYS A CA 8
ATOM 2648 C C . CYS A 1 6 ? 6.703 -8.603 -9.135 1.00 0.00 42 CYS A C 8
ATOM 2649 O O . CYS A 1 6 ? 5.891 -7.684 -9.044 1.00 0.00 42 CYS A O 8
ATOM 2656 N N . PRO A 1 7 ? 6.379 -9.924 -9.112 1.00 0.00 43 PRO A N 8
ATOM 2657 C CA . PRO A 1 7 ? 4.997 -10.352 -8.974 1.00 0.00 43 PRO A CA 8
ATOM 2658 C C . PRO A 1 7 ? 4.509 -10.172 -7.535 1.00 0.00 43 PRO A C 8
ATOM 2659 O O . PRO A 1 7 ? 5.311 -9.983 -6.622 1.00 0.00 43 PRO A O 8
ATOM 2670 N N . SER A 1 8 ? 3.195 -10.237 -7.377 1.00 0.00 44 SER A N 8
ATOM 2671 C CA . SER A 1 8 ? 2.590 -10.082 -6.065 1.00 0.00 44 SER A CA 8
ATOM 2672 C C . SER A 1 8 ? 2.938 -11.284 -5.184 1.00 0.00 44 SER A C 8
ATOM 2673 O O . SER A 1 8 ? 2.055 -12.040 -4.781 1.00 0.00 44 SER A O 8
ATOM 2681 N N . GLY A 1 9 ? 4.228 -11.424 -4.912 1.00 0.00 45 GLY A N 8
ATOM 2682 C CA . GLY A 1 9 ? 4.703 -12.521 -4.086 1.00 0.00 45 GLY A CA 8
ATOM 2683 C C . GLY A 1 9 ? 6.229 -12.500 -3.973 1.00 0.00 45 GLY A C 8
ATOM 2684 O O . GLY A 1 9 ? 6.777 -11.940 -3.024 1.00 0.00 45 GLY A O 8
ATOM 2688 N N . CYS A 1 10 ? 6.871 -13.116 -4.954 1.00 0.00 46 CYS A N 8
ATOM 2689 C CA . CYS A 1 10 ? 8.323 -13.176 -4.977 1.00 0.00 46 CYS A CA 8
ATOM 2690 C C . CYS A 1 10 ? 8.816 -13.434 -3.551 1.00 0.00 46 CYS A C 8
ATOM 2691 O O . CYS A 1 10 ? 9.002 -12.496 -2.776 1.00 0.00 46 CYS A O 8
ATOM 2698 N N . THR A 1 11 ? 9.011 -14.708 -3.247 1.00 0.00 47 THR A N 8
ATOM 2699 C CA . THR A 1 11 ? 9.478 -15.101 -1.928 1.00 0.00 47 THR A CA 8
ATOM 2700 C C . THR A 1 11 ? 10.748 -14.331 -1.562 1.00 0.00 47 THR A C 8
ATOM 2701 O O . THR A 1 11 ? 11.108 -14.243 -0.389 1.00 0.00 47 THR A O 8
ATOM 2712 N N . LYS A 1 12 ? 11.393 -13.795 -2.587 1.00 0.00 48 LYS A N 8
ATOM 2713 C CA . LYS A 1 12 ? 12.617 -13.036 -2.389 1.00 0.00 48 LYS A CA 8
ATOM 2714 C C . LYS A 1 12 ? 12.273 -11.672 -1.787 1.00 0.00 48 LYS A C 8
ATOM 2715 O O . LYS A 1 12 ? 12.956 -11.161 -0.901 1.00 0.00 48 LYS A O 8
ATOM 2734 N N . CYS A 1 13 ? 11.186 -11.089 -2.295 1.00 0.00 49 CYS A N 8
ATOM 2735 C CA . CYS A 1 13 ? 10.721 -9.796 -1.834 1.00 0.00 49 CYS A CA 8
ATOM 2736 C C . CYS A 1 13 ? 9.764 -9.984 -0.666 1.00 0.00 49 CYS A C 8
ATOM 2737 O O . CYS A 1 13 ? 9.380 -8.992 -0.049 1.00 0.00 49 CYS A O 8
ATOM 2744 N N . ALA A 1 14 ? 9.402 -11.228 -0.387 1.00 0.00 50 ALA A N 8
ATOM 2745 C CA . ALA A 1 14 ? 8.491 -11.515 0.707 1.00 0.00 50 ALA A CA 8
ATOM 2746 C C . ALA A 1 14 ? 9.064 -10.942 2.005 1.00 0.00 50 ALA A C 8
ATOM 2747 O O . ALA A 1 14 ? 8.316 -10.499 2.875 1.00 0.00 50 ALA A O 8
ATOM 2754 N N . SER A 1 15 ? 10.386 -10.968 2.095 1.00 0.00 51 SER A N 8
ATOM 2755 C CA . SER A 1 15 ? 11.067 -10.456 3.270 1.00 0.00 51 SER A CA 8
ATOM 2756 C C . SER A 1 15 ? 11.107 -8.928 3.229 1.00 0.00 51 SER A C 8
ATOM 2757 O O . SER A 1 15 ? 11.556 -8.288 4.179 1.00 0.00 51 SER A O 8
ATOM 2765 N N . GLY A 1 16 ? 10.632 -8.385 2.117 1.00 0.00 52 GLY A N 8
ATOM 2766 C CA . GLY A 1 16 ? 10.609 -6.943 1.939 1.00 0.00 52 GLY A CA 8
ATOM 2767 C C . GLY A 1 16 ? 10.776 -6.570 0.464 1.00 0.00 52 GLY A C 8
ATOM 2768 O O . GLY A 1 16 ? 9.792 -6.319 -0.231 1.00 0.00 52 GLY A O 8
ATOM 2772 N N . CYS A 1 17 ? 12.027 -6.545 0.031 1.00 0.00 53 CYS A N 8
ATOM 2773 C CA . CYS A 1 17 ? 12.336 -6.207 -1.347 1.00 0.00 53 CYS A CA 8
ATOM 2774 C C . CYS A 1 17 ? 13.851 -6.302 -1.538 1.00 0.00 53 CYS A C 8
ATOM 2775 O O . CYS A 1 17 ? 14.603 -5.519 -0.961 1.00 0.00 53 CYS A O 8
ATOM 2782 N N . VAL A 1 18 ? 14.254 -7.269 -2.349 1.00 0.00 54 VAL A N 8
ATOM 2783 C CA . VAL A 1 18 ? 15.665 -7.477 -2.624 1.00 0.00 54 VAL A CA 8
ATOM 2784 C C . VAL A 1 18 ? 16.101 -6.551 -3.760 1.00 0.00 54 VAL A C 8
ATOM 2785 O O . VAL A 1 18 ? 17.264 -6.510 -4.156 1.00 0.00 54 VAL A O 8
ATOM 2798 N N . CYS A 1 19 ? 15.128 -5.799 -4.282 1.00 0.00 55 CYS A N 8
ATOM 2799 C CA . CYS A 1 19 ? 15.374 -4.867 -5.364 1.00 0.00 55 CYS A CA 8
ATOM 2800 C C . CYS A 1 19 ? 15.770 -3.514 -4.792 1.00 0.00 55 CYS A C 8
ATOM 2801 O O . CYS A 1 19 ? 15.939 -2.571 -5.562 1.00 0.00 55 CYS A O 8
ATOM 2808 N N . LYS A 1 20 ? 15.910 -3.442 -3.476 1.00 0.00 56 LYS A N 8
ATOM 2809 C CA . LYS A 1 20 ? 16.285 -2.197 -2.830 1.00 0.00 56 LYS A CA 8
ATOM 2810 C C . LYS A 1 20 ? 17.314 -1.468 -3.697 1.00 0.00 56 LYS A C 8
ATOM 2811 O O . LYS A 1 20 ? 16.966 -0.562 -4.452 1.00 0.00 56 LYS A O 8
ATOM 2830 N N . GLY A 1 21 ? 18.562 -1.891 -3.559 1.00 0.00 57 GLY A N 8
ATOM 2831 C CA . GLY A 1 21 ? 19.644 -1.290 -4.319 1.00 0.00 57 GLY A CA 8
ATOM 2832 C C . GLY A 1 21 ? 20.139 -2.239 -5.413 1.00 0.00 57 GLY A C 8
ATOM 2833 O O . GLY A 1 21 ? 21.319 -2.583 -5.456 1.00 0.00 57 GLY A O 8
ATOM 2837 N N . LYS A 1 22 ? 19.211 -2.638 -6.271 1.00 0.00 58 LYS A N 8
ATOM 2838 C CA . LYS A 1 22 ? 19.537 -3.540 -7.362 1.00 0.00 58 LYS A CA 8
ATOM 2839 C C . LYS A 1 22 ? 18.384 -3.556 -8.367 1.00 0.00 58 LYS A C 8
ATOM 2840 O O . LYS A 1 22 ? 17.287 -3.087 -8.066 1.00 0.00 58 LYS A O 8
ATOM 2859 N N . THR A 1 23 ? 18.671 -4.102 -9.540 1.00 0.00 59 THR A N 8
ATOM 2860 C CA . THR A 1 23 ? 17.671 -4.186 -10.591 1.00 0.00 59 THR A CA 8
ATOM 2861 C C . THR A 1 23 ? 16.746 -5.381 -10.353 1.00 0.00 59 THR A C 8
ATOM 2862 O O . THR A 1 23 ? 15.781 -5.282 -9.597 1.00 0.00 59 THR A O 8
ATOM 2873 N N . CYS A 1 24 ? 17.074 -6.482 -11.013 1.00 0.00 60 CYS A N 8
ATOM 2874 C CA . CYS A 1 24 ? 16.284 -7.695 -10.883 1.00 0.00 60 CYS A CA 8
ATOM 2875 C C . CYS A 1 24 ? 16.814 -8.723 -11.885 1.00 0.00 60 CYS A C 8
ATOM 2876 O O . CYS A 1 24 ? 16.175 -8.992 -12.900 1.00 0.00 60 CYS A O 8
ATOM 2883 N N . ASP A 1 25 ? 17.978 -9.269 -11.564 1.00 0.00 61 ASP A N 8
ATOM 2884 C CA . ASP A 1 25 ? 18.601 -10.261 -12.423 1.00 0.00 61 ASP A CA 8
ATOM 2885 C C . ASP A 1 25 ? 18.745 -11.576 -11.654 1.00 0.00 61 ASP A C 8
ATOM 2886 O O . ASP A 1 25 ? 18.200 -11.724 -10.561 1.00 0.00 61 ASP A O 8
ATOM 2895 N N . THR A 1 26 ? 19.483 -12.498 -12.255 1.00 0.00 62 THR A N 8
ATOM 2896 C CA . THR A 1 26 ? 19.706 -13.796 -11.640 1.00 0.00 62 THR A CA 8
ATOM 2897 C C . THR A 1 26 ? 20.396 -13.633 -10.284 1.00 0.00 62 THR A C 8
ATOM 2898 O O . THR A 1 26 ? 20.443 -14.571 -9.492 1.00 0.00 62 THR A O 8
ATOM 2909 N N . SER A 1 27 ? 20.913 -12.433 -10.060 1.00 0.00 63 SER A N 8
ATOM 2910 C CA . SER A 1 27 ? 21.597 -12.135 -8.813 1.00 0.00 63 SER A CA 8
ATOM 2911 C C . SER A 1 27 ? 20.740 -11.201 -7.957 1.00 0.00 63 SER A C 8
ATOM 2912 O O . SER A 1 27 ? 21.254 -10.518 -7.072 1.00 0.00 63 SER A O 8
ATOM 2920 N N . CYS A 1 28 ? 19.448 -11.201 -8.249 1.00 0.00 64 CYS A N 8
ATOM 2921 C CA . CYS A 1 28 ? 18.515 -10.363 -7.516 1.00 0.00 64 CYS A CA 8
ATOM 2922 C C . CYS A 1 28 ? 17.346 -11.235 -7.054 1.00 0.00 64 CYS A C 8
ATOM 2923 O O . CYS A 1 28 ? 17.253 -11.640 -5.898 1.00 0.00 64 CYS A O 8
ATOM 2930 N N . CYS A 1 29 ? 16.444 -11.517 -7.998 1.00 0.00 65 CYS A N 8
ATOM 2931 C CA . CYS A 1 29 ? 15.279 -12.334 -7.727 1.00 0.00 65 CYS A CA 8
ATOM 2932 C C . CYS A 1 29 ? 15.214 -13.479 -8.727 1.00 0.00 65 CYS A C 8
ATOM 2933 O O . CYS A 1 29 ? 14.585 -14.493 -8.427 1.00 0.00 65 CYS A O 8
ATOM 2940 N N . GLN A 1 30 ? 15.851 -13.304 -9.876 1.00 0.00 66 GLN A N 8
ATOM 2941 C CA . GLN A 1 30 ? 15.849 -14.336 -10.898 1.00 0.00 66 GLN A CA 8
ATOM 2942 C C . GLN A 1 30 ? 16.872 -15.422 -10.556 1.00 0.00 66 GLN A C 8
ATOM 2943 O O . GLN A 1 30 ? 16.597 -16.307 -9.748 1.00 0.00 66 GLN A O 8
ATOM 2961 N N . SER A 1 1 ? 1.641 -3.296 -4.705 1.00 0.00 37 SER A N 9
ATOM 2962 C CA . SER A 1 1 ? 2.632 -4.345 -4.873 1.00 0.00 37 SER A CA 9
ATOM 2963 C C . SER A 1 1 ? 3.940 -3.945 -4.187 1.00 0.00 37 SER A C 9
ATOM 2964 O O . SER A 1 1 ? 4.103 -2.797 -3.776 1.00 0.00 37 SER A O 9
ATOM 2972 N N . CYS A 1 2 ? 4.838 -4.912 -4.086 1.00 0.00 38 CYS A N 9
ATOM 2973 C CA . CYS A 1 2 ? 6.126 -4.675 -3.457 1.00 0.00 38 CYS A CA 9
ATOM 2974 C C . CYS A 1 2 ? 7.001 -3.889 -4.436 1.00 0.00 38 CYS A C 9
ATOM 2975 O O . CYS A 1 2 ? 7.748 -2.988 -4.062 1.00 0.00 38 CYS A O 9
ATOM 2982 N N . CYS A 1 3 ? 6.889 -4.258 -5.715 1.00 0.00 39 CYS A N 9
ATOM 2983 C CA . CYS A 1 3 ? 7.646 -3.614 -6.769 1.00 0.00 39 CYS A CA 9
ATOM 2984 C C . CYS A 1 3 ? 7.080 -4.016 -8.122 1.00 0.00 39 CYS A C 9
ATOM 2985 O O . CYS A 1 3 ? 6.675 -5.167 -8.276 1.00 0.00 39 CYS A O 9
ATOM 2992 N N . PRO A 1 4 ? 7.058 -3.056 -9.086 1.00 0.00 40 PRO A N 9
ATOM 2993 C CA . PRO A 1 4 ? 6.536 -3.338 -10.412 1.00 0.00 40 PRO A CA 9
ATOM 2994 C C . PRO A 1 4 ? 7.525 -4.180 -11.223 1.00 0.00 40 PRO A C 9
ATOM 2995 O O . PRO A 1 4 ? 7.405 -4.281 -12.443 1.00 0.00 40 PRO A O 9
ATOM 3006 N N . CYS A 1 5 ? 8.479 -4.763 -10.511 1.00 0.00 41 CYS A N 9
ATOM 3007 C CA . CYS A 1 5 ? 9.488 -5.591 -11.149 1.00 0.00 41 CYS A CA 9
ATOM 3008 C C . CYS A 1 5 ? 9.421 -6.990 -10.533 1.00 0.00 41 CYS A C 9
ATOM 3009 O O . CYS A 1 5 ? 10.362 -7.771 -10.654 1.00 0.00 41 CYS A O 9
ATOM 3016 N N . CYS A 1 6 ? 8.298 -7.262 -9.884 1.00 0.00 42 CYS A N 9
ATOM 3017 C CA . CYS A 1 6 ? 8.096 -8.553 -9.248 1.00 0.00 42 CYS A CA 9
ATOM 3018 C C . CYS A 1 6 ? 6.593 -8.752 -9.034 1.00 0.00 42 CYS A C 9
ATOM 3019 O O . CYS A 1 6 ? 5.834 -7.786 -8.992 1.00 0.00 42 CYS A O 9
ATOM 3026 N N . PRO A 1 7 ? 6.199 -10.048 -8.902 1.00 0.00 43 PRO A N 9
ATOM 3027 C CA . PRO A 1 7 ? 4.802 -10.387 -8.693 1.00 0.00 43 PRO A CA 9
ATOM 3028 C C . PRO A 1 7 ? 4.368 -10.071 -7.260 1.00 0.00 43 PRO A C 9
ATOM 3029 O O . PRO A 1 7 ? 5.206 -9.807 -6.398 1.00 0.00 43 PRO A O 9
ATOM 3040 N N . SER A 1 8 ? 3.062 -10.109 -7.048 1.00 0.00 44 SER A N 9
ATOM 3041 C CA . SER A 1 8 ? 2.508 -9.831 -5.735 1.00 0.00 44 SER A CA 9
ATOM 3042 C C . SER A 1 8 ? 2.846 -10.971 -4.771 1.00 0.00 44 SER A C 9
ATOM 3043 O O . SER A 1 8 ? 1.952 -11.582 -4.189 1.00 0.00 44 SER A O 9
ATOM 3051 N N . GLY A 1 9 ? 4.139 -11.221 -4.633 1.00 0.00 45 GLY A N 9
ATOM 3052 C CA . GLY A 1 9 ? 4.608 -12.277 -3.752 1.00 0.00 45 GLY A CA 9
ATOM 3053 C C . GLY A 1 9 ? 6.137 -12.320 -3.710 1.00 0.00 45 GLY A C 9
ATOM 3054 O O . GLY A 1 9 ? 6.757 -11.661 -2.878 1.00 0.00 45 GLY A O 9
ATOM 3058 N N . CYS A 1 10 ? 6.700 -13.102 -4.620 1.00 0.00 46 CYS A N 9
ATOM 3059 C CA . CYS A 1 10 ? 8.144 -13.239 -4.699 1.00 0.00 46 CYS A CA 9
ATOM 3060 C C . CYS A 1 10 ? 8.670 -13.576 -3.302 1.00 0.00 46 CYS A C 9
ATOM 3061 O O . CYS A 1 10 ? 8.736 -12.708 -2.433 1.00 0.00 46 CYS A O 9
ATOM 3068 N N . THR A 1 11 ? 9.033 -14.839 -3.130 1.00 0.00 47 THR A N 9
ATOM 3069 C CA . THR A 1 11 ? 9.552 -15.302 -1.855 1.00 0.00 47 THR A CA 9
ATOM 3070 C C . THR A 1 11 ? 10.835 -14.550 -1.497 1.00 0.00 47 THR A C 9
ATOM 3071 O O . THR A 1 11 ? 11.277 -14.580 -0.349 1.00 0.00 47 THR A O 9
ATOM 3082 N N . LYS A 1 12 ? 11.397 -13.890 -2.500 1.00 0.00 48 LYS A N 9
ATOM 3083 C CA . LYS A 1 12 ? 12.620 -13.131 -2.304 1.00 0.00 48 LYS A CA 9
ATOM 3084 C C . LYS A 1 12 ? 12.281 -11.782 -1.667 1.00 0.00 48 LYS A C 9
ATOM 3085 O O . LYS A 1 12 ? 12.949 -11.309 -0.751 1.00 0.00 48 LYS A O 9
ATOM 3104 N N . CYS A 1 13 ? 11.214 -11.168 -2.182 1.00 0.00 49 CYS A N 9
ATOM 3105 C CA . CYS A 1 13 ? 10.756 -9.883 -1.690 1.00 0.00 49 CYS A CA 9
ATOM 3106 C C . CYS A 1 13 ? 9.884 -10.088 -0.462 1.00 0.00 49 CYS A C 9
ATOM 3107 O O . CYS A 1 13 ? 9.485 -9.101 0.155 1.00 0.00 49 CYS A O 9
ATOM 3114 N N . ALA A 1 14 ? 9.606 -11.341 -0.131 1.00 0.00 50 ALA A N 9
ATOM 3115 C CA . ALA A 1 14 ? 8.779 -11.644 1.025 1.00 0.00 50 ALA A CA 9
ATOM 3116 C C . ALA A 1 14 ? 9.434 -11.063 2.281 1.00 0.00 50 ALA A C 9
ATOM 3117 O O . ALA A 1 14 ? 8.745 -10.568 3.171 1.00 0.00 50 ALA A O 9
ATOM 3124 N N . SER A 1 15 ? 10.755 -11.142 2.311 1.00 0.00 51 SER A N 9
ATOM 3125 C CA . SER A 1 15 ? 11.510 -10.630 3.442 1.00 0.00 51 SER A CA 9
ATOM 3126 C C . SER A 1 15 ? 11.541 -9.101 3.401 1.00 0.00 51 SER A C 9
ATOM 3127 O O . SER A 1 15 ? 12.032 -8.461 4.329 1.00 0.00 51 SER A O 9
ATOM 3135 N N . GLY A 1 16 ? 11.011 -8.559 2.314 1.00 0.00 52 GLY A N 9
ATOM 3136 C CA . GLY A 1 16 ? 10.973 -7.117 2.140 1.00 0.00 52 GLY A CA 9
ATOM 3137 C C . GLY A 1 16 ? 11.049 -6.741 0.658 1.00 0.00 52 GLY A C 9
ATOM 3138 O O . GLY A 1 16 ? 10.025 -6.488 0.026 1.00 0.00 52 GLY A O 9
ATOM 3142 N N . CYS A 1 17 ? 12.271 -6.718 0.149 1.00 0.00 53 CYS A N 9
ATOM 3143 C CA . CYS A 1 17 ? 12.494 -6.377 -1.246 1.00 0.00 53 CYS A CA 9
ATOM 3144 C C . CYS A 1 17 ? 13.996 -6.461 -1.526 1.00 0.00 53 CYS A C 9
ATOM 3145 O O . CYS A 1 17 ? 14.769 -5.633 -1.049 1.00 0.00 53 CYS A O 9
ATOM 3152 N N . VAL A 1 18 ? 14.364 -7.472 -2.302 1.00 0.00 54 VAL A N 9
ATOM 3153 C CA . VAL A 1 18 ? 15.759 -7.676 -2.652 1.00 0.00 54 VAL A CA 9
ATOM 3154 C C . VAL A 1 18 ? 16.114 -6.794 -3.851 1.00 0.00 54 VAL A C 9
ATOM 3155 O O . VAL A 1 18 ? 17.231 -6.809 -4.362 1.00 0.00 54 VAL A O 9
ATOM 3168 N N . CYS A 1 19 ? 15.122 -6.017 -4.293 1.00 0.00 55 CYS A N 9
ATOM 3169 C CA . CYS A 1 19 ? 15.293 -5.121 -5.419 1.00 0.00 55 CYS A CA 9
ATOM 3170 C C . CYS A 1 19 ? 15.870 -3.799 -4.935 1.00 0.00 55 CYS A C 9
ATOM 3171 O O . CYS A 1 19 ? 16.276 -2.990 -5.768 1.00 0.00 55 CYS A O 9
ATOM 3178 N N . LYS A 1 20 ? 15.900 -3.606 -3.625 1.00 0.00 56 LYS A N 9
ATOM 3179 C CA . LYS A 1 20 ? 16.431 -2.376 -3.062 1.00 0.00 56 LYS A CA 9
ATOM 3180 C C . LYS A 1 20 ? 17.949 -2.348 -3.252 1.00 0.00 56 LYS A C 9
ATOM 3181 O O . LYS A 1 20 ? 18.659 -3.216 -2.744 1.00 0.00 56 LYS A O 9
ATOM 3200 N N . GLY A 1 21 ? 18.404 -1.342 -3.985 1.00 0.00 57 GLY A N 9
ATOM 3201 C CA . GLY A 1 21 ? 19.825 -1.190 -4.247 1.00 0.00 57 GLY A CA 9
ATOM 3202 C C . GLY A 1 21 ? 20.176 -1.669 -5.658 1.00 0.00 57 GLY A C 9
ATOM 3203 O O . GLY A 1 21 ? 20.814 -0.946 -6.422 1.00 0.00 57 GLY A O 9
ATOM 3207 N N . LYS A 1 22 ? 19.742 -2.883 -5.962 1.00 0.00 58 LYS A N 9
ATOM 3208 C CA . LYS A 1 22 ? 20.002 -3.466 -7.267 1.00 0.00 58 LYS A CA 9
ATOM 3209 C C . LYS A 1 22 ? 18.740 -3.366 -8.126 1.00 0.00 58 LYS A C 9
ATOM 3210 O O . LYS A 1 22 ? 17.715 -2.857 -7.674 1.00 0.00 58 LYS A O 9
ATOM 3229 N N . THR A 1 23 ? 18.856 -3.859 -9.350 1.00 0.00 59 THR A N 9
ATOM 3230 C CA . THR A 1 23 ? 17.738 -3.830 -10.277 1.00 0.00 59 THR A CA 9
ATOM 3231 C C . THR A 1 23 ? 16.826 -5.038 -10.050 1.00 0.00 59 THR A C 9
ATOM 3232 O O . THR A 1 23 ? 15.945 -5.003 -9.191 1.00 0.00 59 THR A O 9
ATOM 3243 N N . CYS A 1 24 ? 17.068 -6.078 -10.834 1.00 0.00 60 CYS A N 9
ATOM 3244 C CA . CYS A 1 24 ? 16.279 -7.294 -10.730 1.00 0.00 60 CYS A CA 9
ATOM 3245 C C . CYS A 1 24 ? 16.774 -8.280 -11.790 1.00 0.00 60 CYS A C 9
ATOM 3246 O O . CYS A 1 24 ? 16.108 -8.495 -12.802 1.00 0.00 60 CYS A O 9
ATOM 3253 N N . ASP A 1 25 ? 17.939 -8.853 -11.522 1.00 0.00 61 ASP A N 9
ATOM 3254 C CA . ASP A 1 25 ? 18.529 -9.812 -12.441 1.00 0.00 61 ASP A CA 9
ATOM 3255 C C . ASP A 1 25 ? 18.670 -11.164 -11.740 1.00 0.00 61 ASP A C 9
ATOM 3256 O O . ASP A 1 25 ? 18.122 -11.366 -10.657 1.00 0.00 61 ASP A O 9
ATOM 3265 N N . THR A 1 26 ? 19.407 -12.056 -12.386 1.00 0.00 62 THR A N 9
ATOM 3266 C CA . THR A 1 26 ? 19.625 -13.383 -11.838 1.00 0.00 62 THR A CA 9
ATOM 3267 C C . THR A 1 26 ? 20.178 -13.289 -10.414 1.00 0.00 62 THR A C 9
ATOM 3268 O O . THR A 1 26 ? 20.097 -14.247 -9.648 1.00 0.00 62 THR A O 9
ATOM 3279 N N . SER A 1 27 ? 20.727 -12.124 -10.104 1.00 0.00 63 SER A N 9
ATOM 3280 C CA . SER A 1 27 ? 21.293 -11.891 -8.786 1.00 0.00 63 SER A CA 9
ATOM 3281 C C . SER A 1 27 ? 20.283 -11.151 -7.906 1.00 0.00 63 SER A C 9
ATOM 3282 O O . SER A 1 27 ? 20.610 -10.734 -6.796 1.00 0.00 63 SER A O 9
ATOM 3290 N N . CYS A 1 28 ? 19.077 -11.012 -8.435 1.00 0.00 64 CYS A N 9
ATOM 3291 C CA . CYS A 1 28 ? 18.017 -10.329 -7.711 1.00 0.00 64 CYS A CA 9
ATOM 3292 C C . CYS A 1 28 ? 16.679 -10.950 -8.121 1.00 0.00 64 CYS A C 9
ATOM 3293 O O . CYS A 1 28 ? 16.098 -10.620 -9.151 1.00 0.00 64 CYS A O 9
ATOM 3300 N N . CYS A 1 29 ? 16.202 -11.868 -7.277 1.00 0.00 65 CYS A N 9
ATOM 3301 C CA . CYS A 1 29 ? 14.946 -12.550 -7.515 1.00 0.00 65 CYS A CA 9
ATOM 3302 C C . CYS A 1 29 ? 15.101 -13.513 -8.683 1.00 0.00 65 CYS A C 9
ATOM 3303 O O . CYS A 1 29 ? 14.785 -14.691 -8.525 1.00 0.00 65 CYS A O 9
ATOM 3310 N N . GLN A 1 30 ? 15.574 -13.007 -9.812 1.00 0.00 66 GLN A N 9
ATOM 3311 C CA . GLN A 1 30 ? 15.760 -13.843 -10.986 1.00 0.00 66 GLN A CA 9
ATOM 3312 C C . GLN A 1 30 ? 16.806 -14.924 -10.709 1.00 0.00 66 GLN A C 9
ATOM 3313 O O . GLN A 1 30 ? 17.602 -14.798 -9.779 1.00 0.00 66 GLN A O 9
ATOM 3331 N N . SER A 1 1 ? 1.455 -4.949 -3.436 1.00 0.00 37 SER A N 10
ATOM 3332 C CA . SER A 1 1 ? 2.481 -4.348 -4.270 1.00 0.00 37 SER A CA 10
ATOM 3333 C C . SER A 1 1 ? 3.832 -4.392 -3.552 1.00 0.00 37 SER A C 10
ATOM 3334 O O . SER A 1 1 ? 3.889 -4.610 -2.343 1.00 0.00 37 SER A O 10
ATOM 3342 N N . CYS A 1 2 ? 4.885 -4.181 -4.327 1.00 0.00 38 CYS A N 10
ATOM 3343 C CA . CYS A 1 2 ? 6.231 -4.193 -3.781 1.00 0.00 38 CYS A CA 10
ATOM 3344 C C . CYS A 1 2 ? 7.175 -3.570 -4.810 1.00 0.00 38 CYS A C 10
ATOM 3345 O O . CYS A 1 2 ? 8.027 -2.744 -4.495 1.00 0.00 38 CYS A O 10
ATOM 3352 N N . CYS A 1 3 ? 6.997 -3.990 -6.066 1.00 0.00 39 CYS A N 10
ATOM 3353 C CA . CYS A 1 3 ? 7.805 -3.496 -7.162 1.00 0.00 39 CYS A CA 10
ATOM 3354 C C . CYS A 1 3 ? 7.212 -3.962 -8.484 1.00 0.00 39 CYS A C 10
ATOM 3355 O O . CYS A 1 3 ? 6.763 -5.105 -8.561 1.00 0.00 39 CYS A O 10
ATOM 3362 N N . PRO A 1 4 ? 7.218 -3.066 -9.506 1.00 0.00 40 PRO A N 10
ATOM 3363 C CA . PRO A 1 4 ? 6.673 -3.413 -10.808 1.00 0.00 40 PRO A CA 10
ATOM 3364 C C . PRO A 1 4 ? 7.622 -4.341 -11.570 1.00 0.00 40 PRO A C 10
ATOM 3365 O O . PRO A 1 4 ? 7.487 -4.516 -12.780 1.00 0.00 40 PRO A O 10
ATOM 3376 N N . CYS A 1 5 ? 8.562 -4.911 -10.830 1.00 0.00 41 CYS A N 10
ATOM 3377 C CA . CYS A 1 5 ? 9.533 -5.816 -11.420 1.00 0.00 41 CYS A CA 10
ATOM 3378 C C . CYS A 1 5 ? 9.383 -7.184 -10.751 1.00 0.00 41 CYS A C 10
ATOM 3379 O O . CYS A 1 5 ? 10.243 -8.051 -10.902 1.00 0.00 41 CYS A O 10
ATOM 3386 N N . CYS A 1 6 ? 8.285 -7.334 -10.025 1.00 0.00 42 CYS A N 10
ATOM 3387 C CA . CYS A 1 6 ? 8.011 -8.583 -9.333 1.00 0.00 42 CYS A CA 10
ATOM 3388 C C . CYS A 1 6 ? 6.508 -8.664 -9.066 1.00 0.00 42 CYS A C 10
ATOM 3389 O O . CYS A 1 6 ? 5.828 -7.640 -9.004 1.00 0.00 42 CYS A O 10
ATOM 3396 N N . PRO A 1 7 ? 6.018 -9.924 -8.909 1.00 0.00 43 PRO A N 10
ATOM 3397 C CA . PRO A 1 7 ? 4.607 -10.151 -8.649 1.00 0.00 43 PRO A CA 10
ATOM 3398 C C . PRO A 1 7 ? 4.251 -9.796 -7.205 1.00 0.00 43 PRO A C 10
ATOM 3399 O O . PRO A 1 7 ? 5.110 -9.363 -6.439 1.00 0.00 43 PRO A O 10
ATOM 3410 N N . SER A 1 8 ? 2.982 -9.995 -6.876 1.00 0.00 44 SER A N 10
ATOM 3411 C CA . SER A 1 8 ? 2.502 -9.700 -5.537 1.00 0.00 44 SER A CA 10
ATOM 3412 C C . SER A 1 8 ? 2.845 -10.855 -4.592 1.00 0.00 44 SER A C 10
ATOM 3413 O O . SER A 1 8 ? 1.976 -11.358 -3.881 1.00 0.00 44 SER A O 10
ATOM 3421 N N . GLY A 1 9 ? 4.112 -11.241 -4.617 1.00 0.00 45 GLY A N 10
ATOM 3422 C CA . GLY A 1 9 ? 4.580 -12.327 -3.772 1.00 0.00 45 GLY A CA 10
ATOM 3423 C C . GLY A 1 9 ? 6.108 -12.360 -3.718 1.00 0.00 45 GLY A C 10
ATOM 3424 O O . GLY A 1 9 ? 6.716 -11.718 -2.864 1.00 0.00 45 GLY A O 10
ATOM 3428 N N . CYS A 1 10 ? 6.685 -13.114 -4.642 1.00 0.00 46 CYS A N 10
ATOM 3429 C CA . CYS A 1 10 ? 8.131 -13.240 -4.710 1.00 0.00 46 CYS A CA 10
ATOM 3430 C C . CYS A 1 10 ? 8.665 -13.430 -3.288 1.00 0.00 46 CYS A C 10
ATOM 3431 O O . CYS A 1 10 ? 8.894 -12.456 -2.572 1.00 0.00 46 CYS A O 10
ATOM 3438 N N . THR A 1 11 ? 8.847 -14.690 -2.922 1.00 0.00 47 THR A N 10
ATOM 3439 C CA . THR A 1 11 ? 9.349 -15.021 -1.600 1.00 0.00 47 THR A CA 10
ATOM 3440 C C . THR A 1 11 ? 10.605 -14.204 -1.287 1.00 0.00 47 THR A C 10
ATOM 3441 O O . THR A 1 11 ? 10.953 -14.016 -0.122 1.00 0.00 47 THR A O 10
ATOM 3452 N N . LYS A 1 12 ? 11.250 -13.740 -2.347 1.00 0.00 48 LYS A N 10
ATOM 3453 C CA . LYS A 1 12 ? 12.459 -12.947 -2.200 1.00 0.00 48 LYS A CA 10
ATOM 3454 C C . LYS A 1 12 ? 12.094 -11.564 -1.657 1.00 0.00 48 LYS A C 10
ATOM 3455 O O . LYS A 1 12 ? 12.764 -11.008 -0.791 1.00 0.00 48 LYS A O 10
ATOM 3474 N N . CYS A 1 13 ? 11.001 -11.016 -2.197 1.00 0.00 49 CYS A N 10
ATOM 3475 C CA . CYS A 1 13 ? 10.518 -9.711 -1.793 1.00 0.00 49 CYS A CA 10
ATOM 3476 C C . CYS A 1 13 ? 9.610 -9.857 -0.580 1.00 0.00 49 CYS A C 10
ATOM 3477 O O . CYS A 1 13 ? 9.205 -8.840 -0.018 1.00 0.00 49 CYS A O 10
ATOM 3484 N N . ALA A 1 14 ? 9.312 -11.092 -0.205 1.00 0.00 50 ALA A N 10
ATOM 3485 C CA . ALA A 1 14 ? 8.451 -11.338 0.940 1.00 0.00 50 ALA A CA 10
ATOM 3486 C C . ALA A 1 14 ? 9.224 -11.039 2.226 1.00 0.00 50 ALA A C 10
ATOM 3487 O O . ALA A 1 14 ? 8.693 -10.413 3.142 1.00 0.00 50 ALA A O 10
ATOM 3494 N N . SER A 1 15 ? 10.465 -11.501 2.255 1.00 0.00 51 SER A N 10
ATOM 3495 C CA . SER A 1 15 ? 11.316 -11.291 3.414 1.00 0.00 51 SER A CA 10
ATOM 3496 C C . SER A 1 15 ? 11.974 -9.913 3.336 1.00 0.00 51 SER A C 10
ATOM 3497 O O . SER A 1 15 ? 12.743 -9.537 4.221 1.00 0.00 51 SER A O 10
ATOM 3505 N N . GLY A 1 16 ? 11.650 -9.196 2.270 1.00 0.00 52 GLY A N 10
ATOM 3506 C CA . GLY A 1 16 ? 12.200 -7.867 2.065 1.00 0.00 52 GLY A CA 10
ATOM 3507 C C . GLY A 1 16 ? 12.596 -7.657 0.603 1.00 0.00 52 GLY A C 10
ATOM 3508 O O . GLY A 1 16 ? 13.393 -8.418 0.056 1.00 0.00 52 GLY A O 10
ATOM 3512 N N . CYS A 1 17 ? 12.022 -6.620 0.010 1.00 0.00 53 CYS A N 10
ATOM 3513 C CA . CYS A 1 17 ? 12.305 -6.301 -1.379 1.00 0.00 53 CYS A CA 10
ATOM 3514 C C . CYS A 1 17 ? 13.818 -6.368 -1.588 1.00 0.00 53 CYS A C 10
ATOM 3515 O O . CYS A 1 17 ? 14.558 -5.528 -1.081 1.00 0.00 53 CYS A O 10
ATOM 3522 N N . VAL A 1 18 ? 14.235 -7.379 -2.338 1.00 0.00 54 VAL A N 10
ATOM 3523 C CA . VAL A 1 18 ? 15.648 -7.569 -2.621 1.00 0.00 54 VAL A CA 10
ATOM 3524 C C . VAL A 1 18 ? 16.043 -6.704 -3.820 1.00 0.00 54 VAL A C 10
ATOM 3525 O O . VAL A 1 18 ? 17.184 -6.706 -4.274 1.00 0.00 54 VAL A O 10
ATOM 3538 N N . CYS A 1 19 ? 15.058 -5.959 -4.327 1.00 0.00 55 CYS A N 10
ATOM 3539 C CA . CYS A 1 19 ? 15.266 -5.082 -5.463 1.00 0.00 55 CYS A CA 10
ATOM 3540 C C . CYS A 1 19 ? 15.830 -3.752 -4.984 1.00 0.00 55 CYS A C 10
ATOM 3541 O O . CYS A 1 19 ? 16.250 -2.952 -5.818 1.00 0.00 55 CYS A O 10
ATOM 3548 N N . LYS A 1 20 ? 15.828 -3.540 -3.676 1.00 0.00 56 LYS A N 10
ATOM 3549 C CA . LYS A 1 20 ? 16.343 -2.302 -3.117 1.00 0.00 56 LYS A CA 10
ATOM 3550 C C . LYS A 1 20 ? 17.863 -2.266 -3.284 1.00 0.00 56 LYS A C 10
ATOM 3551 O O . LYS A 1 20 ? 18.568 -3.137 -2.776 1.00 0.00 56 LYS A O 10
ATOM 3570 N N . GLY A 1 21 ? 18.325 -1.249 -3.997 1.00 0.00 57 GLY A N 10
ATOM 3571 C CA . GLY A 1 21 ? 19.749 -1.088 -4.237 1.00 0.00 57 GLY A CA 10
ATOM 3572 C C . GLY A 1 21 ? 20.126 -1.569 -5.639 1.00 0.00 57 GLY A C 10
ATOM 3573 O O . GLY A 1 21 ? 20.788 -0.852 -6.388 1.00 0.00 57 GLY A O 10
ATOM 3577 N N . LYS A 1 22 ? 19.688 -2.779 -5.954 1.00 0.00 58 LYS A N 10
ATOM 3578 C CA . LYS A 1 22 ? 19.972 -3.364 -7.253 1.00 0.00 58 LYS A CA 10
ATOM 3579 C C . LYS A 1 22 ? 18.720 -3.280 -8.130 1.00 0.00 58 LYS A C 10
ATOM 3580 O O . LYS A 1 22 ? 17.689 -2.764 -7.699 1.00 0.00 58 LYS A O 10
ATOM 3599 N N . THR A 1 23 ? 18.851 -3.795 -9.343 1.00 0.00 59 THR A N 10
ATOM 3600 C CA . THR A 1 23 ? 17.743 -3.785 -10.284 1.00 0.00 59 THR A CA 10
ATOM 3601 C C . THR A 1 23 ? 16.847 -5.005 -10.066 1.00 0.00 59 THR A C 10
ATOM 3602 O O . THR A 1 23 ? 15.936 -4.972 -9.241 1.00 0.00 59 THR A O 10
ATOM 3613 N N . CYS A 1 24 ? 17.138 -6.056 -10.820 1.00 0.00 60 CYS A N 10
ATOM 3614 C CA . CYS A 1 24 ? 16.370 -7.285 -10.720 1.00 0.00 60 CYS A CA 10
ATOM 3615 C C . CYS A 1 24 ? 16.888 -8.262 -11.778 1.00 0.00 60 CYS A C 10
ATOM 3616 O O . CYS A 1 24 ? 16.280 -8.417 -12.835 1.00 0.00 60 CYS A O 10
ATOM 3623 N N . ASP A 1 25 ? 18.005 -8.896 -11.455 1.00 0.00 61 ASP A N 10
ATOM 3624 C CA . ASP A 1 25 ? 18.612 -9.854 -12.363 1.00 0.00 61 ASP A CA 10
ATOM 3625 C C . ASP A 1 25 ? 18.751 -11.204 -11.656 1.00 0.00 61 ASP A C 10
ATOM 3626 O O . ASP A 1 25 ? 18.167 -11.415 -10.594 1.00 0.00 61 ASP A O 10
ATOM 3635 N N . THR A 1 26 ? 19.526 -12.082 -12.274 1.00 0.00 62 THR A N 10
ATOM 3636 C CA . THR A 1 26 ? 19.750 -13.405 -11.716 1.00 0.00 62 THR A CA 10
ATOM 3637 C C . THR A 1 26 ? 20.294 -13.299 -10.291 1.00 0.00 62 THR A C 10
ATOM 3638 O O . THR A 1 26 ? 20.258 -14.268 -9.534 1.00 0.00 62 THR A O 10
ATOM 3649 N N . SER A 1 27 ? 20.786 -12.112 -9.966 1.00 0.00 63 SER A N 10
ATOM 3650 C CA . SER A 1 27 ? 21.337 -11.867 -8.644 1.00 0.00 63 SER A CA 10
ATOM 3651 C C . SER A 1 27 ? 20.304 -11.147 -7.773 1.00 0.00 63 SER A C 10
ATOM 3652 O O . SER A 1 27 ? 20.607 -10.747 -6.650 1.00 0.00 63 SER A O 10
ATOM 3660 N N . CYS A 1 28 ? 19.109 -11.006 -8.324 1.00 0.00 64 CYS A N 10
ATOM 3661 C CA . CYS A 1 28 ? 18.031 -10.343 -7.610 1.00 0.00 64 CYS A CA 10
ATOM 3662 C C . CYS A 1 28 ? 16.706 -10.965 -8.055 1.00 0.00 64 CYS A C 10
ATOM 3663 O O . CYS A 1 28 ? 16.179 -10.679 -9.127 1.00 0.00 64 CYS A O 10
ATOM 3670 N N . CYS A 1 29 ? 16.174 -11.835 -7.192 1.00 0.00 65 CYS A N 10
ATOM 3671 C CA . CYS A 1 29 ? 14.920 -12.512 -7.459 1.00 0.00 65 CYS A CA 10
ATOM 3672 C C . CYS A 1 29 ? 15.111 -13.508 -8.594 1.00 0.00 65 CYS A C 10
ATOM 3673 O O . CYS A 1 29 ? 14.755 -14.673 -8.426 1.00 0.00 65 CYS A O 10
ATOM 3680 N N . GLN A 1 30 ? 15.655 -13.043 -9.709 1.00 0.00 66 GLN A N 10
ATOM 3681 C CA . GLN A 1 30 ? 15.878 -13.912 -10.852 1.00 0.00 66 GLN A CA 10
ATOM 3682 C C . GLN A 1 30 ? 16.986 -14.920 -10.543 1.00 0.00 66 GLN A C 10
ATOM 3683 O O . GLN A 1 30 ? 17.656 -14.819 -9.516 1.00 0.00 66 GLN A O 10
ATOM 3701 N N . SER A 1 1 ? 2.013 -5.126 -2.686 1.00 0.00 37 SER A N 11
ATOM 3702 C CA . SER A 1 1 ? 2.981 -4.939 -3.754 1.00 0.00 37 SER A CA 11
ATOM 3703 C C . SER A 1 1 ? 4.191 -4.162 -3.233 1.00 0.00 37 SER A C 11
ATOM 3704 O O . SER A 1 1 ? 4.101 -3.474 -2.216 1.00 0.00 37 SER A O 11
ATOM 3712 N N . CYS A 1 2 ? 5.296 -4.298 -3.952 1.00 0.00 38 CYS A N 11
ATOM 3713 C CA . CYS A 1 2 ? 6.522 -3.616 -3.574 1.00 0.00 38 CYS A CA 11
ATOM 3714 C C . CYS A 1 2 ? 7.130 -2.989 -4.831 1.00 0.00 38 CYS A C 11
ATOM 3715 O O . CYS A 1 2 ? 7.384 -1.790 -4.901 1.00 0.00 38 CYS A O 11
ATOM 3722 N N . CYS A 1 3 ? 7.358 -3.842 -5.833 1.00 0.00 39 CYS A N 11
ATOM 3723 C CA . CYS A 1 3 ? 7.927 -3.410 -7.094 1.00 0.00 39 CYS A CA 11
ATOM 3724 C C . CYS A 1 3 ? 7.149 -4.033 -8.245 1.00 0.00 39 CYS A C 11
ATOM 3725 O O . CYS A 1 3 ? 6.801 -5.209 -8.156 1.00 0.00 39 CYS A O 11
ATOM 3732 N N . PRO A 1 4 ? 6.887 -3.229 -9.310 1.00 0.00 40 PRO A N 11
ATOM 3733 C CA . PRO A 1 4 ? 6.150 -3.728 -10.459 1.00 0.00 40 PRO A CA 11
ATOM 3734 C C . PRO A 1 4 ? 7.027 -4.641 -11.319 1.00 0.00 40 PRO A C 11
ATOM 3735 O O . PRO A 1 4 ? 6.609 -5.081 -12.388 1.00 0.00 40 PRO A O 11
ATOM 3746 N N . CYS A 1 5 ? 8.226 -4.899 -10.819 1.00 0.00 41 CYS A N 11
ATOM 3747 C CA . CYS A 1 5 ? 9.165 -5.752 -11.527 1.00 0.00 41 CYS A CA 11
ATOM 3748 C C . CYS A 1 5 ? 9.029 -7.174 -10.980 1.00 0.00 41 CYS A C 11
ATOM 3749 O O . CYS A 1 5 ? 9.722 -8.085 -11.431 1.00 0.00 41 CYS A O 11
ATOM 3756 N N . CYS A 1 6 ? 8.131 -7.321 -10.018 1.00 0.00 42 CYS A N 11
ATOM 3757 C CA . CYS A 1 6 ? 7.895 -8.617 -9.405 1.00 0.00 42 CYS A CA 11
ATOM 3758 C C . CYS A 1 6 ? 6.385 -8.800 -9.236 1.00 0.00 42 CYS A C 11
ATOM 3759 O O . CYS A 1 6 ? 5.631 -7.829 -9.261 1.00 0.00 42 CYS A O 11
ATOM 3766 N N . PRO A 1 7 ? 5.978 -10.087 -9.063 1.00 0.00 43 PRO A N 11
ATOM 3767 C CA . PRO A 1 7 ? 4.573 -10.410 -8.890 1.00 0.00 43 PRO A CA 11
ATOM 3768 C C . PRO A 1 7 ? 4.092 -10.034 -7.487 1.00 0.00 43 PRO A C 11
ATOM 3769 O O . PRO A 1 7 ? 4.893 -9.658 -6.633 1.00 0.00 43 PRO A O 11
ATOM 3780 N N . SER A 1 8 ? 2.786 -10.147 -7.293 1.00 0.00 44 SER A N 11
ATOM 3781 C CA . SER A 1 8 ? 2.189 -9.822 -6.008 1.00 0.00 44 SER A CA 11
ATOM 3782 C C . SER A 1 8 ? 2.498 -10.927 -4.995 1.00 0.00 44 SER A C 11
ATOM 3783 O O . SER A 1 8 ? 1.586 -11.504 -4.404 1.00 0.00 44 SER A O 11
ATOM 3791 N N . GLY A 1 9 ? 3.786 -11.186 -4.824 1.00 0.00 45 GLY A N 11
ATOM 3792 C CA . GLY A 1 9 ? 4.226 -12.210 -3.892 1.00 0.00 45 GLY A CA 11
ATOM 3793 C C . GLY A 1 9 ? 5.752 -12.257 -3.809 1.00 0.00 45 GLY A C 11
ATOM 3794 O O . GLY A 1 9 ? 6.355 -11.563 -2.993 1.00 0.00 45 GLY A O 11
ATOM 3798 N N . CYS A 1 10 ? 6.334 -13.084 -4.666 1.00 0.00 46 CYS A N 11
ATOM 3799 C CA . CYS A 1 10 ? 7.779 -13.231 -4.701 1.00 0.00 46 CYS A CA 11
ATOM 3800 C C . CYS A 1 10 ? 8.275 -13.437 -3.268 1.00 0.00 46 CYS A C 11
ATOM 3801 O O . CYS A 1 10 ? 8.411 -12.479 -2.509 1.00 0.00 46 CYS A O 11
ATOM 3808 N N . THR A 1 11 ? 8.532 -14.695 -2.940 1.00 0.00 47 THR A N 11
ATOM 3809 C CA . THR A 1 11 ? 9.009 -15.040 -1.612 1.00 0.00 47 THR A CA 11
ATOM 3810 C C . THR A 1 11 ? 10.357 -14.367 -1.338 1.00 0.00 47 THR A C 11
ATOM 3811 O O . THR A 1 11 ? 10.795 -14.291 -0.192 1.00 0.00 47 THR A O 11
ATOM 3822 N N . LYS A 1 12 ? 10.976 -13.897 -2.411 1.00 0.00 48 LYS A N 11
ATOM 3823 C CA . LYS A 1 12 ? 12.264 -13.233 -2.301 1.00 0.00 48 LYS A CA 11
ATOM 3824 C C . LYS A 1 12 ? 12.060 -11.823 -1.744 1.00 0.00 48 LYS A C 11
ATOM 3825 O O . LYS A 1 12 ? 12.768 -11.369 -0.849 1.00 0.00 48 LYS A O 11
ATOM 3844 N N . CYS A 1 13 ? 11.061 -11.134 -2.302 1.00 0.00 49 CYS A N 11
ATOM 3845 C CA . CYS A 1 13 ? 10.733 -9.784 -1.888 1.00 0.00 49 CYS A CA 11
ATOM 3846 C C . CYS A 1 13 ? 9.990 -9.825 -0.562 1.00 0.00 49 CYS A C 11
ATOM 3847 O O . CYS A 1 13 ? 9.752 -8.765 0.017 1.00 0.00 49 CYS A O 11
ATOM 3854 N N . ALA A 1 14 ? 9.640 -11.021 -0.111 1.00 0.00 50 ALA A N 11
ATOM 3855 C CA . ALA A 1 14 ? 8.925 -11.168 1.146 1.00 0.00 50 ALA A CA 11
ATOM 3856 C C . ALA A 1 14 ? 9.856 -10.800 2.303 1.00 0.00 50 ALA A C 11
ATOM 3857 O O . ALA A 1 14 ? 9.397 -10.539 3.414 1.00 0.00 50 ALA A O 11
ATOM 3864 N N . SER A 1 15 ? 11.146 -10.792 2.003 1.00 0.00 51 SER A N 11
ATOM 3865 C CA . SER A 1 15 ? 12.145 -10.462 3.004 1.00 0.00 51 SER A CA 11
ATOM 3866 C C . SER A 1 15 ? 12.262 -8.942 3.146 1.00 0.00 51 SER A C 11
ATOM 3867 O O . SER A 1 15 ? 12.916 -8.449 4.062 1.00 0.00 51 SER A O 11
ATOM 3875 N N . GLY A 1 16 ? 11.617 -8.243 2.224 1.00 0.00 52 GLY A N 11
ATOM 3876 C CA . GLY A 1 16 ? 11.639 -6.790 2.234 1.00 0.00 52 GLY A CA 11
ATOM 3877 C C . GLY A 1 16 ? 12.151 -6.241 0.900 1.00 0.00 52 GLY A C 11
ATOM 3878 O O . GLY A 1 16 ? 12.946 -5.302 0.876 1.00 0.00 52 GLY A O 11
ATOM 3882 N N . CYS A 1 17 ? 11.675 -6.849 -0.176 1.00 0.00 53 CYS A N 11
ATOM 3883 C CA . CYS A 1 17 ? 12.075 -6.432 -1.510 1.00 0.00 53 CYS A CA 11
ATOM 3884 C C . CYS A 1 17 ? 13.581 -6.654 -1.651 1.00 0.00 53 CYS A C 11
ATOM 3885 O O . CYS A 1 17 ? 14.374 -6.031 -0.945 1.00 0.00 53 CYS A O 11
ATOM 3892 N N . VAL A 1 18 ? 13.933 -7.545 -2.567 1.00 0.00 54 VAL A N 11
ATOM 3893 C CA . VAL A 1 18 ? 15.331 -7.858 -2.809 1.00 0.00 54 VAL A CA 11
ATOM 3894 C C . VAL A 1 18 ? 15.826 -7.057 -4.016 1.00 0.00 54 VAL A C 11
ATOM 3895 O O . VAL A 1 18 ? 16.949 -7.217 -4.486 1.00 0.00 54 VAL A O 11
ATOM 3908 N N . CYS A 1 19 ? 14.947 -6.182 -4.511 1.00 0.00 55 CYS A N 11
ATOM 3909 C CA . CYS A 1 19 ? 15.259 -5.342 -5.651 1.00 0.00 55 CYS A CA 11
ATOM 3910 C C . CYS A 1 19 ? 15.734 -3.981 -5.168 1.00 0.00 55 CYS A C 11
ATOM 3911 O O . CYS A 1 19 ? 16.214 -3.196 -5.984 1.00 0.00 55 CYS A O 11
ATOM 3918 N N . LYS A 1 20 ? 15.595 -3.726 -3.875 1.00 0.00 56 LYS A N 11
ATOM 3919 C CA . LYS A 1 20 ? 16.017 -2.454 -3.313 1.00 0.00 56 LYS A CA 11
ATOM 3920 C C . LYS A 1 20 ? 17.545 -2.397 -3.280 1.00 0.00 56 LYS A C 11
ATOM 3921 O O . LYS A 1 20 ? 18.202 -3.407 -3.034 1.00 0.00 56 LYS A O 11
ATOM 3940 N N . GLY A 1 21 ? 18.066 -1.205 -3.531 1.00 0.00 57 GLY A N 11
ATOM 3941 C CA . GLY A 1 21 ? 19.505 -1.003 -3.533 1.00 0.00 57 GLY A CA 11
ATOM 3942 C C . GLY A 1 21 ? 20.169 -1.803 -4.656 1.00 0.00 57 GLY A C 11
ATOM 3943 O O . GLY A 1 21 ? 21.384 -1.998 -4.651 1.00 0.00 57 GLY A O 11
ATOM 3947 N N . LYS A 1 22 ? 19.343 -2.245 -5.593 1.00 0.00 58 LYS A N 11
ATOM 3948 C CA . LYS A 1 22 ? 19.834 -3.018 -6.721 1.00 0.00 58 LYS A CA 11
ATOM 3949 C C . LYS A 1 22 ? 18.754 -3.079 -7.802 1.00 0.00 58 LYS A C 11
ATOM 3950 O O . LYS A 1 22 ? 17.709 -2.442 -7.676 1.00 0.00 58 LYS A O 11
ATOM 3969 N N . THR A 1 23 ? 19.043 -3.850 -8.840 1.00 0.00 59 THR A N 11
ATOM 3970 C CA . THR A 1 23 ? 18.109 -4.002 -9.943 1.00 0.00 59 THR A CA 11
ATOM 3971 C C . THR A 1 23 ? 17.201 -5.211 -9.710 1.00 0.00 59 THR A C 11
ATOM 3972 O O . THR A 1 23 ? 16.405 -5.223 -8.773 1.00 0.00 59 THR A O 11
ATOM 3983 N N . CYS A 1 24 ? 17.352 -6.200 -10.581 1.00 0.00 60 CYS A N 11
ATOM 3984 C CA . CYS A 1 24 ? 16.556 -7.411 -10.481 1.00 0.00 60 CYS A CA 11
ATOM 3985 C C . CYS A 1 24 ? 16.951 -8.340 -11.631 1.00 0.00 60 CYS A C 11
ATOM 3986 O O . CYS A 1 24 ? 16.209 -8.481 -12.602 1.00 0.00 60 CYS A O 11
ATOM 3993 N N . ASP A 1 25 ? 18.118 -8.951 -11.482 1.00 0.00 61 ASP A N 11
ATOM 3994 C CA . ASP A 1 25 ? 18.619 -9.862 -12.497 1.00 0.00 61 ASP A CA 11
ATOM 3995 C C . ASP A 1 25 ? 18.951 -11.207 -11.847 1.00 0.00 61 ASP A C 11
ATOM 3996 O O . ASP A 1 25 ? 18.478 -11.505 -10.752 1.00 0.00 61 ASP A O 11
ATOM 4005 N N . THR A 1 26 ? 19.762 -11.984 -12.550 1.00 0.00 62 THR A N 11
ATOM 4006 C CA . THR A 1 26 ? 20.163 -13.291 -12.056 1.00 0.00 62 THR A CA 11
ATOM 4007 C C . THR A 1 26 ? 20.716 -13.176 -10.633 1.00 0.00 62 THR A C 11
ATOM 4008 O O . THR A 1 26 ? 20.615 -14.117 -9.848 1.00 0.00 62 THR A O 11
ATOM 4019 N N . SER A 1 27 ? 21.286 -12.015 -10.347 1.00 0.00 63 SER A N 11
ATOM 4020 C CA . SER A 1 27 ? 21.855 -11.766 -9.033 1.00 0.00 63 SER A CA 11
ATOM 4021 C C . SER A 1 27 ? 20.763 -11.291 -8.072 1.00 0.00 63 SER A C 11
ATOM 4022 O O . SER A 1 27 ? 21.054 -10.886 -6.947 1.00 0.00 63 SER A O 11
ATOM 4030 N N . CYS A 1 28 ? 19.529 -11.357 -8.550 1.00 0.00 64 CYS A N 11
ATOM 4031 C CA . CYS A 1 28 ? 18.392 -10.938 -7.746 1.00 0.00 64 CYS A CA 11
ATOM 4032 C C . CYS A 1 28 ? 17.393 -12.095 -7.689 1.00 0.00 64 CYS A C 11
ATOM 4033 O O . CYS A 1 28 ? 17.758 -13.268 -7.652 1.00 0.00 64 CYS A O 11
ATOM 4040 N N . CYS A 1 29 ? 16.108 -11.732 -7.683 1.00 0.00 65 CYS A N 11
ATOM 4041 C CA . CYS A 1 29 ? 15.035 -12.704 -7.633 1.00 0.00 65 CYS A CA 11
ATOM 4042 C C . CYS A 1 29 ? 15.182 -13.685 -8.787 1.00 0.00 65 CYS A C 11
ATOM 4043 O O . CYS A 1 29 ? 14.566 -14.749 -8.742 1.00 0.00 65 CYS A O 11
ATOM 4050 N N . GLN A 1 30 ? 15.977 -13.319 -9.782 1.00 0.00 66 GLN A N 11
ATOM 4051 C CA . GLN A 1 30 ? 16.185 -14.183 -10.931 1.00 0.00 66 GLN A CA 11
ATOM 4052 C C . GLN A 1 30 ? 17.249 -15.237 -10.618 1.00 0.00 66 GLN A C 11
ATOM 4053 O O . GLN A 1 30 ? 18.384 -14.897 -10.288 1.00 0.00 66 GLN A O 11
ATOM 4071 N N . SER A 1 1 ? 1.388 -5.054 -2.307 1.00 0.00 37 SER A N 12
ATOM 4072 C CA . SER A 1 1 ? 2.311 -4.938 -3.424 1.00 0.00 37 SER A CA 12
ATOM 4073 C C . SER A 1 1 ? 3.748 -4.838 -2.907 1.00 0.00 37 SER A C 12
ATOM 4074 O O . SER A 1 1 ? 3.985 -4.921 -1.703 1.00 0.00 37 SER A O 12
ATOM 4082 N N . CYS A 1 2 ? 4.669 -4.663 -3.843 1.00 0.00 38 CYS A N 12
ATOM 4083 C CA . CYS A 1 2 ? 6.076 -4.552 -3.497 1.00 0.00 38 CYS A CA 12
ATOM 4084 C C . CYS A 1 2 ? 6.750 -3.634 -4.519 1.00 0.00 38 CYS A C 12
ATOM 4085 O O . CYS A 1 2 ? 7.094 -2.489 -4.237 1.00 0.00 38 CYS A O 12
ATOM 4092 N N . CYS A 1 3 ? 6.932 -4.172 -5.727 1.00 0.00 39 CYS A N 12
ATOM 4093 C CA . CYS A 1 3 ? 7.555 -3.436 -6.810 1.00 0.00 39 CYS A CA 12
ATOM 4094 C C . CYS A 1 3 ? 6.967 -3.889 -8.138 1.00 0.00 39 CYS A C 12
ATOM 4095 O O . CYS A 1 3 ? 6.673 -5.073 -8.282 1.00 0.00 39 CYS A O 12
ATOM 4102 N N . PRO A 1 4 ? 6.803 -2.932 -9.091 1.00 0.00 40 PRO A N 12
ATOM 4103 C CA . PRO A 1 4 ? 6.249 -3.260 -10.393 1.00 0.00 40 PRO A CA 12
ATOM 4104 C C . PRO A 1 4 ? 7.276 -3.995 -11.257 1.00 0.00 40 PRO A C 12
ATOM 4105 O O . PRO A 1 4 ? 7.107 -4.104 -12.470 1.00 0.00 40 PRO A O 12
ATOM 4116 N N . CYS A 1 5 ? 8.319 -4.479 -10.598 1.00 0.00 41 CYS A N 12
ATOM 4117 C CA . CYS A 1 5 ? 9.373 -5.199 -11.291 1.00 0.00 41 CYS A CA 12
ATOM 4118 C C . CYS A 1 5 ? 9.373 -6.646 -10.793 1.00 0.00 41 CYS A C 12
ATOM 4119 O O . CYS A 1 5 ? 10.301 -7.403 -11.075 1.00 0.00 41 CYS A O 12
ATOM 4126 N N . CYS A 1 6 ? 8.324 -6.986 -10.059 1.00 0.00 42 CYS A N 12
ATOM 4127 C CA . CYS A 1 6 ? 8.191 -8.328 -9.519 1.00 0.00 42 CYS A CA 12
ATOM 4128 C C . CYS A 1 6 ? 6.701 -8.654 -9.403 1.00 0.00 42 CYS A C 12
ATOM 4129 O O . CYS A 1 6 ? 5.863 -7.755 -9.407 1.00 0.00 42 CYS A O 12
ATOM 4136 N N . PRO A 1 7 ? 6.410 -9.979 -9.299 1.00 0.00 43 PRO A N 12
ATOM 4137 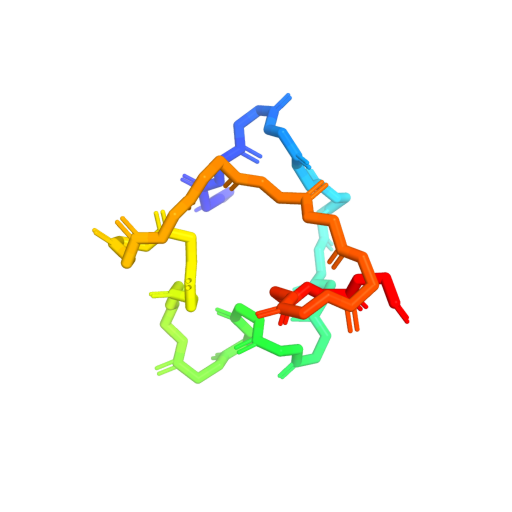C CA . PRO A 1 7 ? 5.035 -10.436 -9.183 1.00 0.00 43 PRO A CA 12
ATOM 4138 C C . PRO A 1 7 ? 4.486 -10.170 -7.779 1.00 0.00 43 PRO A C 12
ATOM 4139 O O . PRO A 1 7 ? 5.249 -9.919 -6.848 1.00 0.00 43 PRO A O 12
ATOM 4150 N N . SER A 1 8 ? 3.167 -10.234 -7.673 1.00 0.00 44 SER A N 12
ATOM 4151 C CA . SER A 1 8 ? 2.507 -10.003 -6.399 1.00 0.00 44 SER A CA 12
ATOM 4152 C C . SER A 1 8 ? 2.811 -11.152 -5.437 1.00 0.00 44 SER A C 12
ATOM 4153 O O . SER A 1 8 ? 1.902 -11.852 -4.992 1.00 0.00 44 SER A O 12
ATOM 4161 N N . GLY A 1 9 ? 4.093 -11.313 -5.143 1.00 0.00 45 GLY A N 12
ATOM 4162 C CA . GLY A 1 9 ? 4.528 -12.365 -4.241 1.00 0.00 45 GLY A CA 12
ATOM 4163 C C . GLY A 1 9 ? 6.050 -12.359 -4.084 1.00 0.00 45 GLY A C 12
ATOM 4164 O O . GLY A 1 9 ? 6.581 -11.729 -3.171 1.00 0.00 45 GLY A O 12
ATOM 4168 N N . CYS A 1 10 ? 6.709 -13.067 -4.989 1.00 0.00 46 CYS A N 12
ATOM 4169 C CA . CYS A 1 10 ? 8.160 -13.150 -4.962 1.00 0.00 46 CYS A CA 12
ATOM 4170 C C . CYS A 1 10 ? 8.604 -13.340 -3.511 1.00 0.00 46 CYS A C 12
ATOM 4171 O O . CYS A 1 10 ? 8.741 -12.369 -2.769 1.00 0.00 46 CYS A O 12
ATOM 4178 N N . THR A 1 11 ? 8.815 -14.598 -3.150 1.00 0.00 47 THR A N 12
ATOM 4179 C CA . THR A 1 11 ? 9.240 -14.927 -1.801 1.00 0.00 47 THR A CA 12
ATOM 4180 C C . THR A 1 11 ? 10.581 -14.259 -1.485 1.00 0.00 47 THR A C 12
ATOM 4181 O O . THR A 1 11 ? 10.991 -14.198 -0.327 1.00 0.00 47 THR A O 12
ATOM 4192 N N . LYS A 1 12 ? 11.226 -13.776 -2.537 1.00 0.00 48 LYS A N 12
ATOM 4193 C CA . LYS A 1 12 ? 12.512 -13.115 -2.387 1.00 0.00 48 LYS A CA 12
ATOM 4194 C C . LYS A 1 12 ? 12.295 -11.712 -1.816 1.00 0.00 48 LYS A C 12
ATOM 4195 O O . LYS A 1 12 ? 13.026 -11.245 -0.946 1.00 0.00 48 LYS A O 12
ATOM 4214 N N . CYS A 1 13 ? 11.260 -11.046 -2.333 1.00 0.00 49 CYS A N 12
ATOM 4215 C CA . CYS A 1 13 ? 10.916 -9.706 -1.900 1.00 0.00 49 CYS A CA 12
ATOM 4216 C C . CYS A 1 13 ? 10.169 -9.774 -0.576 1.00 0.00 49 CYS A C 12
ATOM 4217 O O . CYS A 1 13 ? 9.894 -8.724 0.003 1.00 0.00 49 CYS A O 12
ATOM 4224 N N . ALA A 1 14 ? 9.857 -10.982 -0.130 1.00 0.00 50 ALA A N 12
ATOM 4225 C CA . ALA A 1 14 ? 9.143 -11.155 1.123 1.00 0.00 50 ALA A CA 12
ATOM 4226 C C . ALA A 1 14 ? 10.055 -10.757 2.285 1.00 0.00 50 ALA A C 12
ATOM 4227 O O . ALA A 1 14 ? 9.584 -10.516 3.395 1.00 0.00 50 ALA A O 12
ATOM 4234 N N . SER A 1 15 ? 11.345 -10.700 1.989 1.00 0.00 51 SER A N 12
ATOM 4235 C CA . SER A 1 15 ? 12.329 -10.337 2.995 1.00 0.00 51 SER A CA 12
ATOM 4236 C C . SER A 1 15 ? 12.363 -8.816 3.167 1.00 0.00 51 SER A C 12
ATOM 4237 O O . SER A 1 15 ? 12.971 -8.308 4.108 1.00 0.00 51 SER A O 12
ATOM 4245 N N . GLY A 1 16 ? 11.704 -8.133 2.242 1.00 0.00 52 GLY A N 12
ATOM 4246 C CA . GLY A 1 16 ? 11.652 -6.682 2.280 1.00 0.00 52 GLY A CA 12
ATOM 4247 C C . GLY A 1 16 ? 12.133 -6.082 0.957 1.00 0.00 52 GLY A C 12
ATOM 4248 O O . GLY A 1 16 ? 12.874 -5.100 0.950 1.00 0.00 52 GLY A O 12
ATOM 4252 N N . CYS A 1 17 ? 11.693 -6.698 -0.130 1.00 0.00 53 CYS A N 12
ATOM 4253 C CA . CYS A 1 17 ? 12.069 -6.237 -1.456 1.00 0.00 53 CYS A CA 12
ATOM 4254 C C . CYS A 1 17 ? 13.588 -6.361 -1.594 1.00 0.00 53 CYS A C 12
ATOM 4255 O O . CYS A 1 17 ? 14.336 -5.650 -0.924 1.00 0.00 53 CYS A O 12
ATOM 4262 N N . VAL A 1 18 ? 13.998 -7.268 -2.468 1.00 0.00 54 VAL A N 12
ATOM 4263 C CA . VAL A 1 18 ? 15.414 -7.494 -2.702 1.00 0.00 54 VAL A CA 12
ATOM 4264 C C . VAL A 1 18 ? 15.889 -6.590 -3.842 1.00 0.00 54 VAL A C 12
ATOM 4265 O O . VAL A 1 18 ? 17.045 -6.619 -4.257 1.00 0.00 54 VAL A O 12
ATOM 4278 N N . CYS A 1 19 ? 14.956 -5.775 -4.342 1.00 0.00 55 CYS A N 12
ATOM 4279 C CA . CYS A 1 19 ? 15.242 -4.853 -5.422 1.00 0.00 55 CYS A CA 12
ATOM 4280 C C . CYS A 1 19 ? 15.648 -3.504 -4.847 1.00 0.00 55 CYS A C 12
ATOM 4281 O O . CYS A 1 19 ? 16.153 -2.669 -5.596 1.00 0.00 55 CYS A O 12
ATOM 4288 N N . LYS A 1 20 ? 15.426 -3.316 -3.555 1.00 0.00 56 LYS A N 12
ATOM 4289 C CA . LYS A 1 20 ? 15.778 -2.063 -2.910 1.00 0.00 56 LYS A CA 12
ATOM 4290 C C . LYS A 1 20 ? 17.229 -1.711 -3.242 1.00 0.00 56 LYS A C 12
ATOM 4291 O O . LYS A 1 20 ? 17.624 -0.550 -3.162 1.00 0.00 56 LYS A O 12
ATOM 4310 N N . GLY A 1 21 ? 17.983 -2.737 -3.608 1.00 0.00 57 GLY A N 12
ATOM 4311 C CA . GLY A 1 21 ? 19.382 -2.553 -3.953 1.00 0.00 57 GLY A CA 12
ATOM 4312 C C . GLY A 1 21 ? 19.586 -2.614 -5.468 1.00 0.00 57 GLY A C 12
ATOM 4313 O O . GLY A 1 21 ? 19.385 -1.621 -6.165 1.00 0.00 57 GLY A O 12
ATOM 4317 N N . LYS A 1 22 ? 19.984 -3.789 -5.933 1.00 0.00 58 LYS A N 12
ATOM 4318 C CA . LYS A 1 22 ? 20.217 -3.993 -7.352 1.00 0.00 58 LYS A CA 12
ATOM 4319 C C . LYS A 1 22 ? 18.898 -3.834 -8.110 1.00 0.00 58 LYS A C 12
ATOM 4320 O O . LYS A 1 22 ? 17.866 -3.539 -7.510 1.00 0.00 58 LYS A O 12
ATOM 4339 N N . THR A 1 23 ? 18.974 -4.036 -9.416 1.00 0.00 59 THR A N 12
ATOM 4340 C CA . THR A 1 23 ? 17.798 -3.918 -10.262 1.00 0.00 59 THR A CA 12
ATOM 4341 C C . THR A 1 23 ? 16.872 -5.117 -10.056 1.00 0.00 59 THR A C 12
ATOM 4342 O O . THR A 1 23 ? 15.952 -5.064 -9.242 1.00 0.00 59 THR A O 12
ATOM 4353 N N . CYS A 1 24 ? 17.145 -6.172 -10.810 1.00 0.00 60 CYS A N 12
ATOM 4354 C CA . CYS A 1 24 ? 16.348 -7.383 -10.721 1.00 0.00 60 CYS A CA 12
ATOM 4355 C C . CYS A 1 24 ? 16.866 -8.378 -11.761 1.00 0.00 60 CYS A C 12
ATOM 4356 O O . CYS A 1 24 ? 16.317 -8.478 -12.858 1.00 0.00 60 CYS A O 12
ATOM 4363 N N . ASP A 1 25 ? 17.916 -9.090 -11.380 1.00 0.00 61 ASP A N 12
ATOM 4364 C CA . ASP A 1 25 ? 18.515 -10.074 -12.267 1.00 0.00 61 ASP A CA 12
ATOM 4365 C C . ASP A 1 25 ? 18.640 -11.409 -11.530 1.00 0.00 61 ASP A C 12
ATOM 4366 O O . ASP A 1 25 ? 18.084 -11.578 -10.446 1.00 0.00 61 ASP A O 12
ATOM 4375 N N . THR A 1 26 ? 19.372 -12.323 -12.148 1.00 0.00 62 THR A N 12
ATOM 4376 C CA . THR A 1 26 ? 19.578 -13.637 -11.564 1.00 0.00 62 THR A CA 12
ATOM 4377 C C . THR A 1 26 ? 20.252 -13.514 -10.196 1.00 0.00 62 THR A C 12
ATOM 4378 O O . THR A 1 26 ? 20.292 -14.477 -9.431 1.00 0.00 62 THR A O 12
ATOM 4389 N N . SER A 1 27 ? 20.765 -12.322 -9.930 1.00 0.00 63 SER A N 12
ATOM 4390 C CA . SER A 1 27 ? 21.434 -12.060 -8.667 1.00 0.00 63 SER A CA 12
ATOM 4391 C C . SER A 1 27 ? 20.565 -11.158 -7.790 1.00 0.00 63 SER A C 12
ATOM 4392 O O . SER A 1 27 ? 21.064 -10.515 -6.869 1.00 0.00 63 SER A O 12
ATOM 4400 N N . CYS A 1 28 ? 19.278 -11.140 -8.108 1.00 0.00 64 CYS A N 12
ATOM 4401 C CA . CYS A 1 28 ? 18.334 -10.327 -7.360 1.00 0.00 64 CYS A CA 12
ATOM 4402 C C . CYS A 1 28 ? 17.155 -11.213 -6.953 1.00 0.00 64 CYS A C 12
ATOM 4403 O O . CYS A 1 28 ? 17.041 -11.661 -5.815 1.00 0.00 64 CYS A O 12
ATOM 4410 N N . CYS A 1 29 ? 16.269 -11.455 -7.922 1.00 0.00 65 CYS A N 12
ATOM 4411 C CA . CYS A 1 29 ? 15.097 -12.278 -7.703 1.00 0.00 65 CYS A CA 12
ATOM 4412 C C . CYS A 1 29 ? 15.053 -13.390 -8.740 1.00 0.00 65 CYS A C 12
ATOM 4413 O O . CYS A 1 29 ? 14.436 -14.422 -8.477 1.00 0.00 65 CYS A O 12
ATOM 4420 N N . GLN A 1 30 ? 15.693 -13.168 -9.879 1.00 0.00 66 GLN A N 12
ATOM 4421 C CA . GLN A 1 30 ? 15.711 -14.167 -10.935 1.00 0.00 66 GLN A CA 12
ATOM 4422 C C . GLN A 1 30 ? 16.709 -15.277 -10.598 1.00 0.00 66 GLN A C 12
ATOM 4423 O O . GLN A 1 30 ? 17.160 -16.000 -11.485 1.00 0.00 66 GLN A O 12
ATOM 4441 N N . SER A 1 1 ? 1.617 -5.702 -3.497 1.00 0.00 37 SER A N 13
ATOM 4442 C CA . SER A 1 1 ? 2.488 -4.725 -4.126 1.00 0.00 37 SER A CA 13
ATOM 4443 C C . SER A 1 1 ? 3.832 -4.675 -3.396 1.00 0.00 37 SER A C 13
ATOM 4444 O O . SER A 1 1 ? 3.895 -4.894 -2.187 1.00 0.00 37 SER A O 13
ATOM 4452 N N . CYS A 1 2 ? 4.875 -4.388 -4.161 1.00 0.00 38 CYS A N 13
ATOM 4453 C CA . CYS A 1 2 ? 6.214 -4.307 -3.602 1.00 0.00 38 CYS A CA 13
ATOM 4454 C C . CYS A 1 2 ? 7.119 -3.612 -4.621 1.00 0.00 38 CYS A C 13
ATOM 4455 O O . CYS A 1 2 ? 7.904 -2.725 -4.296 1.00 0.00 38 CYS A O 13
ATOM 4462 N N . CYS A 1 3 ? 6.987 -4.043 -5.879 1.00 0.00 39 CYS A N 13
ATOM 4463 C CA . CYS A 1 3 ? 7.768 -3.488 -6.966 1.00 0.00 39 CYS A CA 13
ATOM 4464 C C . CYS A 1 3 ? 7.196 -3.955 -8.296 1.00 0.00 39 CYS A C 13
ATOM 4465 O O . CYS A 1 3 ? 6.805 -5.116 -8.397 1.00 0.00 39 CYS A O 13
ATOM 4472 N N . PRO A 1 4 ? 7.153 -3.037 -9.299 1.00 0.00 40 PRO A N 13
ATOM 4473 C CA . PRO A 1 4 ? 6.624 -3.383 -10.607 1.00 0.00 40 PRO A CA 13
ATOM 4474 C C . PRO A 1 4 ? 7.616 -4.244 -11.390 1.00 0.00 40 PRO A C 13
ATOM 4475 O O . PRO A 1 4 ? 7.486 -4.400 -12.604 1.00 0.00 40 PRO A O 13
ATOM 4486 N N . CYS A 1 5 ? 8.585 -4.783 -10.665 1.00 0.00 41 CYS A N 13
ATOM 4487 C CA . CYS A 1 5 ? 9.598 -5.625 -11.276 1.00 0.00 41 CYS A CA 13
ATOM 4488 C C . CYS A 1 5 ? 9.525 -7.011 -10.631 1.00 0.00 41 CYS A C 13
ATOM 4489 O O . CYS A 1 5 ? 10.453 -7.808 -10.758 1.00 0.00 41 CYS A O 13
ATOM 4496 N N . CYS A 1 6 ? 8.412 -7.254 -9.955 1.00 0.00 42 CYS A N 13
ATOM 4497 C CA . CYS A 1 6 ? 8.205 -8.531 -9.291 1.00 0.00 42 CYS A CA 13
ATOM 4498 C C . CYS A 1 6 ? 6.703 -8.718 -9.068 1.00 0.00 42 CYS A C 13
ATOM 4499 O O . CYS A 1 6 ? 5.951 -7.745 -9.025 1.00 0.00 42 CYS A O 13
ATOM 4506 N N . PRO A 1 7 ? 6.299 -10.009 -8.930 1.00 0.00 43 PRO A N 13
ATOM 4507 C CA . PRO A 1 7 ? 4.900 -10.338 -8.714 1.00 0.00 43 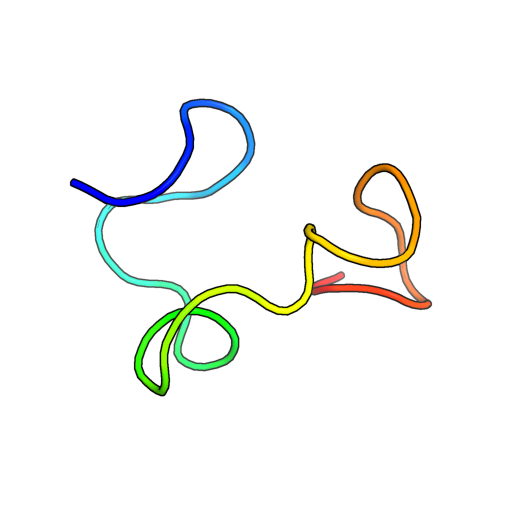PRO A CA 13
ATOM 4508 C C . PRO A 1 7 ? 4.478 -10.015 -7.279 1.00 0.00 43 PRO A C 13
ATOM 4509 O O . PRO A 1 7 ? 5.317 -9.704 -6.436 1.00 0.00 43 PRO A O 13
ATOM 4520 N N . SER A 1 8 ? 3.176 -10.101 -7.046 1.00 0.00 44 SER A N 13
ATOM 4521 C CA . SER A 1 8 ? 2.631 -9.822 -5.729 1.00 0.00 44 SER A CA 13
ATOM 4522 C C . SER A 1 8 ? 2.973 -10.964 -4.770 1.00 0.00 44 SER A C 13
ATOM 4523 O O . SER A 1 8 ? 2.080 -11.580 -4.189 1.00 0.00 44 SER A O 13
ATOM 4531 N N . GLY A 1 9 ? 4.267 -11.211 -4.632 1.00 0.00 45 GLY A N 13
ATOM 4532 C CA . GLY A 1 9 ? 4.738 -12.268 -3.753 1.00 0.00 45 GLY A CA 13
ATOM 4533 C C . GLY A 1 9 ? 6.267 -12.310 -3.715 1.00 0.00 45 GLY A C 13
ATOM 4534 O O . GLY A 1 9 ? 6.888 -11.673 -2.866 1.00 0.00 45 GLY A O 13
ATOM 4538 N N . CYS A 1 10 ? 6.830 -13.066 -4.646 1.00 0.00 46 CYS A N 13
ATOM 4539 C CA . CYS A 1 10 ? 8.274 -13.200 -4.730 1.00 0.00 46 CYS A CA 13
ATOM 4540 C C . CYS A 1 10 ? 8.816 -13.452 -3.322 1.00 0.00 46 CYS A C 13
ATOM 4541 O O . CYS A 1 10 ? 9.012 -12.514 -2.551 1.00 0.00 46 CYS A O 13
ATOM 4548 N N . THR A 1 11 ? 9.042 -14.725 -3.029 1.00 0.00 47 THR A N 13
ATOM 4549 C CA . THR A 1 11 ? 9.557 -15.113 -1.727 1.00 0.00 47 THR A CA 13
ATOM 4550 C C . THR A 1 11 ? 10.812 -14.306 -1.388 1.00 0.00 47 THR A C 13
ATOM 4551 O O . THR A 1 11 ? 11.189 -14.198 -0.222 1.00 0.00 47 THR A O 13
ATOM 4562 N N . LYS A 1 12 ? 11.424 -13.758 -2.428 1.00 0.00 48 LYS A N 13
ATOM 4563 C CA . LYS A 1 12 ? 12.629 -12.965 -2.255 1.00 0.00 48 LYS A CA 13
ATOM 4564 C C . LYS A 1 12 ? 12.257 -11.604 -1.662 1.00 0.00 48 LYS A C 13
ATOM 4565 O O . LYS A 1 12 ? 12.926 -11.074 -0.779 1.00 0.00 48 LYS A O 13
ATOM 4584 N N . CYS A 1 13 ? 11.158 -11.046 -2.177 1.00 0.00 49 CYS A N 13
ATOM 4585 C CA . CYS A 1 13 ? 10.666 -9.760 -1.724 1.00 0.00 49 CYS A CA 13
ATOM 4586 C C . CYS A 1 13 ? 9.735 -9.958 -0.538 1.00 0.00 49 CYS A C 13
ATOM 4587 O O . CYS A 1 13 ? 9.340 -8.969 0.077 1.00 0.00 49 CYS A O 13
ATOM 4594 N N . ALA A 1 14 ? 9.405 -11.207 -0.242 1.00 0.00 50 ALA A N 13
ATOM 4595 C CA . ALA A 1 14 ? 8.521 -11.503 0.872 1.00 0.00 50 ALA A CA 13
ATOM 4596 C C . ALA A 1 14 ? 9.138 -10.968 2.165 1.00 0.00 50 ALA A C 13
ATOM 4597 O O . ALA A 1 14 ? 8.423 -10.546 3.071 1.00 0.00 50 ALA A O 13
ATOM 4604 N N . SER A 1 15 ? 10.462 -11.003 2.209 1.00 0.00 51 SER A N 13
ATOM 4605 C CA . SER A 1 15 ? 11.185 -10.527 3.376 1.00 0.00 51 SER A CA 13
ATOM 4606 C C . SER A 1 15 ? 11.317 -9.004 3.325 1.00 0.00 51 SER A C 13
ATOM 4607 O O . SER A 1 15 ? 11.848 -8.392 4.250 1.00 0.00 51 SER A O 13
ATOM 4615 N N . GLY A 1 16 ? 10.825 -8.436 2.234 1.00 0.00 52 GLY A N 13
ATOM 4616 C CA . GLY A 1 16 ? 10.881 -6.996 2.049 1.00 0.00 52 GLY A CA 13
ATOM 4617 C C . GLY A 1 16 ? 10.971 -6.636 0.564 1.00 0.00 52 GLY A C 13
ATOM 4618 O O . GLY A 1 16 ? 9.951 -6.447 -0.095 1.00 0.00 52 GLY A O 13
ATOM 4622 N N . CYS A 1 17 ? 12.203 -6.552 0.083 1.00 0.00 53 CYS A N 13
ATOM 4623 C CA . CYS A 1 17 ? 12.440 -6.219 -1.311 1.00 0.00 53 CYS A CA 13
ATOM 4624 C C . CYS A 1 17 ? 13.949 -6.256 -1.564 1.00 0.00 53 CYS A C 13
ATOM 4625 O O . CYS A 1 17 ? 14.684 -5.401 -1.072 1.00 0.00 53 CYS A O 13
ATOM 4632 N N . VAL A 1 18 ? 14.364 -7.254 -2.329 1.00 0.00 54 VAL A N 13
ATOM 4633 C CA . VAL A 1 18 ? 15.772 -7.412 -2.653 1.00 0.00 54 VAL A CA 13
ATOM 4634 C C . VAL A 1 18 ? 16.117 -6.531 -3.855 1.00 0.00 54 VAL A C 13
ATOM 4635 O O . VAL A 1 18 ? 17.236 -6.533 -4.363 1.00 0.00 54 VAL A O 13
ATOM 4648 N N . CYS A 1 19 ? 15.116 -5.768 -4.301 1.00 0.00 55 CYS A N 13
ATOM 4649 C CA . CYS A 1 19 ? 15.276 -4.874 -5.431 1.00 0.00 55 CYS A CA 13
ATOM 4650 C C . CYS A 1 19 ? 15.787 -3.526 -4.944 1.00 0.00 55 CYS A C 13
ATOM 4651 O O . CYS A 1 19 ? 16.177 -2.706 -5.774 1.00 0.00 55 CYS A O 13
ATOM 4658 N N . LYS A 1 20 ? 15.776 -3.322 -3.635 1.00 0.00 56 LYS A N 13
ATOM 4659 C CA . LYS A 1 20 ? 16.242 -2.066 -3.069 1.00 0.00 56 LYS A CA 13
ATOM 4660 C C . LYS A 1 20 ? 17.642 -1.760 -3.603 1.00 0.00 56 LYS A C 13
ATOM 4661 O O . LYS A 1 20 ? 17.910 -0.645 -4.049 1.00 0.00 56 LYS A O 13
ATOM 4680 N N . GLY A 1 21 ? 18.499 -2.770 -3.541 1.00 0.00 57 GLY A N 13
ATOM 4681 C CA . GLY A 1 21 ? 19.865 -2.622 -4.012 1.00 0.00 57 GLY A CA 13
ATOM 4682 C C . GLY A 1 21 ? 19.933 -2.728 -5.536 1.00 0.00 57 GLY A C 13
ATOM 4683 O O . GLY A 1 21 ? 19.791 -1.729 -6.239 1.00 0.00 57 GLY A O 13
ATOM 4687 N N . LYS A 1 22 ? 20.152 -3.950 -6.003 1.00 0.00 58 LYS A N 13
ATOM 4688 C CA . LYS A 1 22 ? 20.241 -4.199 -7.432 1.00 0.00 58 LYS A CA 13
ATOM 4689 C C . LYS A 1 22 ? 18.864 -3.998 -8.067 1.00 0.00 58 LYS A C 13
ATOM 4690 O O . LYS A 1 22 ? 17.864 -3.871 -7.363 1.00 0.00 58 LYS A O 13
ATOM 4709 N N . THR A 1 23 ? 18.857 -3.974 -9.392 1.00 0.00 59 THR A N 13
ATOM 4710 C CA . THR A 1 23 ? 17.620 -3.789 -10.131 1.00 0.00 59 THR A CA 13
ATOM 4711 C C . THR A 1 23 ? 16.691 -4.987 -9.921 1.00 0.00 59 THR A C 13
ATOM 4712 O O . THR A 1 23 ? 15.828 -4.961 -9.045 1.00 0.00 59 THR A O 13
ATOM 4723 N N . CYS A 1 24 ? 16.898 -6.007 -10.741 1.00 0.00 60 CYS A N 13
ATOM 4724 C CA . CYS A 1 24 ? 16.089 -7.210 -10.656 1.00 0.00 60 CYS A CA 13
ATOM 4725 C C . CYS A 1 24 ? 16.542 -8.171 -11.757 1.00 0.00 60 CYS A C 13
ATOM 4726 O O . CYS A 1 24 ? 15.895 -8.277 -12.799 1.00 0.00 60 CYS A O 13
ATOM 4733 N N . ASP A 1 25 ? 17.651 -8.847 -11.492 1.00 0.00 61 ASP A N 13
ATOM 4734 C CA . ASP A 1 25 ? 18.197 -9.795 -12.447 1.00 0.00 61 ASP A CA 13
ATOM 4735 C C . ASP A 1 25 ? 18.436 -11.136 -11.750 1.00 0.00 61 ASP A C 13
ATOM 4736 O O . ASP A 1 25 ? 17.964 -11.351 -10.635 1.00 0.00 61 ASP A O 13
ATOM 4745 N N . THR A 1 26 ? 19.168 -12.001 -12.436 1.00 0.00 62 THR A N 13
ATOM 4746 C CA . THR A 1 26 ? 19.476 -13.314 -11.896 1.00 0.00 62 THR A CA 13
ATOM 4747 C C . THR A 1 26 ? 20.232 -13.183 -10.572 1.00 0.00 62 THR A C 13
ATOM 4748 O O . THR A 1 26 ? 20.381 -14.159 -9.839 1.00 0.00 62 THR A O 13
ATOM 4759 N N . SER A 1 27 ? 20.691 -11.968 -10.308 1.00 0.00 63 SER A N 13
ATOM 4760 C CA . SER A 1 27 ? 21.428 -11.697 -9.086 1.00 0.00 63 SER A CA 13
ATOM 4761 C C . SER A 1 27 ? 20.579 -10.846 -8.140 1.00 0.00 63 SER A C 13
ATOM 4762 O O . SER A 1 27 ? 21.112 -10.166 -7.264 1.00 0.00 63 SER A O 13
ATOM 4770 N N . CYS A 1 28 ? 19.272 -10.911 -8.348 1.00 0.00 64 CYS A N 13
ATOM 4771 C CA . CYS A 1 28 ? 18.345 -10.154 -7.525 1.00 0.00 64 CYS A CA 13
ATOM 4772 C C . CYS A 1 28 ? 17.237 -11.101 -7.056 1.00 0.00 64 CYS A C 13
ATOM 4773 O O . CYS A 1 28 ? 17.234 -11.590 -5.929 1.00 0.00 64 CYS A O 13
ATOM 4780 N N . CYS A 1 29 ? 16.286 -11.349 -7.960 1.00 0.00 65 CYS A N 13
ATOM 4781 C CA . CYS A 1 29 ? 15.168 -12.226 -7.676 1.00 0.00 65 CYS A CA 13
ATOM 4782 C C . CYS A 1 29 ? 15.115 -13.338 -8.713 1.00 0.00 65 CYS A C 13
ATOM 4783 O O . CYS A 1 29 ? 14.553 -14.392 -8.424 1.00 0.00 65 CYS A O 13
ATOM 4790 N N . GLN A 1 30 ? 15.691 -13.091 -9.881 1.00 0.00 66 GLN A N 13
ATOM 4791 C CA . GLN A 1 30 ? 15.695 -14.086 -10.939 1.00 0.00 66 GLN A CA 13
ATOM 4792 C C . GLN A 1 30 ? 16.804 -15.113 -10.698 1.00 0.00 66 GLN A C 13
ATOM 4793 O O . GLN A 1 30 ? 17.032 -15.530 -9.563 1.00 0.00 66 GLN A O 13
ATOM 4811 N N . SER A 1 1 ? 1.421 -3.616 -3.887 1.00 0.00 37 SER A N 14
ATOM 4812 C CA . SER A 1 1 ? 2.535 -4.124 -4.668 1.00 0.00 37 SER A CA 14
ATOM 4813 C C . SER A 1 1 ? 3.852 -3.848 -3.943 1.00 0.00 37 SER A C 14
ATOM 4814 O O . SER A 1 1 ? 3.943 -2.917 -3.144 1.00 0.00 37 SER A O 14
ATOM 4822 N N . CYS A 1 2 ? 4.842 -4.675 -4.246 1.00 0.00 38 CYS A N 14
ATOM 4823 C CA . CYS A 1 2 ? 6.151 -4.532 -3.632 1.00 0.00 38 CYS A CA 14
ATOM 4824 C C . CYS A 1 2 ? 7.078 -3.836 -4.632 1.00 0.00 38 CYS A C 14
ATOM 4825 O O . CYS A 1 2 ? 7.907 -3.002 -4.279 1.00 0.00 38 CYS A O 14
ATOM 4832 N N . CYS A 1 3 ? 6.912 -4.204 -5.905 1.00 0.00 39 CYS A N 14
ATOM 4833 C CA . CYS A 1 3 ? 7.707 -3.638 -6.976 1.00 0.00 39 CYS A CA 14
ATOM 4834 C C . CYS A 1 3 ? 7.163 -4.108 -8.318 1.00 0.00 39 CYS A C 14
ATOM 4835 O O . CYS A 1 3 ? 6.778 -5.272 -8.426 1.00 0.00 39 CYS A O 14
ATOM 4842 N N . PRO A 1 4 ? 7.137 -3.191 -9.321 1.00 0.00 40 PRO A N 14
ATOM 4843 C CA . PRO A 1 4 ? 6.634 -3.539 -10.640 1.00 0.00 40 PRO A CA 14
ATOM 4844 C C . PRO A 1 4 ? 7.646 -4.398 -11.403 1.00 0.00 40 PRO A C 14
ATOM 4845 O O . PRO A 1 4 ? 7.540 -4.554 -12.618 1.00 0.00 40 PRO A O 14
ATOM 4856 N N . CYS A 1 5 ? 8.601 -4.931 -10.658 1.00 0.00 41 CYS A N 14
ATOM 4857 C CA . CYS A 1 5 ? 9.630 -5.770 -11.249 1.00 0.00 41 CYS A CA 14
ATOM 4858 C C . CYS A 1 5 ? 9.549 -7.156 -10.606 1.00 0.00 41 CYS A C 14
ATOM 4859 O O . CYS A 1 5 ? 10.465 -7.964 -10.747 1.00 0.00 41 CYS A O 14
ATOM 4866 N N . CYS A 1 6 ? 8.443 -7.387 -9.914 1.00 0.00 42 CYS A N 14
ATOM 4867 C CA . CYS A 1 6 ? 8.230 -8.662 -9.249 1.00 0.00 42 CYS A CA 14
ATOM 4868 C C . CYS A 1 6 ? 6.727 -8.842 -9.027 1.00 0.00 42 CYS A C 14
ATOM 4869 O O . CYS A 1 6 ? 5.980 -7.866 -8.990 1.00 0.00 42 CYS A O 14
ATOM 4876 N N . PRO A 1 7 ? 6.318 -10.131 -8.880 1.00 0.00 43 PRO A N 14
ATOM 4877 C CA . PRO A 1 7 ? 4.918 -10.452 -8.664 1.00 0.00 43 PRO A CA 14
ATOM 4878 C C . PRO A 1 7 ? 4.495 -10.119 -7.231 1.00 0.00 43 PRO A C 14
ATOM 4879 O O . PRO A 1 7 ? 5.338 -9.828 -6.383 1.00 0.00 43 PRO A O 14
ATOM 4890 N N . SER A 1 8 ? 3.191 -10.172 -7.005 1.00 0.00 44 SER A N 14
ATOM 4891 C CA . SER A 1 8 ? 2.646 -9.880 -5.690 1.00 0.00 44 SER A CA 14
ATOM 4892 C C . SER A 1 8 ? 2.993 -11.009 -4.718 1.00 0.00 44 SER A C 14
ATOM 4893 O O . SER A 1 8 ? 2.103 -11.624 -4.132 1.00 0.00 44 SER A O 14
ATOM 4901 N N . GLY A 1 9 ? 4.288 -11.247 -4.575 1.00 0.00 45 GLY A N 14
ATOM 4902 C CA . GLY A 1 9 ? 4.763 -12.291 -3.683 1.00 0.00 45 GLY A CA 14
ATOM 4903 C C . GLY A 1 9 ? 6.292 -12.344 -3.666 1.00 0.00 45 GLY A C 14
ATOM 4904 O O . GLY A 1 9 ? 6.931 -11.687 -2.844 1.00 0.00 45 GLY A O 14
ATOM 4908 N N . CYS A 1 10 ? 6.836 -13.132 -4.583 1.00 0.00 46 CYS A N 14
ATOM 4909 C CA . CYS A 1 10 ? 8.278 -13.279 -4.683 1.00 0.00 46 CYS A CA 14
ATOM 4910 C C . CYS A 1 10 ? 8.832 -13.554 -3.284 1.00 0.00 46 CYS A C 14
ATOM 4911 O O . CYS A 1 10 ? 9.015 -12.631 -2.492 1.00 0.00 46 CYS A O 14
ATOM 4918 N N . THR A 1 11 ? 9.082 -14.829 -3.022 1.00 0.00 47 THR A N 14
ATOM 4919 C CA . THR A 1 11 ? 9.611 -15.237 -1.731 1.00 0.00 47 THR A CA 14
ATOM 4920 C C . THR A 1 11 ? 10.849 -14.410 -1.376 1.00 0.00 47 THR A C 14
ATOM 4921 O O . THR A 1 11 ? 11.222 -14.313 -0.208 1.00 0.00 47 THR A O 14
ATOM 4932 N N . LYS A 1 12 ? 11.453 -13.836 -2.407 1.00 0.00 48 LYS A N 14
ATOM 4933 C CA . LYS A 1 12 ? 12.641 -13.022 -2.219 1.00 0.00 48 LYS A CA 14
ATOM 4934 C C . LYS A 1 12 ? 12.242 -11.678 -1.604 1.00 0.00 48 LYS A C 14
ATOM 4935 O O . LYS A 1 12 ? 12.875 -11.171 -0.682 1.00 0.00 48 LYS A O 14
ATOM 4954 N N . CYS A 1 13 ? 11.162 -11.109 -2.145 1.00 0.00 49 CYS A N 14
ATOM 4955 C CA . CYS A 1 13 ? 10.648 -9.837 -1.678 1.00 0.00 49 CYS A CA 14
ATOM 4956 C C . CYS A 1 13 ? 9.724 -10.065 -0.490 1.00 0.00 49 CYS A C 14
ATOM 4957 O O . CYS A 1 13 ? 9.293 -9.089 0.120 1.00 0.00 49 CYS A O 14
ATOM 4964 N N . ALA A 1 14 ? 9.444 -11.324 -0.188 1.00 0.00 50 ALA A N 14
ATOM 4965 C CA . ALA A 1 14 ? 8.571 -11.649 0.927 1.00 0.00 50 ALA A CA 14
ATOM 4966 C C . ALA A 1 14 ? 9.177 -11.099 2.220 1.00 0.00 50 ALA A C 14
ATOM 4967 O O . ALA A 1 14 ? 8.450 -10.709 3.133 1.00 0.00 50 ALA A O 14
ATOM 4974 N N . SER A 1 15 ? 10.500 -11.085 2.257 1.00 0.00 51 SER A N 14
ATOM 4975 C CA . SER A 1 15 ? 11.213 -10.589 3.422 1.00 0.00 51 SER A CA 14
ATOM 4976 C C . SER A 1 15 ? 11.311 -9.064 3.366 1.00 0.00 51 SER A C 14
ATOM 4977 O O . SER A 1 15 ? 11.834 -8.437 4.286 1.00 0.00 51 SER A O 14
ATOM 4985 N N . GLY A 1 16 ? 10.801 -8.509 2.275 1.00 0.00 52 GLY A N 14
ATOM 4986 C CA . GLY A 1 16 ? 10.825 -7.069 2.087 1.00 0.00 52 GLY A CA 14
ATOM 4987 C C . GLY A 1 16 ? 10.932 -6.712 0.603 1.00 0.00 52 GLY A C 14
ATOM 4988 O O . GLY A 1 16 ? 9.918 -6.526 -0.070 1.00 0.00 52 GLY A O 14
ATOM 4992 N N . CYS A 1 17 ? 12.169 -6.626 0.135 1.00 0.00 53 CYS A N 14
ATOM 4993 C CA . CYS A 1 17 ? 12.421 -6.295 -1.256 1.00 0.00 53 CYS A CA 14
ATOM 4994 C C . CYS A 1 17 ? 13.933 -6.318 -1.489 1.00 0.00 53 CYS A C 14
ATOM 4995 O O . CYS A 1 17 ? 14.651 -5.441 -1.014 1.00 0.00 53 CYS A O 14
ATOM 5002 N N . VAL A 1 18 ? 14.371 -7.332 -2.220 1.00 0.00 54 VAL A N 14
ATOM 5003 C CA . VAL A 1 18 ? 15.785 -7.483 -2.522 1.00 0.00 54 VAL A CA 14
ATOM 5004 C C . VAL A 1 18 ? 16.132 -6.638 -3.749 1.00 0.00 54 VAL A C 14
ATOM 5005 O O . VAL A 1 18 ? 17.255 -6.646 -4.248 1.00 0.00 54 VAL A O 14
ATOM 5018 N N . CYS A 1 19 ? 15.128 -5.900 -4.229 1.00 0.00 55 CYS A N 14
ATOM 5019 C CA . CYS A 1 19 ? 15.290 -5.042 -5.386 1.00 0.00 55 CYS A CA 14
ATOM 5020 C C . CYS A 1 19 ? 15.873 -3.705 -4.951 1.00 0.00 55 CYS A C 14
ATOM 5021 O O . CYS A 1 19 ? 16.268 -2.923 -5.814 1.00 0.00 55 CYS A O 14
ATOM 5028 N N . LYS A 1 20 ? 15.914 -3.469 -3.648 1.00 0.00 56 LYS A N 14
ATOM 5029 C CA . LYS A 1 20 ? 16.450 -2.222 -3.131 1.00 0.00 56 LYS A CA 14
ATOM 5030 C C . LYS A 1 20 ? 17.902 -2.067 -3.590 1.00 0.00 56 LYS A C 14
ATOM 5031 O O . LYS A 1 20 ? 18.314 -0.983 -4.001 1.00 0.00 56 LYS A O 14
ATOM 5050 N N . GLY A 1 21 ? 18.637 -3.165 -3.504 1.00 0.00 57 GLY A N 14
ATOM 5051 C CA . GLY A 1 21 ? 20.033 -3.165 -3.905 1.00 0.00 57 GLY A CA 14
ATOM 5052 C C . GLY A 1 21 ? 20.182 -2.752 -5.371 1.00 0.00 57 GLY A C 14
ATOM 5053 O O . GLY A 1 21 ? 20.467 -1.593 -5.668 1.00 0.00 57 GLY A O 14
ATOM 5057 N N . LYS A 1 22 ? 19.983 -3.724 -6.250 1.00 0.00 58 LYS A N 14
ATOM 5058 C CA . LYS A 1 22 ? 20.092 -3.477 -7.677 1.00 0.00 58 LYS A CA 14
ATOM 5059 C C . LYS A 1 22 ? 18.708 -3.598 -8.318 1.00 0.00 58 LYS A C 14
ATOM 5060 O O . LYS A 1 22 ? 17.716 -3.814 -7.624 1.00 0.00 58 LYS A O 14
ATOM 5079 N N . THR A 1 23 ? 18.685 -3.453 -9.634 1.00 0.00 59 THR A N 14
ATOM 5080 C CA . THR A 1 23 ? 17.440 -3.544 -10.378 1.00 0.00 59 THR A CA 14
ATOM 5081 C C . THR A 1 23 ? 16.659 -4.790 -9.957 1.00 0.00 59 THR A C 14
ATOM 5082 O O . THR A 1 23 ? 15.971 -4.781 -8.938 1.00 0.00 59 THR A O 14
ATOM 5093 N N . CYS A 1 24 ? 16.791 -5.832 -10.765 1.00 0.00 60 CYS A N 14
ATOM 5094 C CA . CYS A 1 24 ? 16.105 -7.084 -10.489 1.00 0.00 60 CYS A CA 14
ATOM 5095 C C . CYS A 1 24 ? 16.458 -8.079 -11.596 1.00 0.00 60 CYS A C 14
ATOM 5096 O O . CYS A 1 24 ? 15.705 -8.238 -12.556 1.00 0.00 60 CYS A O 14
ATOM 5103 N N . ASP A 1 25 ? 17.603 -8.722 -11.426 1.00 0.00 61 ASP A N 14
ATOM 5104 C CA . ASP A 1 25 ? 18.065 -9.697 -12.400 1.00 0.00 61 ASP A CA 14
ATOM 5105 C C . ASP A 1 25 ? 18.364 -11.020 -11.689 1.00 0.00 61 ASP A C 14
ATOM 5106 O O . ASP A 1 25 ? 17.979 -11.209 -10.536 1.00 0.00 61 ASP A O 14
ATOM 5115 N N . THR A 1 26 ? 19.045 -11.900 -12.407 1.00 0.00 62 THR A N 14
ATOM 5116 C CA . THR A 1 26 ? 19.399 -13.199 -11.859 1.00 0.00 62 THR A CA 14
ATOM 5117 C C . THR A 1 26 ? 20.199 -13.033 -10.566 1.00 0.00 62 THR A C 14
ATOM 5118 O O . THR A 1 26 ? 20.367 -13.986 -9.808 1.00 0.00 62 THR A O 14
ATOM 5129 N N . SER A 1 27 ? 20.672 -11.813 -10.354 1.00 0.00 63 SER A N 14
ATOM 5130 C CA . SER A 1 27 ? 21.451 -11.509 -9.165 1.00 0.00 63 SER A CA 14
ATOM 5131 C C . SER A 1 27 ? 20.595 -10.731 -8.163 1.00 0.00 63 SER A C 14
ATOM 5132 O O . SER A 1 27 ? 21.124 -10.075 -7.268 1.00 0.00 63 SER A O 14
ATOM 5140 N N . CYS A 1 28 ? 19.286 -10.832 -8.348 1.00 0.00 64 CYS A N 14
ATOM 5141 C CA . CYS A 1 28 ? 18.353 -10.146 -7.471 1.00 0.00 64 CYS A CA 14
ATOM 5142 C C . CYS A 1 28 ? 17.289 -11.150 -7.024 1.00 0.00 64 CYS A C 14
ATOM 5143 O O . CYS A 1 28 ? 17.369 -11.749 -5.954 1.00 0.00 64 CYS A O 14
ATOM 5150 N N . CYS A 1 29 ? 16.278 -11.321 -7.879 1.00 0.00 65 CYS A N 14
ATOM 5151 C CA . CYS A 1 29 ? 15.189 -12.237 -7.608 1.00 0.00 65 CYS A CA 14
ATOM 5152 C C . CYS A 1 29 ? 15.139 -13.305 -8.691 1.00 0.00 65 CYS A C 14
ATOM 5153 O O . CYS A 1 29 ? 14.622 -14.390 -8.431 1.00 0.00 65 CYS A O 14
ATOM 5160 N N . GLN A 1 30 ? 15.667 -12.988 -9.864 1.00 0.00 66 GLN A N 14
ATOM 5161 C CA . GLN A 1 30 ? 15.670 -13.937 -10.965 1.00 0.00 66 GLN A CA 14
ATOM 5162 C C . GLN A 1 30 ? 16.732 -15.014 -10.735 1.00 0.00 66 GLN A C 14
ATOM 5163 O O . GLN A 1 30 ? 17.173 -15.669 -11.678 1.00 0.00 66 GLN A O 14
ATOM 5181 N N . SER A 1 1 ? 1.338 -4.450 -3.352 1.00 0.00 37 SER A N 15
ATOM 5182 C CA . SER A 1 1 ? 2.418 -4.363 -4.320 1.00 0.00 37 SER A CA 15
ATOM 5183 C C . SER A 1 1 ? 3.769 -4.425 -3.602 1.00 0.00 37 SER A C 15
ATOM 5184 O O . SER A 1 1 ? 3.825 -4.663 -2.397 1.00 0.00 37 SER A O 15
ATOM 5192 N N . CYS A 1 2 ? 4.823 -4.208 -4.375 1.00 0.00 38 CYS A N 15
ATOM 5193 C CA . CYS A 1 2 ? 6.170 -4.235 -3.829 1.00 0.00 38 CYS A CA 15
ATOM 5194 C C . CYS A 1 2 ? 7.115 -3.600 -4.849 1.00 0.00 38 CYS A C 15
ATOM 5195 O O . CYS A 1 2 ? 7.967 -2.777 -4.523 1.00 0.00 38 CYS A O 15
ATOM 5202 N N . CYS A 1 3 ? 6.943 -4.008 -6.109 1.00 0.00 39 CYS A N 15
ATOM 5203 C CA . CYS A 1 3 ? 7.754 -3.502 -7.198 1.00 0.00 39 CYS A CA 15
ATOM 5204 C C . CYS A 1 3 ? 7.199 -4.001 -8.524 1.00 0.00 39 CYS A C 15
ATOM 5205 O O . CYS A 1 3 ? 6.792 -5.160 -8.596 1.00 0.00 39 CYS A O 15
ATOM 5212 N N . PRO A 1 4 ? 7.189 -3.114 -9.554 1.00 0.00 40 PRO A N 15
ATOM 5213 C CA . PRO A 1 4 ? 6.677 -3.492 -10.862 1.00 0.00 40 PRO A CA 15
ATOM 5214 C C . PRO A 1 4 ? 7.670 -4.393 -11.599 1.00 0.00 40 PRO A C 15
ATOM 5215 O O . PRO A 1 4 ? 7.560 -4.584 -12.809 1.00 0.00 40 PRO A O 15
ATOM 5226 N N . CYS A 1 5 ? 8.617 -4.923 -10.840 1.00 0.00 41 CYS A N 15
ATOM 5227 C CA . CYS A 1 5 ? 9.629 -5.799 -11.406 1.00 0.00 41 CYS A CA 15
ATOM 5228 C C . CYS A 1 5 ? 9.520 -7.163 -10.723 1.00 0.00 41 CYS A C 15
ATOM 5229 O O . CYS A 1 5 ? 10.420 -7.993 -10.837 1.00 0.00 41 CYS A O 15
ATOM 5236 N N . CYS A 1 6 ? 8.409 -7.354 -10.027 1.00 0.00 42 CYS A N 15
ATOM 5237 C CA . CYS A 1 6 ? 8.170 -8.604 -9.325 1.00 0.00 42 CYS A CA 15
ATOM 5238 C C . CYS A 1 6 ? 6.664 -8.745 -9.094 1.00 0.00 42 CYS A C 15
ATOM 5239 O O . CYS A 1 6 ? 5.939 -7.752 -9.078 1.00 0.00 42 CYS A O 15
ATOM 5246 N N . PRO A 1 7 ? 6.228 -10.021 -8.917 1.00 0.00 43 PRO A N 15
ATOM 5247 C CA . PRO A 1 7 ? 4.821 -10.306 -8.687 1.00 0.00 43 PRO A CA 15
ATOM 5248 C C . PRO A 1 7 ? 4.411 -9.930 -7.261 1.00 0.00 43 PRO A C 15
ATOM 5249 O O . PRO A 1 7 ? 5.245 -9.501 -6.466 1.00 0.00 43 PRO A O 15
ATOM 5260 N N . SER A 1 8 ? 3.128 -10.106 -6.984 1.00 0.00 44 SER A N 15
ATOM 5261 C CA . SER A 1 8 ? 2.597 -9.792 -5.668 1.00 0.00 44 SER A CA 15
ATOM 5262 C C . SER A 1 8 ? 2.945 -10.910 -4.683 1.00 0.00 44 SER A C 15
ATOM 5263 O O . SER A 1 8 ? 2.061 -11.460 -4.026 1.00 0.00 44 SER A O 15
ATOM 5271 N N . GLY A 1 9 ? 4.232 -11.213 -4.611 1.00 0.00 45 GLY A N 15
ATOM 5272 C CA . GLY A 1 9 ? 4.706 -12.256 -3.717 1.00 0.00 45 GLY A CA 15
ATOM 5273 C C . GLY A 1 9 ? 6.236 -12.290 -3.677 1.00 0.00 45 GLY A C 15
ATOM 5274 O O . GLY A 1 9 ? 6.854 -11.621 -2.850 1.00 0.00 45 GLY A O 15
ATOM 5278 N N . CYS A 1 10 ? 6.802 -13.077 -4.581 1.00 0.00 46 CYS A N 15
ATOM 5279 C CA . CYS A 1 10 ? 8.247 -13.206 -4.659 1.00 0.00 46 CYS A CA 15
ATOM 5280 C C . CYS A 1 10 ? 8.789 -13.414 -3.243 1.00 0.00 46 CYS A C 15
ATOM 5281 O O . CYS A 1 10 ? 8.978 -12.453 -2.500 1.00 0.00 46 CYS A O 15
ATOM 5288 N N . THR A 1 11 ? 9.021 -14.676 -2.912 1.00 0.00 47 THR A N 15
ATOM 5289 C CA . THR A 1 11 ? 9.537 -15.023 -1.598 1.00 0.00 47 THR A CA 15
ATOM 5290 C C . THR A 1 11 ? 10.759 -14.165 -1.262 1.00 0.00 47 THR A C 15
ATOM 5291 O O . THR A 1 11 ? 11.091 -13.985 -0.092 1.00 0.00 47 THR A O 15
ATOM 5302 N N . LYS A 1 12 ? 11.393 -13.660 -2.310 1.00 0.00 48 LYS A N 15
ATOM 5303 C CA . LYS A 1 12 ? 12.570 -12.825 -2.139 1.00 0.00 48 LYS A CA 15
ATOM 5304 C C . LYS A 1 12 ? 12.150 -11.463 -1.583 1.00 0.00 48 LYS A C 15
ATOM 5305 O O . LYS A 1 12 ? 12.772 -10.910 -0.680 1.00 0.00 48 LYS A O 15
ATOM 5324 N N . CYS A 1 13 ? 11.065 -10.932 -2.152 1.00 0.00 49 CYS A N 15
ATOM 5325 C CA . CYS A 1 13 ? 10.532 -9.648 -1.739 1.00 0.00 49 CYS A CA 15
ATOM 5326 C C . CYS A 1 13 ? 9.588 -9.843 -0.562 1.00 0.00 49 CYS A C 15
ATOM 5327 O O . CYS A 1 13 ? 9.123 -8.849 -0.005 1.00 0.00 49 CYS A O 15
ATOM 5334 N N . ALA A 1 14 ? 9.324 -11.093 -0.210 1.00 0.00 50 ALA A N 15
ATOM 5335 C CA . ALA A 1 14 ? 8.433 -11.385 0.900 1.00 0.00 50 ALA A CA 15
ATOM 5336 C C . ALA A 1 14 ? 9.138 -11.048 2.216 1.00 0.00 50 ALA A C 15
ATOM 5337 O O . ALA A 1 14 ? 8.537 -10.459 3.113 1.00 0.00 50 ALA A O 15
ATOM 5344 N N . SER A 1 15 ? 10.402 -11.438 2.289 1.00 0.00 51 SER A N 15
ATOM 5345 C CA . SER A 1 15 ? 11.194 -11.185 3.480 1.00 0.00 51 SER A CA 15
ATOM 5346 C C . SER A 1 15 ? 11.818 -9.790 3.407 1.00 0.00 51 SER A C 15
ATOM 5347 O O . SER A 1 15 ? 12.558 -9.389 4.305 1.00 0.00 51 SER A O 15
ATOM 5355 N N . GLY A 1 16 ? 11.497 -9.089 2.330 1.00 0.00 52 GLY A N 15
ATOM 5356 C CA . GLY A 1 16 ? 12.017 -7.746 2.128 1.00 0.00 52 GLY A CA 15
ATOM 5357 C C . GLY A 1 16 ? 12.433 -7.534 0.672 1.00 0.00 52 GLY A C 15
ATOM 5358 O O . GLY A 1 16 ? 13.229 -8.300 0.131 1.00 0.00 52 GLY A O 15
ATOM 5362 N N . CYS A 1 17 ? 11.877 -6.489 0.078 1.00 0.00 53 CYS A N 15
ATOM 5363 C CA . CYS A 1 17 ? 12.179 -6.164 -1.307 1.00 0.00 53 CYS A CA 15
ATOM 5364 C C . CYS A 1 17 ? 13.699 -6.197 -1.486 1.00 0.00 53 CYS A C 15
ATOM 5365 O O . CYS A 1 17 ? 14.405 -5.318 -0.995 1.00 0.00 53 CYS A O 15
ATOM 5372 N N . VAL A 1 18 ? 14.157 -7.222 -2.190 1.00 0.00 54 VAL A N 15
ATOM 5373 C CA . VAL A 1 18 ? 15.580 -7.381 -2.440 1.00 0.00 54 VAL A CA 15
ATOM 5374 C C . VAL A 1 18 ? 15.975 -6.548 -3.661 1.00 0.00 54 VAL A C 15
ATOM 5375 O O . VAL A 1 18 ? 17.122 -6.544 -4.101 1.00 0.00 54 VAL A O 15
ATOM 5388 N N . CYS A 1 19 ? 14.985 -5.835 -4.203 1.00 0.00 55 CYS A N 15
ATOM 5389 C CA . CYS A 1 19 ? 15.191 -4.991 -5.362 1.00 0.00 55 CYS A CA 15
ATOM 5390 C C . CYS A 1 19 ? 15.752 -3.647 -4.921 1.00 0.00 55 CYS A C 15
ATOM 5391 O O . CYS A 1 19 ? 16.182 -2.875 -5.776 1.00 0.00 55 CYS A O 15
ATOM 5398 N N . LYS A 1 20 ? 15.738 -3.393 -3.620 1.00 0.00 56 LYS A N 15
ATOM 5399 C CA . LYS A 1 20 ? 16.249 -2.138 -3.097 1.00 0.00 56 LYS A CA 15
ATOM 5400 C C . LYS A 1 20 ? 17.726 -1.998 -3.472 1.00 0.00 56 LYS A C 15
ATOM 5401 O O . LYS A 1 20 ? 18.226 -0.886 -3.637 1.00 0.00 56 LYS A O 15
ATOM 5420 N N . GLY A 1 21 ? 18.383 -3.142 -3.596 1.00 0.00 57 GLY A N 15
ATOM 5421 C CA . GLY A 1 21 ? 19.793 -3.161 -3.949 1.00 0.00 57 GLY A CA 15
ATOM 5422 C C . GLY A 1 21 ? 19.998 -2.753 -5.409 1.00 0.00 57 GLY A C 15
ATOM 5423 O O . GLY A 1 21 ? 20.266 -1.588 -5.700 1.00 0.00 57 GLY A O 15
ATOM 5427 N N . LYS A 1 22 ? 19.864 -3.735 -6.289 1.00 0.00 58 LYS A N 15
ATOM 5428 C CA . LYS A 1 22 ? 20.032 -3.493 -7.712 1.00 0.00 58 LYS A CA 15
ATOM 5429 C C . LYS A 1 22 ? 18.678 -3.627 -8.411 1.00 0.00 58 LYS A C 15
ATOM 5430 O O . LYS A 1 22 ? 17.658 -3.847 -7.759 1.00 0.00 58 LYS A O 15
ATOM 5449 N N . THR A 1 23 ? 18.711 -3.489 -9.728 1.00 0.00 59 THR A N 15
ATOM 5450 C CA . THR A 1 23 ? 17.499 -3.593 -10.522 1.00 0.00 59 THR A CA 15
ATOM 5451 C C . THR A 1 23 ? 16.703 -4.837 -10.122 1.00 0.00 59 THR A C 15
ATOM 5452 O O . THR A 1 23 ? 15.966 -4.816 -9.139 1.00 0.00 59 THR A O 15
ATOM 5463 N N . CYS A 1 24 ? 16.882 -5.892 -10.905 1.00 0.00 60 CYS A N 15
ATOM 5464 C CA . CYS A 1 24 ? 16.190 -7.142 -10.644 1.00 0.00 60 CYS A CA 15
ATOM 5465 C C . CYS A 1 24 ? 16.612 -8.156 -11.709 1.00 0.00 60 CYS A C 15
ATOM 5466 O O . CYS A 1 24 ? 15.918 -8.339 -12.708 1.00 0.00 60 CYS A O 15
ATOM 5473 N N . ASP A 1 25 ? 17.750 -8.788 -11.460 1.00 0.00 61 ASP A N 15
ATOM 5474 C CA . ASP A 1 25 ? 18.273 -9.779 -12.386 1.00 0.00 61 ASP A CA 15
ATOM 5475 C C . ASP A 1 25 ? 18.505 -11.094 -11.641 1.00 0.00 61 ASP A C 15
ATOM 5476 O O . ASP A 1 25 ? 18.019 -11.275 -10.525 1.00 0.00 61 ASP A O 15
ATOM 5485 N N . THR A 1 26 ? 19.248 -11.981 -12.287 1.00 0.00 62 THR A N 15
ATOM 5486 C CA . THR A 1 26 ? 19.549 -13.275 -11.700 1.00 0.00 62 THR A CA 15
ATOM 5487 C C . THR A 1 26 ? 20.290 -13.099 -10.373 1.00 0.00 62 THR A C 15
ATOM 5488 O O . THR A 1 26 ? 20.440 -14.052 -9.610 1.00 0.00 62 THR A O 15
ATOM 5499 N N . SER A 1 27 ? 20.733 -11.872 -10.138 1.00 0.00 63 SER A N 15
ATOM 5500 C CA . SER A 1 27 ? 21.455 -11.559 -8.916 1.00 0.00 63 SER A CA 15
ATOM 5501 C C . SER A 1 27 ? 20.570 -10.727 -7.985 1.00 0.00 63 SER A C 15
ATOM 5502 O O . SER A 1 27 ? 21.072 -10.031 -7.104 1.00 0.00 63 SER A O 15
ATOM 5510 N N . CYS A 1 28 ? 19.269 -10.828 -8.212 1.00 0.00 64 CYS A N 15
ATOM 5511 C CA . CYS A 1 28 ? 18.310 -10.094 -7.404 1.00 0.00 64 CYS A CA 15
ATOM 5512 C C . CYS A 1 28 ? 17.218 -11.066 -6.953 1.00 0.00 64 CYS A C 15
ATOM 5513 O O . CYS A 1 28 ? 17.208 -11.555 -5.825 1.00 0.00 64 CYS A O 15
ATOM 5520 N N . CYS A 1 29 ? 16.288 -11.338 -7.872 1.00 0.00 65 CYS A N 15
ATOM 5521 C CA . CYS A 1 29 ? 15.187 -12.241 -7.607 1.00 0.00 65 CYS A CA 15
ATOM 5522 C C . CYS A 1 29 ? 15.180 -13.355 -8.643 1.00 0.00 65 CYS A C 15
ATOM 5523 O O . CYS A 1 29 ? 14.672 -14.436 -8.347 1.00 0.00 65 CYS A O 15
ATOM 5530 N N . GLN A 1 30 ? 15.733 -13.081 -9.815 1.00 0.00 66 GLN A N 15
ATOM 5531 C CA . GLN A 1 30 ? 15.777 -14.077 -10.872 1.00 0.00 66 GLN A CA 15
ATOM 5532 C C . GLN A 1 30 ? 16.881 -15.099 -10.594 1.00 0.00 66 GLN A C 15
ATOM 5533 O O . GLN A 1 30 ? 17.197 -15.378 -9.438 1.00 0.00 66 GLN A O 15
ATOM 5551 N N . SER A 1 1 ? 1.439 -4.195 -3.342 1.00 0.00 37 SER A N 16
ATOM 5552 C CA . SER A 1 1 ? 2.415 -4.556 -4.357 1.00 0.00 37 SER A CA 16
ATOM 5553 C C . SER A 1 1 ? 3.796 -4.026 -3.966 1.00 0.00 37 SER A C 16
ATOM 5554 O O . SER A 1 1 ? 4.018 -2.816 -3.944 1.00 0.00 37 SER A O 16
ATOM 5562 N N . CYS A 1 2 ? 4.689 -4.958 -3.667 1.00 0.00 38 CYS A N 16
ATOM 5563 C CA . CYS A 1 2 ? 6.043 -4.600 -3.278 1.00 0.00 38 CYS A CA 16
ATOM 5564 C C . CYS A 1 2 ? 6.617 -3.664 -4.342 1.00 0.00 38 CYS A C 16
ATOM 5565 O O . CYS A 1 2 ? 6.752 -2.459 -4.145 1.00 0.00 38 CYS A O 16
ATOM 5572 N N . CYS A 1 3 ? 6.956 -4.254 -5.491 1.00 0.00 39 CYS A N 16
ATOM 5573 C CA . CYS A 1 3 ? 7.512 -3.511 -6.603 1.00 0.00 39 CYS A CA 16
ATOM 5574 C C . CYS A 1 3 ? 6.884 -3.991 -7.903 1.00 0.00 39 CYS A C 16
ATOM 5575 O O . CYS A 1 3 ? 6.602 -5.182 -8.020 1.00 0.00 39 CYS A O 16
ATOM 5582 N N . PRO A 1 4 ? 6.673 -3.051 -8.864 1.00 0.00 40 PRO A N 16
ATOM 5583 C CA . PRO A 1 4 ? 6.077 -3.407 -10.140 1.00 0.00 40 PRO A CA 16
ATOM 5584 C C . PRO A 1 4 ? 7.084 -4.140 -11.030 1.00 0.00 40 PRO A C 16
ATOM 5585 O O . PRO A 1 4 ? 6.869 -4.278 -12.233 1.00 0.00 40 PRO A O 16
ATOM 5596 N N . CYS A 1 5 ? 8.161 -4.591 -10.402 1.00 0.00 41 CYS A N 16
ATOM 5597 C CA . CYS A 1 5 ? 9.201 -5.305 -11.122 1.00 0.00 41 CYS A CA 16
ATOM 5598 C C . CYS A 1 5 ? 9.226 -6.750 -10.620 1.00 0.00 41 CYS A C 16
ATOM 5599 O O . CYS A 1 5 ? 10.133 -7.511 -10.953 1.00 0.00 41 CYS A O 16
ATOM 5606 N N . CYS A 1 6 ? 8.218 -7.085 -9.828 1.00 0.00 42 CYS A N 16
ATOM 5607 C CA . CYS A 1 6 ? 8.113 -8.426 -9.277 1.00 0.00 42 CYS A CA 16
ATOM 5608 C C . CYS A 1 6 ? 6.629 -8.773 -9.138 1.00 0.00 42 CYS A C 16
ATOM 5609 O O . CYS A 1 6 ? 5.778 -7.885 -9.135 1.00 0.00 42 CYS A O 16
ATOM 5616 N N . PRO A 1 7 ? 6.359 -10.101 -9.023 1.00 0.00 43 PRO A N 16
ATOM 5617 C CA . PRO A 1 7 ? 4.993 -10.576 -8.884 1.00 0.00 43 PRO A CA 16
ATOM 5618 C C . PRO A 1 7 ? 4.460 -10.310 -7.475 1.00 0.00 43 PRO A C 16
ATOM 5619 O O . PRO A 1 7 ? 5.227 -9.998 -6.565 1.00 0.00 43 PRO A O 16
ATOM 5630 N N . SER A 1 8 ? 3.148 -10.443 -7.337 1.00 0.00 44 SER A N 16
ATOM 5631 C CA . SER A 1 8 ? 2.504 -10.220 -6.054 1.00 0.00 44 SER A CA 16
ATOM 5632 C C . SER A 1 8 ? 2.888 -11.332 -5.076 1.00 0.00 44 SER A C 16
ATOM 5633 O O . SER A 1 8 ? 2.024 -12.053 -4.580 1.00 0.00 44 SER A O 16
ATOM 5641 N N . GLY A 1 9 ? 4.185 -11.437 -4.829 1.00 0.00 45 GLY A N 16
ATOM 5642 C CA . GLY A 1 9 ? 4.695 -12.448 -3.919 1.00 0.00 45 GLY A CA 16
ATOM 5643 C C . GLY A 1 9 ? 6.220 -12.391 -3.832 1.00 0.00 45 GLY A C 16
ATOM 5644 O O . GLY A 1 9 ? 6.772 -11.714 -2.965 1.00 0.00 45 GLY A O 16
ATOM 5648 N N . CYS A 1 10 ? 6.861 -13.109 -4.743 1.00 0.00 46 CYS A N 16
ATOM 5649 C CA . CYS A 1 10 ? 8.313 -13.147 -4.780 1.00 0.00 46 CYS A CA 16
ATOM 5650 C C . CYS A 1 10 ? 8.823 -13.425 -3.365 1.00 0.00 46 CYS A C 16
ATOM 5651 O O . CYS A 1 10 ? 8.875 -12.521 -2.531 1.00 0.00 46 CYS A O 16
ATOM 5658 N N . THR A 1 11 ? 9.186 -14.678 -3.136 1.00 0.00 47 THR A N 16
ATOM 5659 C CA . THR A 1 11 ? 9.691 -15.087 -1.836 1.00 0.00 47 THR A CA 16
ATOM 5660 C C . THR A 1 11 ? 10.925 -14.265 -1.461 1.00 0.00 47 THR A C 16
ATOM 5661 O O . THR A 1 11 ? 11.274 -14.163 -0.285 1.00 0.00 47 THR A O 16
ATOM 5672 N N . LYS A 1 12 ? 11.553 -13.698 -2.481 1.00 0.00 48 LYS A N 16
ATOM 5673 C CA . LYS A 1 12 ? 12.740 -12.888 -2.274 1.00 0.00 48 LYS A CA 16
ATOM 5674 C C . LYS A 1 12 ? 12.339 -11.558 -1.631 1.00 0.00 48 LYS A C 16
ATOM 5675 O O . LYS A 1 12 ? 12.930 -11.103 -0.655 1.00 0.00 48 LYS A O 16
ATOM 5694 N N . CYS A 1 13 ? 11.307 -10.940 -2.211 1.00 0.00 49 CYS A N 16
ATOM 5695 C CA . CYS A 1 13 ? 10.801 -9.672 -1.725 1.00 0.00 49 CYS A CA 16
ATOM 5696 C C . CYS A 1 13 ? 9.869 -9.914 -0.547 1.00 0.00 49 CYS A C 16
ATOM 5697 O O . CYS A 1 13 ? 9.446 -8.944 0.082 1.00 0.00 49 CYS A O 16
ATOM 5704 N N . ALA A 1 14 ? 9.569 -11.175 -0.274 1.00 0.00 50 ALA A N 16
ATOM 5705 C CA . ALA A 1 14 ? 8.687 -11.512 0.831 1.00 0.00 50 ALA A CA 16
ATOM 5706 C C . ALA A 1 14 ? 9.266 -10.950 2.130 1.00 0.00 50 ALA A C 16
ATOM 5707 O O . ALA A 1 14 ? 8.522 -10.578 3.036 1.00 0.00 50 ALA A O 16
ATOM 5714 N N . SER A 1 15 ? 10.589 -10.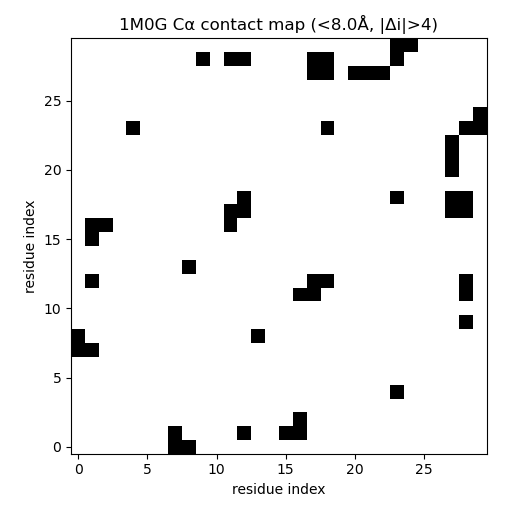908 2.181 1.00 0.00 51 SER A N 16
ATOM 5715 C CA . SER A 1 15 ? 11.277 -10.398 3.355 1.00 0.00 51 SER A CA 16
ATOM 5716 C C . SER A 1 15 ? 11.39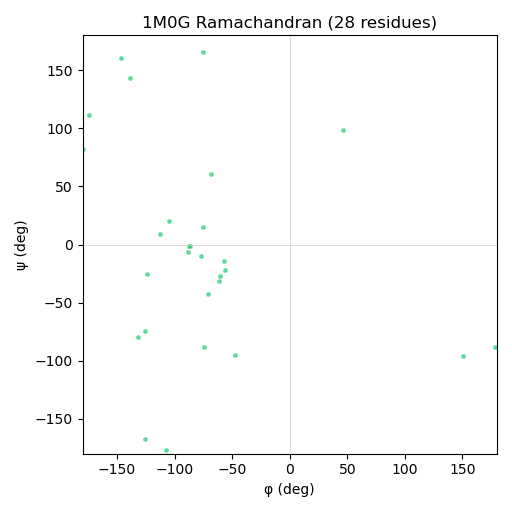8 -8.876 3.271 1.00 0.00 51 SER A C 16
ATOM 5717 O O . SER A 1 15 ? 11.945 -8.242 4.173 1.00 0.00 51 SER A O 16
ATOM 5725 N N . GLY A 1 16 ? 10.879 -8.332 2.180 1.00 0.00 52 GLY A N 16
ATOM 5726 C CA . GLY A 1 16 ? 10.922 -6.896 1.967 1.00 0.00 52 GLY A CA 16
ATOM 5727 C C . GLY A 1 16 ? 11.014 -6.565 0.476 1.00 0.00 52 GLY A C 16
ATOM 5728 O O . GLY A 1 16 ? 9.996 -6.466 -0.206 1.00 0.00 52 GLY A O 16
ATOM 5732 N N . CYS A 1 17 ? 12.245 -6.404 0.013 1.00 0.00 53 CYS A N 16
ATOM 5733 C CA . CYS A 1 17 ? 12.484 -6.087 -1.385 1.00 0.00 53 CYS A CA 16
ATOM 5734 C C . CYS A 1 17 ? 13.987 -6.186 -1.650 1.00 0.00 53 CYS A C 16
ATOM 5735 O O . CYS A 1 17 ? 14.764 -5.375 -1.149 1.00 0.00 53 CYS A O 16
ATOM 5742 N N . VAL A 1 18 ? 14.353 -7.188 -2.437 1.00 0.00 54 VAL A N 16
ATOM 5743 C CA . VAL A 1 18 ? 15.749 -7.403 -2.774 1.00 0.00 54 VAL A CA 16
ATOM 5744 C C . VAL A 1 18 ? 16.121 -6.525 -3.971 1.00 0.00 54 VAL A C 16
ATOM 5745 O O . VAL A 1 18 ? 17.251 -6.529 -4.453 1.00 0.00 54 VAL A O 16
ATOM 5758 N N . CYS A 1 19 ? 15.131 -5.763 -4.441 1.00 0.00 55 CYS A N 16
ATOM 5759 C CA . CYS A 1 19 ? 15.318 -4.872 -5.569 1.00 0.00 55 CYS A CA 16
ATOM 5760 C C . CYS A 1 19 ? 15.814 -3.520 -5.074 1.00 0.00 55 CYS A C 16
ATOM 5761 O O . CYS A 1 19 ? 16.227 -2.704 -5.895 1.00 0.00 55 CYS A O 16
ATOM 5768 N N . LYS A 1 20 ? 15.764 -3.310 -3.767 1.00 0.00 56 LYS A N 16
ATOM 5769 C CA . LYS A 1 20 ? 16.212 -2.053 -3.193 1.00 0.00 56 LYS A CA 16
ATOM 5770 C C . LYS A 1 20 ? 17.700 -1.860 -3.496 1.00 0.00 56 LYS A C 16
ATOM 5771 O O . LYS A 1 20 ? 18.164 -0.733 -3.654 1.00 0.00 56 LYS A O 16
ATOM 5790 N N . GLY A 1 21 ? 18.406 -2.979 -3.567 1.00 0.00 57 GLY A N 16
ATOM 5791 C CA . GLY A 1 21 ? 19.831 -2.949 -3.847 1.00 0.00 57 GLY A CA 16
ATOM 5792 C C . GLY A 1 21 ? 20.091 -2.756 -5.343 1.00 0.00 57 GLY A C 16
ATOM 5793 O O . GLY A 1 21 ? 20.216 -1.628 -5.814 1.00 0.00 57 GLY A O 16
ATOM 5797 N N . LYS A 1 22 ? 20.166 -3.876 -6.047 1.00 0.00 58 LYS A N 16
ATOM 5798 C CA . LYS A 1 22 ? 20.410 -3.845 -7.479 1.00 0.00 58 LYS A CA 16
ATOM 5799 C C . LYS A 1 22 ? 19.071 -3.794 -8.218 1.00 0.00 58 LYS A C 16
ATOM 5800 O O . LYS A 1 22 ? 18.012 -3.774 -7.592 1.00 0.00 58 LYS A O 16
ATOM 5819 N N . THR A 1 23 ? 19.161 -3.775 -9.540 1.00 0.00 59 THR A N 16
ATOM 5820 C CA . THR A 1 23 ? 17.971 -3.727 -10.371 1.00 0.00 59 THR A CA 16
ATOM 5821 C C . THR A 1 23 ? 17.062 -4.921 -10.071 1.00 0.00 59 THR A C 16
ATOM 5822 O O . THR A 1 23 ? 16.239 -4.865 -9.158 1.00 0.00 59 THR A O 16
ATOM 5833 N N . CYS A 1 24 ? 17.243 -5.973 -10.856 1.00 0.00 60 CYS A N 16
ATOM 5834 C CA . CYS A 1 24 ? 16.450 -7.179 -10.684 1.00 0.00 60 CYS A CA 16
ATOM 5835 C C . CYS A 1 24 ? 16.888 -8.196 -11.741 1.00 0.00 60 CYS A C 16
ATOM 5836 O O . CYS A 1 24 ? 16.222 -8.363 -12.761 1.00 0.00 60 CYS A O 16
ATOM 5843 N N . ASP A 1 25 ? 18.006 -8.848 -11.458 1.00 0.00 61 ASP A N 16
ATOM 5844 C CA . ASP A 1 25 ? 18.542 -9.844 -12.371 1.00 0.00 61 ASP A CA 16
ATOM 5845 C C . ASP A 1 25 ? 18.618 -11.195 -11.656 1.00 0.00 61 ASP A C 16
ATOM 5846 O O . ASP A 1 25 ? 18.079 -11.355 -10.563 1.00 0.00 61 ASP A O 16
ATOM 5855 N N . THR A 1 26 ? 19.294 -12.133 -12.304 1.00 0.00 62 THR A N 16
ATOM 5856 C CA . THR A 1 26 ? 19.448 -13.465 -11.745 1.00 0.00 62 THR A CA 16
ATOM 5857 C C . THR A 1 26 ? 20.126 -13.393 -10.375 1.00 0.00 62 THR A C 16
ATOM 5858 O O . THR A 1 26 ? 20.125 -14.368 -9.625 1.00 0.00 62 THR A O 16
ATOM 5869 N N . SER A 1 27 ? 20.690 -12.228 -10.090 1.00 0.00 63 SER A N 16
ATOM 5870 C CA . SER A 1 27 ? 21.371 -12.016 -8.825 1.00 0.00 63 SER A CA 16
ATOM 5871 C C . SER A 1 27 ? 20.517 -11.132 -7.913 1.00 0.00 63 SER A C 16
ATOM 5872 O O . SER A 1 27 ? 21.033 -10.510 -6.986 1.00 0.00 63 SER A O 16
ATOM 5880 N N . CYS A 1 28 ? 19.226 -11.106 -8.208 1.00 0.00 64 CYS A N 16
ATOM 5881 C CA . CYS A 1 28 ? 18.296 -10.309 -7.427 1.00 0.00 64 CYS A CA 16
ATOM 5882 C C . CYS A 1 28 ? 17.111 -11.195 -7.039 1.00 0.00 64 CYS A C 16
ATOM 5883 O O . CYS A 1 28 ? 16.976 -11.640 -5.902 1.00 0.00 64 CYS A O 16
ATOM 5890 N N . CYS A 1 29 ? 16.245 -11.444 -8.025 1.00 0.00 65 CYS A N 16
ATOM 5891 C CA . CYS A 1 29 ? 15.071 -12.269 -7.826 1.00 0.00 65 CYS A CA 16
ATOM 5892 C C . CYS A 1 29 ? 14.985 -13.311 -8.931 1.00 0.00 65 CYS A C 16
ATOM 5893 O O . CYS A 1 29 ? 14.355 -14.346 -8.722 1.00 0.00 65 CYS A O 16
ATOM 5900 N N . GLN A 1 30 ? 15.606 -13.027 -10.067 1.00 0.00 66 GLN A N 16
ATOM 5901 C CA . GLN A 1 30 ? 15.584 -13.954 -11.184 1.00 0.00 66 GLN A CA 16
ATOM 5902 C C . GLN A 1 30 ? 16.553 -15.112 -10.933 1.00 0.00 66 GLN A C 16
ATOM 5903 O O . GLN A 1 30 ? 16.691 -15.575 -9.801 1.00 0.00 66 GLN A O 16
ATOM 5921 N N . SER A 1 1 ? 2.014 -4.321 -3.554 1.00 0.00 37 SER A N 17
ATOM 5922 C CA . SER A 1 1 ? 3.253 -4.752 -4.177 1.00 0.00 37 SER A CA 17
ATOM 5923 C C . SER A 1 1 ? 4.416 -3.886 -3.686 1.00 0.00 37 SER A C 17
ATOM 5924 O O . SER A 1 1 ? 4.203 -2.785 -3.179 1.00 0.00 37 SER A O 17
ATOM 5932 N N . CYS A 1 2 ? 5.618 -4.416 -3.853 1.00 0.00 38 CYS A N 17
ATOM 5933 C CA . CYS A 1 2 ? 6.813 -3.705 -3.433 1.00 0.00 38 CYS A CA 17
ATOM 5934 C C . CYS A 1 2 ? 7.472 -3.097 -4.673 1.00 0.00 38 CYS A C 17
ATOM 5935 O O . CYS A 1 2 ? 7.731 -1.898 -4.750 1.00 0.00 38 CYS A O 17
ATOM 5942 N N . CYS A 1 3 ? 7.738 -3.964 -5.653 1.00 0.00 39 CYS A N 17
ATOM 5943 C CA . CYS A 1 3 ? 8.358 -3.551 -6.896 1.00 0.00 39 CYS A CA 17
ATOM 5944 C C . CYS A 1 3 ? 7.622 -4.183 -8.068 1.00 0.00 39 CYS A C 17
ATOM 5945 O O . CYS A 1 3 ? 7.253 -5.352 -7.975 1.00 0.00 39 CYS A O 17
ATOM 5952 N N . PRO A 1 4 ? 7.416 -3.395 -9.158 1.00 0.00 40 PRO A N 17
ATOM 5953 C CA . PRO A 1 4 ? 6.723 -3.904 -10.329 1.00 0.00 40 PRO A CA 17
ATOM 5954 C C . PRO A 1 4 ? 7.622 -4.844 -11.134 1.00 0.00 40 PRO A C 17
ATOM 5955 O O . PRO A 1 4 ? 7.230 -5.325 -12.196 1.00 0.00 40 PRO A O 17
ATOM 5966 N N . CYS A 1 5 ? 8.810 -5.078 -10.597 1.00 0.00 41 CYS A N 17
ATOM 5967 C CA . CYS A 1 5 ? 9.768 -5.953 -11.253 1.00 0.00 41 CYS A CA 17
ATOM 5968 C C . CYS A 1 5 ? 9.587 -7.366 -10.696 1.00 0.00 41 CYS A C 17
ATOM 5969 O O . CYS A 1 5 ? 10.280 -8.294 -11.112 1.00 0.00 41 CYS A O 17
ATOM 5976 N N . CYS A 1 6 ? 8.651 -7.487 -9.766 1.00 0.00 42 CYS A N 17
ATOM 5977 C CA . CYS A 1 6 ? 8.369 -8.772 -9.150 1.00 0.00 42 CYS A CA 17
ATOM 5978 C C . CYS A 1 6 ? 6.852 -8.936 -9.052 1.00 0.00 42 CYS A C 17
ATOM 5979 O O . CYS A 1 6 ? 6.112 -7.956 -9.120 1.00 0.00 42 CYS A O 17
ATOM 5986 N N . PRO A 1 7 ? 6.421 -10.216 -8.890 1.00 0.00 43 PRO A N 17
ATOM 5987 C CA . PRO A 1 7 ? 5.005 -10.521 -8.783 1.00 0.00 43 PRO A CA 17
ATOM 5988 C C . PRO A 1 7 ? 4.462 -10.128 -7.407 1.00 0.00 43 PRO A C 17
ATOM 5989 O O . PRO A 1 7 ? 5.212 -9.669 -6.548 1.00 0.00 43 PRO A O 17
ATOM 6000 N N . SER A 1 8 ? 3.162 -10.322 -7.242 1.00 0.00 44 SER A N 17
ATOM 6001 C CA . SER A 1 8 ? 2.510 -9.993 -5.986 1.00 0.00 44 SER A CA 17
ATOM 6002 C C . SER A 1 8 ? 2.795 -11.081 -4.949 1.00 0.00 44 SER A C 17
ATOM 6003 O O . SER A 1 8 ? 1.871 -11.642 -4.361 1.00 0.00 44 SER A O 17
ATOM 6011 N N . GLY A 1 9 ? 4.079 -11.346 -4.754 1.00 0.00 45 GLY A N 17
ATOM 6012 C CA . GLY A 1 9 ? 4.498 -12.356 -3.796 1.00 0.00 45 GLY A CA 17
ATOM 6013 C C . GLY A 1 9 ? 6.022 -12.395 -3.673 1.00 0.00 45 GLY A C 17
ATOM 6014 O O . GLY A 1 9 ? 6.602 -11.673 -2.864 1.00 0.00 45 GLY A O 17
ATOM 6018 N N . CYS A 1 10 ? 6.628 -13.246 -4.488 1.00 0.00 46 CYS A N 17
ATOM 6019 C CA . CYS A 1 10 ? 8.074 -13.389 -4.480 1.00 0.00 46 CYS A CA 17
ATOM 6020 C C . CYS A 1 10 ? 8.528 -13.605 -3.034 1.00 0.00 46 CYS A C 17
ATOM 6021 O O . CYS A 1 10 ? 8.615 -12.655 -2.259 1.00 0.00 46 CYS A O 17
ATOM 6028 N N . THR A 1 11 ? 8.803 -14.862 -2.716 1.00 0.00 47 THR A N 17
ATOM 6029 C CA . THR A 1 11 ? 9.245 -15.214 -1.377 1.00 0.00 47 THR A CA 17
ATOM 6030 C C . THR A 1 11 ? 10.501 -14.425 -1.006 1.00 0.00 47 THR A C 17
ATOM 6031 O O . THR A 1 11 ? 10.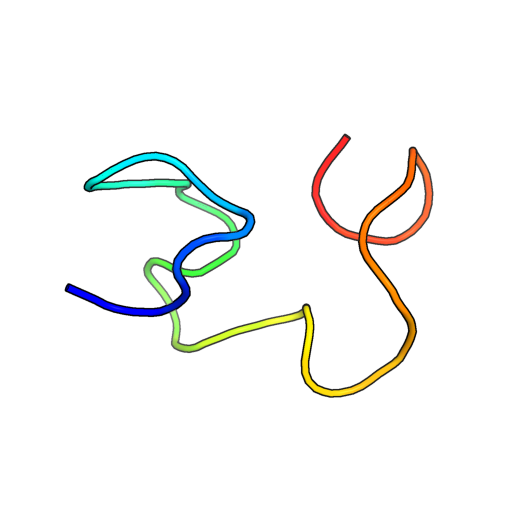844 -14.314 0.171 1.00 0.00 47 THR A O 17
ATOM 6042 N N . LYS A 1 12 ? 11.155 -13.898 -2.031 1.00 0.00 48 LYS A N 17
ATOM 6043 C CA . LYS A 1 12 ? 12.367 -13.122 -1.826 1.00 0.00 48 LYS A CA 17
ATOM 6044 C C . LYS A 1 12 ? 11.996 -11.734 -1.300 1.00 0.00 48 LYS A C 17
ATOM 6045 O O . LYS A 1 12 ? 12.628 -11.191 -0.398 1.00 0.00 48 LYS A O 17
ATOM 6064 N N . CYS A 1 13 ? 10.943 -11.168 -1.893 1.00 0.00 49 CYS A N 17
ATOM 6065 C CA . CYS A 1 13 ? 10.459 -9.857 -1.510 1.00 0.00 49 CYS A CA 17
ATOM 6066 C C . CYS A 1 13 ? 9.433 -9.996 -0.395 1.00 0.00 49 CYS A C 17
ATOM 6067 O O . CYS A 1 13 ? 9.002 -8.978 0.144 1.00 0.00 49 CYS A O 17
ATOM 6074 N N . ALA A 1 14 ? 9.068 -11.229 -0.074 1.00 0.00 50 ALA A N 17
ATOM 6075 C CA . ALA A 1 14 ? 8.094 -11.470 0.978 1.00 0.00 50 ALA A CA 17
ATOM 6076 C C . ALA A 1 14 ? 8.598 -10.854 2.284 1.00 0.00 50 ALA A C 17
ATOM 6077 O O . ALA A 1 14 ? 7.802 -10.469 3.140 1.00 0.00 50 ALA A O 17
ATOM 6084 N N . SER A 1 15 ? 9.915 -10.781 2.398 1.00 0.00 51 SER A N 17
ATOM 6085 C CA . SER A 1 15 ? 10.534 -10.219 3.586 1.00 0.00 51 SER A CA 17
ATOM 6086 C C . SER A 1 15 ? 10.646 -8.699 3.448 1.00 0.00 51 SER A C 17
ATOM 6087 O O . SER A 1 15 ? 11.115 -8.022 4.362 1.00 0.00 51 SER A O 17
ATOM 6095 N N . GLY A 1 16 ? 10.207 -8.207 2.299 1.00 0.00 52 GLY A N 17
ATOM 6096 C CA . GLY A 1 16 ? 10.252 -6.780 2.030 1.00 0.00 52 GLY A CA 17
ATOM 6097 C C . GLY A 1 16 ? 10.523 -6.508 0.549 1.00 0.00 52 GLY A C 17
ATOM 6098 O O . GLY A 1 16 ? 9.593 -6.284 -0.224 1.00 0.00 52 GLY A O 17
ATOM 6102 N N . CYS A 1 17 ? 11.800 -6.539 0.198 1.00 0.00 53 CYS A N 17
ATOM 6103 C CA . CYS A 1 17 ? 12.204 -6.300 -1.177 1.00 0.00 53 CYS A CA 17
ATOM 6104 C C . CYS A 1 17 ? 13.726 -6.443 -1.261 1.00 0.00 53 CYS A C 17
ATOM 6105 O O . CYS A 1 17 ? 14.461 -5.646 -0.681 1.00 0.00 53 CYS A O 17
ATOM 6112 N N . VAL A 1 18 ? 14.152 -7.465 -1.990 1.00 0.00 54 VAL A N 17
ATOM 6113 C CA . VAL A 1 18 ? 15.572 -7.722 -2.158 1.00 0.00 54 VAL A CA 17
ATOM 6114 C C . VAL A 1 18 ? 16.093 -6.922 -3.353 1.00 0.00 54 VAL A C 17
ATOM 6115 O O . VAL A 1 18 ? 17.264 -6.985 -3.718 1.00 0.00 54 VAL A O 17
ATOM 6128 N N . CYS A 1 19 ? 15.182 -6.157 -3.961 1.00 0.00 55 CYS A N 17
ATOM 6129 C CA . CYS A 1 19 ? 15.511 -5.334 -5.108 1.00 0.00 55 CYS A CA 17
ATOM 6130 C C . CYS A 1 19 ? 15.925 -3.947 -4.638 1.00 0.00 55 CYS A C 17
ATOM 6131 O O . CYS A 1 19 ? 16.345 -3.142 -5.467 1.00 0.00 55 CYS A O 17
ATOM 6138 N N . LYS A 1 20 ? 15.800 -3.696 -3.343 1.00 0.00 56 LYS A N 17
ATOM 6139 C CA . LYS A 1 20 ? 16.166 -2.401 -2.794 1.00 0.00 56 LYS A CA 17
ATOM 6140 C C . LYS A 1 20 ? 17.568 -2.025 -3.278 1.00 0.00 56 LYS A C 17
ATOM 6141 O O . LYS A 1 20 ? 17.928 -0.849 -3.295 1.00 0.00 56 LYS A O 17
ATOM 6160 N N . GLY A 1 21 ? 18.321 -3.046 -3.660 1.00 0.00 57 GLY A N 17
ATOM 6161 C CA . GLY A 1 21 ? 19.675 -2.837 -4.143 1.00 0.00 57 GLY A CA 17
ATOM 6162 C C . GLY A 1 21 ? 19.669 -2.227 -5.547 1.00 0.00 57 GLY A C 17
ATOM 6163 O O . GLY A 1 21 ? 19.473 -1.023 -5.703 1.00 0.00 57 GLY A O 17
ATOM 6167 N N . LYS A 1 22 ? 19.886 -3.085 -6.531 1.00 0.00 58 LYS A N 17
ATOM 6168 C CA . LYS A 1 22 ? 19.907 -2.646 -7.917 1.00 0.00 58 LYS A CA 17
ATOM 6169 C C . LYS A 1 22 ? 18.654 -3.158 -8.629 1.00 0.00 58 LYS A C 17
ATOM 6170 O O . LYS A 1 22 ? 17.762 -3.720 -7.996 1.00 0.00 58 LYS A O 17
ATOM 6189 N N . THR A 1 23 ? 18.627 -2.944 -9.937 1.00 0.00 59 THR A N 17
ATOM 6190 C CA . THR A 1 23 ? 17.497 -3.376 -10.742 1.00 0.00 59 THR A CA 17
ATOM 6191 C C . THR A 1 23 ? 16.945 -4.705 -10.218 1.00 0.00 59 THR A C 17
ATOM 6192 O O . THR A 1 23 ? 16.122 -4.721 -9.306 1.00 0.00 59 THR A O 17
ATOM 6203 N N . CYS A 1 24 ? 17.423 -5.785 -10.818 1.00 0.00 60 CYS A N 17
ATOM 6204 C CA . CYS A 1 24 ? 16.989 -7.114 -10.424 1.00 0.00 60 CYS A CA 17
ATOM 6205 C C . CYS A 1 24 ? 16.842 -7.966 -11.686 1.00 0.00 60 CYS A C 17
ATOM 6206 O O . CYS A 1 24 ? 15.854 -7.846 -12.409 1.00 0.00 60 CYS A O 17
ATOM 6213 N N . ASP A 1 25 ? 17.841 -8.807 -11.913 1.00 0.00 61 ASP A N 17
ATOM 6214 C CA . ASP A 1 25 ? 17.835 -9.679 -13.075 1.00 0.00 61 ASP A CA 17
ATOM 6215 C C . ASP A 1 25 ? 18.944 -10.723 -12.929 1.00 0.00 61 ASP A C 17
ATOM 6216 O O . ASP A 1 25 ? 20.125 -10.403 -13.060 1.00 0.00 61 ASP A O 17
ATOM 6225 N N . THR A 1 26 ? 18.525 -11.951 -12.660 1.00 0.00 62 THR A N 17
ATOM 6226 C CA . THR A 1 26 ? 19.469 -13.043 -12.495 1.00 0.00 62 THR A CA 17
ATOM 6227 C C . THR A 1 26 ? 20.400 -12.770 -11.312 1.00 0.00 62 THR A C 17
ATOM 6228 O O . THR A 1 26 ? 20.721 -13.680 -10.547 1.00 0.00 62 THR A O 17
ATOM 6239 N N . SER A 1 27 ? 20.806 -11.515 -11.196 1.00 0.00 63 SER A N 17
ATOM 6240 C CA . SER A 1 27 ? 21.693 -11.111 -10.120 1.00 0.00 63 SER A CA 17
ATOM 6241 C C . SER A 1 27 ? 20.876 -10.730 -8.883 1.00 0.00 63 SER A C 17
ATOM 6242 O O . SER A 1 27 ? 21.400 -10.118 -7.953 1.00 0.00 63 SER A O 17
ATOM 6250 N N . CYS A 1 28 ? 19.606 -11.106 -8.914 1.00 0.00 64 CYS A N 17
ATOM 6251 C CA . CYS A 1 28 ? 18.711 -10.810 -7.808 1.00 0.00 64 CYS A CA 17
ATOM 6252 C C . CYS A 1 28 ? 17.782 -12.010 -7.609 1.00 0.00 64 CYS A C 17
ATOM 6253 O O . CYS A 1 28 ? 18.170 -13.165 -7.760 1.00 0.00 64 CYS A O 17
ATOM 6260 N N . CYS A 1 29 ? 16.530 -11.702 -7.261 1.00 0.00 65 CYS A N 17
ATOM 6261 C CA . CYS A 1 29 ? 15.523 -12.719 -7.036 1.00 0.00 65 CYS A CA 17
ATOM 6262 C C . CYS A 1 29 ? 15.665 -13.817 -8.080 1.00 0.00 65 CYS A C 17
ATOM 6263 O O . CYS A 1 29 ? 15.284 -14.952 -7.801 1.00 0.00 65 CYS A O 17
ATOM 6270 N N . GLN A 1 30 ? 16.199 -13.468 -9.242 1.00 0.00 66 GLN A N 17
ATOM 6271 C CA . GLN A 1 30 ? 16.377 -14.441 -10.306 1.00 0.00 66 GLN A CA 17
ATOM 6272 C C . GLN A 1 30 ? 17.842 -14.874 -10.389 1.00 0.00 66 GLN A C 17
ATOM 6273 O O . GLN A 1 30 ? 18.156 -15.904 -10.985 1.00 0.00 66 GLN A O 17
ATOM 6291 N N . SER A 1 1 ? 1.638 -3.906 -4.305 1.00 0.00 37 SER A N 18
ATOM 6292 C CA . SER A 1 1 ? 2.684 -4.023 -5.308 1.00 0.00 37 SER A CA 18
ATOM 6293 C C . SER A 1 1 ? 4.043 -3.689 -4.689 1.00 0.00 37 SER A C 18
ATOM 6294 O O . SER A 1 1 ? 4.425 -2.522 -4.615 1.00 0.00 37 SER A O 18
ATOM 6302 N N . CYS A 1 2 ? 4.735 -4.735 -4.259 1.00 0.00 38 CYS A N 18
ATOM 6303 C CA . CYS A 1 2 ? 6.042 -4.566 -3.648 1.00 0.00 38 CYS A CA 18
ATOM 6304 C C . CYS A 1 2 ? 6.947 -3.835 -4.643 1.00 0.00 38 CYS A C 18
ATOM 6305 O O . CYS A 1 2 ? 7.765 -2.993 -4.281 1.00 0.00 38 CYS A O 18
ATOM 6312 N N . CYS A 1 3 ? 6.776 -4.183 -5.920 1.00 0.00 39 CYS A N 18
ATOM 6313 C CA . CYS A 1 3 ? 7.551 -3.584 -6.989 1.00 0.00 39 CYS A CA 18
ATOM 6314 C C . CYS A 1 3 ? 7.005 -4.040 -8.333 1.00 0.00 39 CYS A C 18
ATOM 6315 O O . CYS A 1 3 ? 6.619 -5.203 -8.453 1.00 0.00 39 CYS A O 18
ATOM 6322 N N . PRO A 1 4 ? 6.978 -3.114 -9.329 1.00 0.00 40 PRO A N 18
ATOM 6323 C CA . PRO A 1 4 ? 6.474 -3.450 -10.650 1.00 0.00 40 PRO A CA 18
ATOM 6324 C C . PRO A 1 4 ? 7.483 -4.301 -11.422 1.00 0.00 40 PRO A C 18
ATOM 6325 O O . PRO A 1 4 ? 7.372 -4.453 -12.638 1.00 0.00 40 PRO A O 18
ATOM 6336 N N . CYS A 1 5 ? 8.446 -4.835 -10.684 1.00 0.00 41 CYS A N 18
ATOM 6337 C CA . CYS A 1 5 ? 9.474 -5.669 -11.285 1.00 0.00 41 CYS A CA 18
ATOM 6338 C C . CYS A 1 5 ? 9.400 -7.057 -10.647 1.00 0.00 41 CYS A C 18
ATOM 6339 O O . CYS A 1 5 ? 10.321 -7.860 -10.791 1.00 0.00 41 CYS A O 18
ATOM 6346 N N . CYS A 1 6 ? 8.297 -7.298 -9.955 1.00 0.00 42 CYS A N 18
ATOM 6347 C CA . CYS A 1 6 ? 8.091 -8.576 -9.295 1.00 0.00 42 CYS A CA 18
ATOM 6348 C C . CYS A 1 6 ? 6.589 -8.764 -9.072 1.00 0.00 42 CYS A C 18
ATOM 6349 O O . CYS A 1 6 ? 5.835 -7.793 -9.042 1.00 0.00 42 CYS A O 18
ATOM 6356 N N . PRO A 1 7 ? 6.189 -10.055 -8.915 1.00 0.00 43 PRO A N 18
ATOM 6357 C CA . PRO A 1 7 ? 4.791 -10.384 -8.696 1.00 0.00 43 PRO A CA 18
ATOM 6358 C C . PRO A 1 7 ? 4.366 -10.044 -7.266 1.00 0.00 43 PRO A C 18
ATOM 6359 O O . PRO A 1 7 ? 5.200 -9.693 -6.433 1.00 0.00 43 PRO A O 18
ATOM 6370 N N . SER A 1 8 ? 3.068 -10.159 -7.025 1.00 0.00 44 SER A N 18
ATOM 6371 C CA . SER A 1 8 ? 2.521 -9.867 -5.710 1.00 0.00 44 SER A CA 18
ATOM 6372 C C . SER A 1 8 ? 2.870 -10.995 -4.738 1.00 0.00 44 SER A C 18
ATOM 6373 O O . SER A 1 8 ? 1.983 -11.587 -4.124 1.00 0.00 44 SER A O 18
ATOM 6381 N N . GLY A 1 9 ? 4.164 -11.260 -4.627 1.00 0.00 45 GLY A N 18
ATOM 6382 C CA . GLY A 1 9 ? 4.640 -12.308 -3.739 1.00 0.00 45 GLY A CA 18
ATOM 6383 C C . GLY A 1 9 ? 6.168 -12.317 -3.672 1.00 0.00 45 GLY A C 18
ATOM 6384 O O . GLY A 1 9 ? 6.759 -11.658 -2.819 1.00 0.00 45 GLY A O 18
ATOM 6388 N N . CYS A 1 10 ? 6.763 -13.071 -4.584 1.00 0.00 46 CYS A N 18
ATOM 6389 C CA . CYS A 1 10 ? 8.211 -13.175 -4.640 1.00 0.00 46 CYS A CA 18
ATOM 6390 C C . CYS A 1 10 ? 8.734 -13.371 -3.215 1.00 0.00 46 CYS A C 18
ATOM 6391 O O . CYS A 1 10 ? 8.920 -12.403 -2.480 1.00 0.00 46 CYS A O 18
ATOM 6398 N N . THR A 1 11 ? 8.957 -14.631 -2.869 1.00 0.00 47 THR A N 18
ATOM 6399 C CA . THR A 1 11 ? 9.453 -14.966 -1.546 1.00 0.00 47 THR A CA 18
ATOM 6400 C C . THR A 1 11 ? 10.704 -14.146 -1.223 1.00 0.00 47 THR A C 18
ATOM 6401 O O . THR A 1 11 ? 11.040 -13.955 -0.054 1.00 0.00 47 THR A O 18
ATOM 6412 N N . LYS A 1 12 ? 11.358 -13.683 -2.277 1.00 0.00 48 LYS A N 18
ATOM 6413 C CA . LYS A 1 12 ? 12.564 -12.887 -2.120 1.00 0.00 48 LYS A CA 18
ATOM 6414 C C . LYS A 1 12 ? 12.193 -11.509 -1.569 1.00 0.00 48 LYS A C 18
ATOM 6415 O O . LYS A 1 12 ? 12.861 -10.955 -0.700 1.00 0.00 48 LYS A O 18
ATOM 6434 N N . CYS A 1 13 ? 11.097 -10.964 -2.103 1.00 0.00 49 CYS A N 18
ATOM 6435 C CA . CYS A 1 13 ? 10.607 -9.664 -1.690 1.00 0.00 49 CYS A CA 18
ATOM 6436 C C . CYS A 1 13 ? 9.711 -9.821 -0.471 1.00 0.00 49 CYS A C 18
ATOM 6437 O O . CYS A 1 13 ? 9.320 -8.810 0.111 1.00 0.00 49 CYS A O 18
ATOM 6444 N N . ALA A 1 14 ? 9.406 -11.060 -0.111 1.00 0.00 50 ALA A N 18
ATOM 6445 C CA . ALA A 1 14 ? 8.556 -11.316 1.040 1.00 0.00 50 ALA A CA 18
ATOM 6446 C C . ALA A 1 14 ? 9.336 -11.017 2.321 1.00 0.00 50 ALA A C 18
ATOM 6447 O O . ALA A 1 14 ? 8.802 -10.408 3.249 1.00 0.00 50 ALA A O 18
ATOM 6454 N N . SER A 1 15 ? 10.585 -11.458 2.333 1.00 0.00 51 SER A N 18
ATOM 6455 C CA . SER A 1 15 ? 11.444 -11.243 3.486 1.00 0.00 51 SER A CA 18
ATOM 6456 C C . SER A 1 15 ? 12.091 -9.860 3.407 1.00 0.00 51 SER A C 18
ATOM 6457 O O . SER A 1 15 ? 12.878 -9.489 4.277 1.00 0.00 51 SER A O 18
ATOM 6465 N N . GLY A 1 16 ? 11.738 -9.136 2.356 1.00 0.00 52 GLY A N 18
ATOM 6466 C CA . GLY A 1 16 ? 12.275 -7.801 2.152 1.00 0.00 52 GLY A CA 18
ATOM 6467 C C . GLY A 1 16 ? 12.637 -7.574 0.682 1.00 0.00 52 GLY A C 18
ATOM 6468 O O . GLY A 1 16 ? 13.422 -8.330 0.109 1.00 0.00 52 GLY A O 18
ATOM 6472 N N . CYS A 1 17 ? 12.049 -6.531 0.115 1.00 0.00 53 CYS A N 18
ATOM 6473 C CA . CYS A 1 17 ? 12.300 -6.196 -1.276 1.00 0.00 53 CYS A CA 18
ATOM 6474 C C . CYS A 1 17 ? 13.810 -6.237 -1.515 1.00 0.00 53 CYS A C 18
ATOM 6475 O O . CYS A 1 17 ? 14.544 -5.377 -1.031 1.00 0.00 53 CYS A O 18
ATOM 6482 N N . VAL A 1 18 ? 14.231 -7.247 -2.263 1.00 0.00 54 VAL A N 18
ATOM 6483 C CA . VAL A 1 18 ? 15.642 -7.412 -2.572 1.00 0.00 54 VAL A CA 18
ATOM 6484 C C . VAL A 1 18 ? 15.995 -6.556 -3.790 1.00 0.00 54 VAL A C 18
ATOM 6485 O O . VAL A 1 18 ? 17.120 -6.562 -4.284 1.00 0.00 54 VAL A O 18
ATOM 6498 N N . CYS A 1 19 ? 14.995 -5.810 -4.266 1.00 0.00 55 CYS A N 18
ATOM 6499 C CA . CYS A 1 19 ? 15.164 -4.940 -5.412 1.00 0.00 55 CYS A CA 18
ATOM 6500 C C . CYS A 1 19 ? 15.725 -3.601 -4.959 1.00 0.00 55 CYS A C 18
ATOM 6501 O O . CYS A 1 19 ? 16.136 -2.812 -5.808 1.00 0.00 55 CYS A O 18
ATOM 6508 N N . LYS A 1 20 ? 15.733 -3.370 -3.654 1.00 0.00 56 LYS A N 18
ATOM 6509 C CA . LYS A 1 20 ? 16.248 -2.121 -3.119 1.00 0.00 56 LYS A CA 18
ATOM 6510 C C . LYS A 1 20 ? 17.752 -2.038 -3.386 1.00 0.00 56 LYS A C 18
ATOM 6511 O O . LYS A 1 20 ? 18.325 -0.949 -3.392 1.00 0.00 56 LYS A O 18
ATOM 6530 N N . GLY A 1 21 ? 18.349 -3.202 -3.600 1.00 0.00 57 GLY A N 18
ATOM 6531 C CA . GLY A 1 21 ? 19.775 -3.274 -3.866 1.00 0.00 57 GLY A CA 18
ATOM 6532 C C . GLY A 1 21 ? 20.077 -2.939 -5.328 1.00 0.00 57 GLY A C 18
ATOM 6533 O O . GLY A 1 21 ? 20.602 -1.867 -5.628 1.00 0.00 57 GLY A O 18
ATOM 6537 N N . LYS A 1 22 ? 19.732 -3.875 -6.200 1.00 0.00 58 LYS A N 18
ATOM 6538 C CA . LYS A 1 22 ? 19.960 -3.693 -7.624 1.00 0.00 58 LYS A CA 18
ATOM 6539 C C . LYS A 1 22 ? 18.618 -3.727 -8.359 1.00 0.00 58 LYS A C 18
ATOM 6540 O O . LYS A 1 22 ? 17.569 -3.885 -7.736 1.00 0.00 58 LYS A O 18
ATOM 6559 N N . THR A 1 23 ? 18.696 -3.577 -9.673 1.00 0.00 59 THR A N 18
ATOM 6560 C CA . THR A 1 23 ? 17.501 -3.589 -10.499 1.00 0.00 59 THR A CA 18
ATOM 6561 C C . THR A 1 23 ? 16.650 -4.823 -10.188 1.00 0.00 59 THR A C 18
ATOM 6562 O O . THR A 1 23 ? 15.790 -4.782 -9.309 1.00 0.00 59 THR A O 18
ATOM 6573 N N . CYS A 1 24 ? 16.920 -5.890 -10.926 1.00 0.00 60 CYS A N 18
ATOM 6574 C CA . CYS A 1 24 ? 16.189 -7.132 -10.739 1.00 0.00 60 CYS A CA 18
ATOM 6575 C C . CYS A 1 24 ? 16.691 -8.143 -11.772 1.00 0.00 60 CYS A C 18
ATOM 6576 O O . CYS A 1 24 ? 16.013 -8.414 -12.761 1.00 0.00 60 CYS A O 18
ATOM 6583 N N . ASP A 1 25 ? 17.876 -8.675 -11.505 1.00 0.00 61 ASP A N 18
ATOM 6584 C CA . ASP A 1 25 ? 18.476 -9.651 -12.399 1.00 0.00 61 ASP A CA 18
ATOM 6585 C C . ASP A 1 25 ? 18.683 -10.966 -11.646 1.00 0.00 61 ASP A C 18
ATOM 6586 O O . ASP A 1 25 ? 18.152 -11.150 -10.552 1.00 0.00 61 ASP A O 18
ATOM 6595 N N . THR A 1 26 ? 19.457 -11.848 -12.261 1.00 0.00 62 THR A N 18
ATOM 6596 C CA . THR A 1 26 ? 19.742 -13.141 -11.663 1.00 0.00 62 THR A CA 18
ATOM 6597 C C . THR A 1 26 ? 20.292 -12.963 -10.246 1.00 0.00 62 THR A C 18
ATOM 6598 O O . THR A 1 26 ? 20.197 -13.870 -9.422 1.00 0.00 62 THR A O 18
ATOM 6609 N N . SER A 1 27 ? 20.854 -11.787 -10.007 1.00 0.00 63 SER A N 18
ATOM 6610 C CA . SER A 1 27 ? 21.419 -11.480 -8.705 1.00 0.00 63 SER A CA 18
ATOM 6611 C C . SER A 1 27 ? 20.379 -10.765 -7.838 1.00 0.00 63 SER A C 18
ATOM 6612 O O . SER A 1 27 ? 20.700 -10.267 -6.761 1.00 0.00 63 SER A O 18
ATOM 6620 N N . CYS A 1 28 ? 19.154 -10.737 -8.343 1.00 0.00 64 CYS A N 18
ATOM 6621 C CA . CYS A 1 28 ? 18.065 -10.093 -7.629 1.00 0.00 64 CYS A CA 18
ATOM 6622 C C . CYS A 1 28 ? 16.757 -10.777 -8.030 1.00 0.00 64 CYS A C 18
ATOM 6623 O O . CYS A 1 28 ? 16.200 -10.542 -9.098 1.00 0.00 64 CYS A O 18
ATOM 6630 N N . CYS A 1 29 ? 16.275 -11.640 -7.132 1.00 0.00 65 CYS A N 18
ATOM 6631 C CA . CYS A 1 29 ? 15.043 -12.371 -7.355 1.00 0.00 65 CYS A CA 18
ATOM 6632 C C . CYS A 1 29 ? 15.243 -13.378 -8.479 1.00 0.00 65 CYS A C 18
ATOM 6633 O O . CYS A 1 29 ? 14.970 -14.558 -8.273 1.00 0.00 65 CYS A O 18
ATOM 6640 N N . GLN A 1 30 ? 15.706 -12.904 -9.626 1.00 0.00 66 GLN A N 18
ATOM 6641 C CA . GLN A 1 30 ? 15.931 -13.782 -10.762 1.00 0.00 66 GLN A CA 18
ATOM 6642 C C . GLN A 1 30 ? 17.052 -14.776 -10.451 1.00 0.00 66 GLN A C 18
ATOM 6643 O O . GLN A 1 30 ? 17.216 -15.772 -11.153 1.00 0.00 66 GLN A O 18
ATOM 6661 N N . SER A 1 1 ? 1.318 -5.376 -2.444 1.00 0.00 37 SER A N 19
ATOM 6662 C CA . SER A 1 1 ? 2.367 -5.437 -3.448 1.00 0.00 37 SER A CA 19
ATOM 6663 C C . SER A 1 1 ? 3.692 -4.960 -2.851 1.00 0.00 37 SER A C 19
ATOM 6664 O O . SER A 1 1 ? 3.766 -4.653 -1.661 1.00 0.00 37 SER A O 19
ATOM 6672 N N . CYS A 1 2 ? 4.705 -4.911 -3.702 1.00 0.00 38 CYS A N 19
ATOM 6673 C CA . CYS A 1 2 ? 6.023 -4.475 -3.273 1.00 0.00 38 CYS A CA 19
ATOM 6674 C C . CYS A 1 2 ? 6.583 -3.523 -4.333 1.00 0.00 38 CYS A C 19
ATOM 6675 O O . CYS A 1 2 ? 6.638 -2.309 -4.152 1.00 0.00 38 CYS A O 19
ATOM 6682 N N . CYS A 1 3 ? 7.002 -4.112 -5.456 1.00 0.00 39 CYS A N 19
ATOM 6683 C CA . CYS A 1 3 ? 7.557 -3.353 -6.558 1.00 0.00 39 CYS A CA 19
ATOM 6684 C C . CYS A 1 3 ? 6.936 -3.825 -7.866 1.00 0.00 39 CYS A C 19
ATOM 6685 O O . CYS A 1 3 ? 6.674 -5.019 -7.999 1.00 0.00 39 CYS A O 19
ATOM 6692 N N . PRO A 1 4 ? 6.708 -2.876 -8.812 1.00 0.00 40 PRO A N 19
ATOM 6693 C CA . PRO A 1 4 ? 6.118 -3.223 -10.094 1.00 0.00 40 PRO A CA 19
ATOM 6694 C C . PRO A 1 4 ? 7.137 -3.926 -10.994 1.00 0.00 40 PRO A C 19
ATOM 6695 O O . PRO A 1 4 ? 6.924 -4.050 -12.199 1.00 0.00 40 PRO A O 19
ATOM 6706 N N . CYS A 1 5 ? 8.221 -4.368 -10.373 1.00 0.00 41 CYS A N 19
ATOM 6707 C CA . CYS A 1 5 ? 9.273 -5.055 -11.104 1.00 0.00 41 CYS A CA 19
ATOM 6708 C C . CYS A 1 5 ? 9.304 -6.514 -10.642 1.00 0.00 41 CYS A C 19
ATOM 6709 O O . CYS A 1 5 ? 10.206 -7.265 -11.011 1.00 0.00 41 CYS A O 19
ATOM 6716 N N . CYS A 1 6 ? 8.309 -6.870 -9.843 1.00 0.00 42 CYS A N 19
ATOM 6717 C CA . CYS A 1 6 ? 8.212 -8.224 -9.327 1.00 0.00 42 CYS A CA 19
ATOM 6718 C C . CYS A 1 6 ? 6.731 -8.594 -9.227 1.00 0.00 42 CYS A C 19
ATOM 6719 O O . CYS A 1 6 ? 5.870 -7.717 -9.165 1.00 0.00 42 CYS A O 19
ATOM 6726 N N . PRO A 1 7 ? 6.472 -9.930 -9.212 1.00 0.00 43 PRO A N 19
ATOM 6727 C CA . PRO A 1 7 ? 5.110 -10.427 -9.121 1.00 0.00 43 PRO A CA 19
ATOM 6728 C C . PRO A 1 7 ? 4.564 -10.271 -7.700 1.00 0.00 43 PRO A C 19
ATOM 6729 O O . PRO A 1 7 ? 5.271 -9.809 -6.806 1.00 0.00 43 PRO A O 19
ATOM 6740 N N . SER A 1 8 ? 3.310 -10.666 -7.536 1.00 0.00 44 SER A N 19
ATOM 6741 C CA . SER A 1 8 ? 2.661 -10.575 -6.239 1.00 0.00 44 SER A CA 19
ATOM 6742 C C . SER A 1 8 ? 2.861 -11.878 -5.462 1.00 0.00 44 SER A C 19
ATOM 6743 O O . SER A 1 8 ? 1.903 -12.449 -4.942 1.00 0.00 44 SER A O 19
ATOM 6751 N N . GLY A 1 9 ? 4.113 -12.309 -5.407 1.00 0.00 45 GLY A N 19
ATOM 6752 C CA . GLY A 1 9 ? 4.451 -13.534 -4.701 1.00 0.00 45 GLY A CA 19
ATOM 6753 C C . GLY A 1 9 ? 5.949 -13.829 -4.803 1.00 0.00 45 GLY A C 19
ATOM 6754 O O . GLY A 1 9 ? 6.345 -14.968 -5.045 1.00 0.00 45 GLY A O 19
ATOM 6758 N N . CYS A 1 10 ? 6.740 -12.784 -4.614 1.00 0.00 46 CYS A N 19
ATOM 6759 C CA . CYS A 1 10 ? 8.185 -12.916 -4.682 1.00 0.00 46 CYS A CA 19
ATOM 6760 C C . CYS A 1 10 ? 8.716 -13.122 -3.262 1.00 0.00 46 CYS A C 19
ATOM 6761 O O . CYS A 1 10 ? 9.015 -12.155 -2.562 1.00 0.00 46 CYS A O 19
ATOM 6768 N N . THR A 1 11 ? 8.817 -14.386 -2.879 1.00 0.00 47 THR A N 19
ATOM 6769 C CA . THR A 1 11 ? 9.307 -14.730 -1.555 1.00 0.00 47 THR A CA 19
ATOM 6770 C C . THR A 1 11 ? 10.590 -13.956 -1.243 1.00 0.00 47 THR A C 19
ATOM 6771 O O . THR A 1 11 ? 10.934 -13.761 -0.078 1.00 0.00 47 THR A O 19
ATOM 6782 N N . LYS A 1 12 ? 11.262 -13.536 -2.305 1.00 0.00 48 LYS A N 19
ATOM 6783 C CA . LYS A 1 12 ? 12.500 -12.789 -2.158 1.00 0.00 48 LYS A CA 19
ATOM 6784 C C . LYS A 1 12 ? 12.188 -11.395 -1.613 1.00 0.00 48 LYS A C 19
ATOM 6785 O O . LYS A 1 12 ? 12.907 -10.844 -0.783 1.00 0.00 48 LYS A O 19
ATOM 6804 N N . CYS A 1 13 ? 11.081 -10.831 -2.105 1.00 0.00 49 CYS A N 19
ATOM 6805 C CA . CYS A 1 13 ? 10.641 -9.514 -1.691 1.00 0.00 49 CYS A CA 19
ATOM 6806 C C . CYS A 1 13 ? 9.682 -9.642 -0.516 1.00 0.00 49 CYS A C 19
ATOM 6807 O O . CYS A 1 13 ? 9.303 -8.620 0.054 1.00 0.00 49 CYS A O 19
ATOM 6814 N N . ALA A 1 14 ? 9.313 -10.869 -0.180 1.00 0.00 50 ALA A N 19
ATOM 6815 C CA . ALA A 1 14 ? 8.401 -11.100 0.927 1.00 0.00 50 ALA A CA 19
ATOM 6816 C C . ALA A 1 14 ? 9.030 -10.575 2.219 1.00 0.00 50 ALA A C 19
ATOM 6817 O O . ALA A 1 14 ? 8.323 -10.123 3.119 1.00 0.00 50 ALA A O 19
ATOM 6824 N N . SER A 1 15 ? 10.351 -10.653 2.270 1.00 0.00 51 SER A N 19
ATOM 6825 C CA . SER A 1 15 ? 11.084 -10.190 3.437 1.00 0.00 51 SER A CA 19
ATOM 6826 C C . SER A 1 15 ? 11.286 -8.676 3.362 1.00 0.00 51 SER A C 19
ATOM 6827 O O . SER A 1 15 ? 11.830 -8.072 4.285 1.00 0.00 51 SER A O 19
ATOM 6835 N N . GLY A 1 16 ? 10.839 -8.105 2.252 1.00 0.00 52 GLY A N 19
ATOM 6836 C CA . GLY A 1 16 ? 10.965 -6.672 2.045 1.00 0.00 52 GLY A CA 19
ATOM 6837 C C . GLY A 1 16 ? 11.076 -6.342 0.555 1.00 0.00 52 GLY A C 19
ATOM 6838 O O . GLY A 1 16 ? 10.068 -6.113 -0.111 1.00 0.00 52 GLY A O 19
ATOM 6842 N N . CYS A 1 17 ? 12.311 -6.329 0.074 1.00 0.00 53 CYS A N 19
ATOM 6843 C CA . CYS A 1 17 ? 12.566 -6.032 -1.325 1.00 0.00 53 CYS A CA 19
ATOM 6844 C C . CYS A 1 17 ? 14.072 -6.138 -1.572 1.00 0.00 53 CYS A C 19
ATOM 6845 O O . CYS A 1 17 ? 14.846 -5.323 -1.070 1.00 0.00 53 CYS A O 19
ATOM 6852 N N . VAL A 1 18 ? 14.444 -7.148 -2.343 1.00 0.00 54 VAL A N 19
ATOM 6853 C CA . VAL A 1 18 ? 15.843 -7.372 -2.663 1.00 0.00 54 VAL A CA 19
ATOM 6854 C C . VAL A 1 18 ? 16.230 -6.517 -3.872 1.00 0.00 54 VAL A C 19
ATOM 6855 O O . VAL A 1 18 ? 17.356 -6.551 -4.360 1.00 0.00 54 VAL A O 19
ATOM 6868 N N . CYS A 1 19 ? 15.253 -5.738 -4.346 1.00 0.00 55 CYS A N 19
ATOM 6869 C CA . CYS A 1 19 ? 15.455 -4.865 -5.486 1.00 0.00 55 CYS A CA 19
ATOM 6870 C C . CYS A 1 19 ? 16.048 -3.545 -5.018 1.00 0.00 55 CYS A C 19
ATOM 6871 O O . CYS A 1 19 ? 16.473 -2.755 -5.859 1.00 0.00 55 CYS A O 19
ATOM 6878 N N . LYS A 1 20 ? 16.067 -3.331 -3.710 1.00 0.00 56 LYS A N 19
ATOM 6879 C CA . LYS A 1 20 ? 16.612 -2.101 -3.161 1.00 0.00 56 LYS A CA 19
ATOM 6880 C C . LYS A 1 20 ? 18.104 -2.015 -3.495 1.00 0.00 56 LYS A C 19
ATOM 6881 O O . LYS A 1 20 ? 18.674 -0.926 -3.531 1.00 0.00 56 LYS A O 19
ATOM 6900 N N . GLY A 1 21 ? 18.692 -3.178 -3.731 1.00 0.00 57 GLY A N 19
ATOM 6901 C CA . GLY A 1 21 ? 20.106 -3.249 -4.061 1.00 0.00 57 GLY A CA 19
ATOM 6902 C C . GLY A 1 21 ? 20.334 -2.993 -5.552 1.00 0.00 57 GLY A C 19
ATOM 6903 O O . GLY A 1 21 ? 20.521 -1.851 -5.969 1.00 0.00 57 GLY A O 19
ATOM 6907 N N . LYS A 1 22 ? 20.310 -4.077 -6.315 1.00 0.00 58 LYS A N 19
ATOM 6908 C CA . LYS A 1 22 ? 20.512 -3.985 -7.751 1.00 0.00 58 LYS A CA 19
ATOM 6909 C C . LYS A 1 22 ? 19.153 -3.900 -8.449 1.00 0.00 58 LYS A C 19
ATOM 6910 O O . LYS A 1 22 ? 18.114 -3.888 -7.791 1.00 0.00 58 LYS A O 19
ATOM 6929 N N . THR A 1 23 ? 19.206 -3.842 -9.770 1.00 0.00 59 THR A N 19
ATOM 6930 C CA . THR A 1 23 ? 17.992 -3.759 -10.565 1.00 0.00 59 THR A CA 19
ATOM 6931 C C . THR A 1 23 ? 17.068 -4.939 -10.254 1.00 0.00 59 THR A C 19
ATOM 6932 O O . THR A 1 23 ? 16.227 -4.855 -9.360 1.00 0.00 59 THR A O 19
ATOM 6943 N N . CYS A 1 24 ? 17.258 -6.012 -11.008 1.00 0.00 60 CYS A N 19
ATOM 6944 C CA . CYS A 1 24 ? 16.453 -7.207 -10.824 1.00 0.00 60 CYS A CA 19
ATOM 6945 C C . CYS A 1 24 ? 16.892 -8.246 -11.859 1.00 0.00 60 CYS A C 19
ATOM 6946 O O . CYS A 1 24 ? 16.212 -8.453 -12.862 1.00 0.00 60 CYS A O 19
ATOM 6953 N N . ASP A 1 25 ? 18.027 -8.870 -11.579 1.00 0.00 61 ASP A N 19
ATOM 6954 C CA . ASP A 1 25 ? 18.564 -9.882 -12.473 1.00 0.00 61 ASP A CA 19
ATOM 6955 C C . ASP A 1 25 ? 18.704 -11.203 -11.715 1.00 0.00 61 ASP A C 19
ATOM 6956 O O . ASP A 1 25 ? 18.177 -11.350 -10.614 1.00 0.00 61 ASP A O 19
ATOM 6965 N N . THR A 1 26 ? 19.418 -12.131 -12.336 1.00 0.00 62 THR A N 19
ATOM 6966 C CA . THR A 1 26 ? 19.635 -13.435 -11.734 1.00 0.00 62 THR A CA 19
ATOM 6967 C C . THR A 1 26 ? 20.220 -13.284 -10.327 1.00 0.00 62 THR A C 19
ATOM 6968 O O . THR A 1 26 ? 20.146 -14.206 -9.518 1.00 0.00 62 THR A O 19
ATOM 6979 N N . SER A 1 27 ? 20.788 -12.112 -10.082 1.00 0.00 63 SER A N 19
ATOM 6980 C CA . SER A 1 27 ? 21.385 -11.827 -8.788 1.00 0.00 63 SER A CA 19
ATOM 6981 C C . SER A 1 27 ? 20.398 -11.050 -7.915 1.00 0.00 63 SER A C 19
ATOM 6982 O O . SER A 1 27 ? 20.756 -10.575 -6.838 1.00 0.00 63 SER A O 19
ATOM 6990 N N . CYS A 1 28 ? 19.175 -10.941 -8.413 1.00 0.00 64 CYS A N 19
ATOM 6991 C CA . CYS A 1 28 ? 18.134 -10.229 -7.693 1.00 0.00 64 CYS A CA 19
ATOM 6992 C C . CYS A 1 28 ? 16.783 -10.834 -8.078 1.00 0.00 64 CYS A C 19
ATOM 6993 O O . CYS A 1 28 ? 16.215 -10.543 -9.128 1.00 0.00 64 CYS A O 19
ATOM 7000 N N . CYS A 1 29 ? 16.275 -11.694 -7.191 1.00 0.00 65 CYS A N 19
ATOM 7001 C CA . CYS A 1 29 ? 15.002 -12.354 -7.402 1.00 0.00 65 CYS A CA 19
ATOM 7002 C C . CYS A 1 29 ? 15.138 -13.378 -8.519 1.00 0.00 65 CYS A C 19
ATOM 7003 O O . CYS A 1 29 ? 14.805 -14.542 -8.299 1.00 0.00 65 CYS A O 19
ATOM 7010 N N . GLN A 1 30 ? 15.613 -12.939 -9.676 1.00 0.00 66 GLN A N 19
ATOM 7011 C CA . GLN A 1 30 ? 15.781 -13.838 -10.805 1.00 0.00 66 GLN A CA 19
ATOM 7012 C C . GLN A 1 30 ? 16.836 -14.900 -10.488 1.00 0.00 66 GLN A C 19
ATOM 7013 O O . GLN A 1 30 ? 16.572 -16.095 -10.605 1.00 0.00 66 GLN A O 19
ATOM 7031 N N . SER A 1 1 ? 1.494 -4.797 -2.862 1.00 0.00 37 SER A N 20
ATOM 7032 C CA . SER A 1 1 ? 2.463 -4.511 -3.908 1.00 0.00 37 SER A CA 20
ATOM 7033 C C . SER A 1 1 ? 3.866 -4.405 -3.307 1.00 0.00 37 SER A C 20
ATOM 7034 O O . SER A 1 1 ? 4.028 -4.441 -2.089 1.00 0.00 37 SER A O 20
ATOM 7042 N N . CYS A 1 2 ? 4.845 -4.278 -4.191 1.00 0.00 38 CYS A N 20
ATOM 7043 C CA . CYS A 1 2 ? 6.229 -4.167 -3.764 1.00 0.00 38 CYS A CA 20
ATOM 7044 C C . CYS A 1 2 ? 7.012 -3.436 -4.857 1.00 0.00 38 CYS A C 20
ATOM 7045 O O . CYS A 1 2 ? 7.388 -2.275 -4.722 1.00 0.00 38 CYS A O 20
ATOM 7052 N N . CYS A 1 3 ? 7.251 -4.155 -5.957 1.00 0.00 39 CYS A N 20
ATOM 7053 C CA . CYS A 1 3 ? 7.977 -3.611 -7.087 1.00 0.00 39 CYS A CA 20
ATOM 7054 C C . CYS A 1 3 ? 7.398 -4.165 -8.380 1.00 0.00 39 CYS A C 20
ATOM 7055 O O . CYS A 1 3 ? 7.029 -5.339 -8.408 1.00 0.00 39 CYS A O 20
ATOM 7062 N N . PRO A 1 4 ? 7.327 -3.310 -9.434 1.00 0.00 40 PRO A N 20
ATOM 7063 C CA . PRO A 1 4 ? 6.789 -3.741 -10.713 1.00 0.00 40 PRO A CA 20
ATOM 7064 C C . PRO A 1 4 ? 7.789 -4.630 -11.457 1.00 0.00 40 PRO A C 20
ATOM 7065 O O . PRO A 1 4 ? 7.645 -4.862 -12.656 1.00 0.00 40 PRO A O 20
ATOM 7076 N N . CYS A 1 5 ? 8.780 -5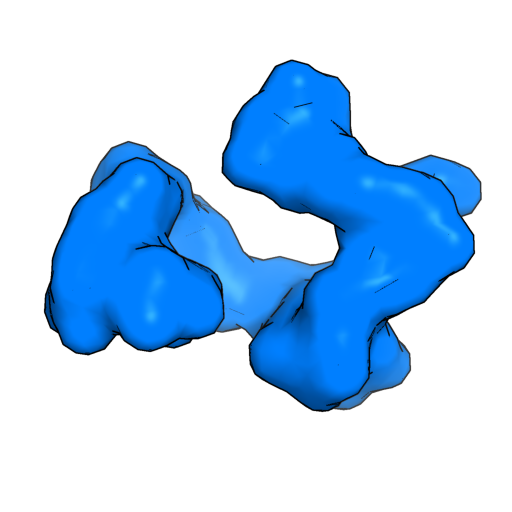.101 -10.714 1.00 0.00 41 CYS A N 20
ATOM 7077 C CA . CYS A 1 5 ? 9.803 -5.958 -11.288 1.00 0.00 41 CYS A CA 20
ATOM 7078 C C . CYS A 1 5 ? 9.666 -7.351 -10.669 1.00 0.00 41 CYS A C 20
ATOM 7079 O O . CYS A 1 5 ? 10.528 -8.207 -10.861 1.00 0.00 41 CYS A O 20
ATOM 7086 N N . CYS A 1 6 ? 8.575 -7.535 -9.939 1.00 0.00 42 CYS A N 20
ATOM 7087 C CA . CYS A 1 6 ? 8.315 -8.808 -9.290 1.00 0.00 42 CYS A CA 20
ATOM 7088 C C . CYS A 1 6 ? 6.800 -9.016 -9.234 1.00 0.00 42 CYS A C 20
ATOM 7089 O O . CYS A 1 6 ? 6.033 -8.065 -9.369 1.00 0.00 42 CYS A O 20
ATOM 7096 N N . PRO A 1 7 ? 6.404 -10.301 -9.027 1.00 0.00 43 PRO A N 20
ATOM 7097 C CA . PRO A 1 7 ? 4.996 -10.647 -8.951 1.00 0.00 43 PRO A CA 20
ATOM 7098 C C . PRO A 1 7 ? 4.395 -10.212 -7.613 1.00 0.00 43 PRO A C 20
ATOM 7099 O O . PRO A 1 7 ? 5.125 -9.879 -6.680 1.00 0.00 43 PRO A O 20
ATOM 7110 N N . SER A 1 8 ? 3.072 -10.228 -7.562 1.00 0.00 44 SER A N 20
ATOM 7111 C CA . SER A 1 8 ? 2.365 -9.838 -6.353 1.00 0.00 44 SER A CA 20
ATOM 7112 C C . SER A 1 8 ? 2.580 -10.886 -5.260 1.00 0.00 44 SER A C 20
ATOM 7113 O O . SER A 1 8 ? 1.622 -11.474 -4.761 1.00 0.00 44 SER A O 20
ATOM 7121 N N . GLY A 1 9 ? 3.845 -11.089 -4.920 1.00 0.00 45 GLY A N 20
ATOM 7122 C CA . GLY A 1 9 ? 4.199 -12.057 -3.895 1.00 0.00 45 GLY A CA 20
ATOM 7123 C C . GLY A 1 9 ? 5.716 -12.145 -3.725 1.00 0.00 45 GLY A C 20
ATOM 7124 O O . GLY A 1 9 ? 6.300 -11.404 -2.936 1.00 0.00 45 GLY A O 20
ATOM 7128 N N . CYS A 1 10 ? 6.312 -13.058 -4.478 1.00 0.00 46 CYS A N 20
ATOM 7129 C CA . CYS A 1 10 ? 7.751 -13.254 -4.421 1.00 0.00 46 CYS A CA 20
ATOM 7130 C C . CYS A 1 10 ? 8.146 -13.481 -2.960 1.00 0.00 46 CYS A C 20
ATOM 7131 O O . CYS A 1 10 ? 8.091 -12.558 -2.148 1.00 0.00 46 CYS A O 20
ATOM 7138 N N . THR A 1 11 ? 8.537 -14.713 -2.671 1.00 0.00 47 THR A N 20
ATOM 7139 C CA . THR A 1 11 ? 8.942 -15.072 -1.322 1.00 0.00 47 THR A CA 20
ATOM 7140 C C . THR A 1 11 ? 10.203 -14.304 -0.922 1.00 0.00 47 THR A C 20
ATOM 7141 O O . THR A 1 11 ? 10.497 -14.163 0.264 1.00 0.00 47 THR A O 20
ATOM 7152 N N . LYS A 1 12 ? 10.913 -13.827 -1.934 1.00 0.00 48 LYS A N 20
ATOM 7153 C CA . LYS A 1 12 ? 12.136 -13.076 -1.702 1.00 0.00 48 LYS A CA 20
ATOM 7154 C C . LYS A 1 12 ? 11.782 -11.679 -1.189 1.00 0.00 48 LYS A C 20
ATOM 7155 O O . LYS A 1 12 ? 12.379 -11.161 -0.249 1.00 0.00 48 LYS A O 20
ATOM 7174 N N . CYS A 1 13 ? 10.782 -11.076 -1.837 1.00 0.00 49 CYS A N 20
ATOM 7175 C CA . CYS A 1 13 ? 10.321 -9.751 -1.476 1.00 0.00 49 CYS A CA 20
ATOM 7176 C C . CYS A 1 13 ? 9.339 -9.851 -0.317 1.00 0.00 49 CYS A C 20
ATOM 7177 O O . CYS A 1 13 ? 8.942 -8.815 0.213 1.00 0.00 49 CYS A O 20
ATOM 7184 N N . ALA A 1 14 ? 8.971 -11.071 0.047 1.00 0.00 50 ALA A N 20
ATOM 7185 C CA . ALA A 1 14 ? 8.037 -11.274 1.141 1.00 0.00 50 ALA A CA 20
ATOM 7186 C C . ALA A 1 14 ? 8.700 -10.859 2.456 1.00 0.00 50 ALA A C 20
ATOM 7187 O O . ALA A 1 14 ? 8.091 -10.167 3.271 1.00 0.00 50 ALA A O 20
ATOM 7194 N N . SER A 1 15 ? 9.938 -11.299 2.622 1.00 0.00 51 SER A N 20
ATOM 7195 C CA . SER A 1 15 ? 10.691 -10.981 3.824 1.00 0.00 51 SER A CA 20
ATOM 7196 C C . SER A 1 15 ? 11.409 -9.641 3.653 1.00 0.00 51 SER A C 20
ATOM 7197 O O . SER A 1 15 ? 12.149 -9.212 4.537 1.00 0.00 51 SER A O 20
ATOM 7205 N N . GLY A 1 16 ? 11.167 -9.018 2.510 1.00 0.00 52 GLY A N 20
ATOM 7206 C CA . GLY A 1 16 ? 11.781 -7.735 2.212 1.00 0.00 52 GLY A CA 20
ATOM 7207 C C . GLY A 1 16 ? 12.229 -7.668 0.750 1.00 0.00 52 GLY A C 20
ATOM 7208 O O . GLY A 1 16 ? 12.782 -8.632 0.222 1.00 0.00 52 GLY A O 20
ATOM 7212 N N . CYS A 1 17 ? 11.975 -6.521 0.139 1.00 0.00 53 CYS A N 20
ATOM 7213 C CA . CYS A 1 17 ? 12.345 -6.315 -1.250 1.00 0.00 53 CYS A CA 20
ATOM 7214 C C . CYS A 1 17 ? 13.865 -6.449 -1.368 1.00 0.00 53 CYS A C 20
ATOM 7215 O O . CYS A 1 17 ? 14.606 -5.613 -0.853 1.00 0.00 53 CYS A O 20
ATOM 7222 N N . VAL A 1 18 ? 14.283 -7.506 -2.048 1.00 0.00 54 VAL A N 20
ATOM 7223 C CA . VAL A 1 18 ? 15.701 -7.760 -2.240 1.00 0.00 54 VAL A CA 20
ATOM 7224 C C . VAL A 1 18 ? 16.183 -7.019 -3.488 1.00 0.00 54 VAL A C 20
ATOM 7225 O O . VAL A 1 18 ? 17.340 -7.108 -3.891 1.00 0.00 54 VAL A O 20
ATOM 7238 N N . CYS A 1 19 ? 15.257 -6.275 -4.096 1.00 0.00 55 CYS A N 20
ATOM 7239 C CA . CYS A 1 19 ? 15.550 -5.507 -5.290 1.00 0.00 55 CYS A CA 20
ATOM 7240 C C . CYS A 1 19 ? 16.175 -4.177 -4.901 1.00 0.00 55 CYS A C 20
ATOM 7241 O O . CYS A 1 19 ? 16.662 -3.471 -5.782 1.00 0.00 55 CYS A O 20
ATOM 7248 N N . LYS A 1 20 ? 16.151 -3.861 -3.614 1.00 0.00 56 LYS A N 20
ATOM 7249 C CA . LYS A 1 20 ? 16.720 -2.612 -3.139 1.00 0.00 56 LYS A CA 20
ATOM 7250 C C . LYS A 1 20 ? 18.230 -2.620 -3.380 1.00 0.00 56 LYS A C 20
ATOM 7251 O O . LYS A 1 20 ? 18.932 -3.518 -2.915 1.00 0.00 56 LYS A O 20
ATOM 7270 N N . GLY A 1 21 ? 18.688 -1.612 -4.108 1.00 0.00 57 GLY A N 20
ATOM 7271 C CA . GLY A 1 21 ? 20.102 -1.492 -4.416 1.00 0.00 57 GLY A CA 20
ATOM 7272 C C . GLY A 1 21 ? 20.321 -1.302 -5.918 1.00 0.00 57 GLY A C 20
ATOM 7273 O O . GLY A 1 21 ? 20.742 -0.233 -6.358 1.00 0.00 57 GLY A O 20
ATOM 7277 N N . LYS A 1 22 ? 20.025 -2.356 -6.666 1.00 0.00 58 LYS A N 20
ATOM 7278 C CA . LYS A 1 22 ? 20.186 -2.318 -8.109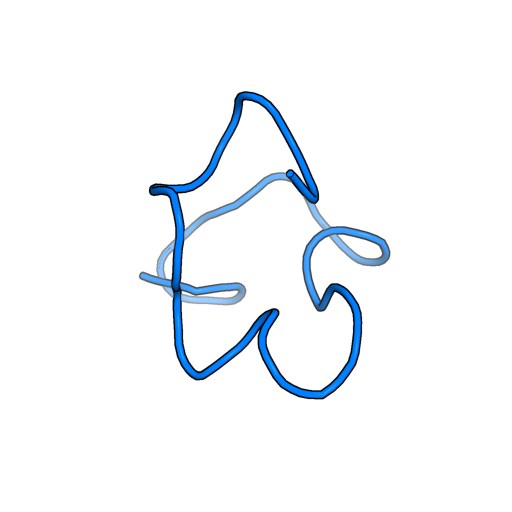 1.00 0.00 58 LYS A CA 20
ATOM 7279 C C . LYS A 1 22 ? 18.895 -2.804 -8.773 1.00 0.00 58 LYS A C 20
ATOM 7280 O O . LYS A 1 22 ? 17.892 -3.029 -8.098 1.00 0.00 58 LYS A O 20
ATOM 7299 N N . THR A 1 23 ? 18.964 -2.952 -10.087 1.00 0.00 59 THR A N 20
ATOM 7300 C CA . THR A 1 23 ? 17.814 -3.407 -10.850 1.00 0.00 59 THR A CA 20
ATOM 7301 C C . THR A 1 23 ? 17.205 -4.653 -10.206 1.00 0.00 59 THR A C 20
ATOM 7302 O O . THR A 1 23 ? 16.487 -4.554 -9.212 1.00 0.00 59 THR A O 20
ATOM 7313 N N . CYS A 1 24 ? 17.515 -5.797 -10.797 1.00 0.00 60 CYS A N 20
ATOM 7314 C CA . CYS A 1 24 ? 17.007 -7.062 -10.293 1.00 0.00 60 CYS A CA 20
ATOM 7315 C C . CYS A 1 24 ? 16.817 -8.011 -11.477 1.00 0.00 60 CYS A C 20
ATOM 7316 O O . CYS A 1 24 ? 15.750 -8.044 -12.086 1.00 0.00 60 CYS A O 20
ATOM 7323 N N . ASP A 1 25 ? 17.871 -8.760 -11.768 1.00 0.00 61 ASP A N 20
ATOM 7324 C CA . ASP A 1 25 ? 17.834 -9.707 -12.869 1.00 0.00 61 ASP A CA 20
ATOM 7325 C C . ASP A 1 25 ? 18.935 -10.752 -12.674 1.00 0.00 61 ASP A C 20
ATOM 7326 O O . ASP A 1 25 ? 20.118 -10.447 -12.817 1.00 0.00 61 ASP A O 20
ATOM 7335 N N . THR A 1 26 ? 18.506 -11.964 -12.351 1.00 0.00 62 THR A N 20
ATOM 7336 C CA . THR A 1 26 ? 19.441 -13.055 -12.135 1.00 0.00 62 THR A CA 20
ATOM 7337 C C . THR A 1 26 ? 20.342 -12.757 -10.935 1.00 0.00 62 THR A C 20
ATOM 7338 O O . THR A 1 26 ? 20.696 -13.660 -10.180 1.00 0.00 62 THR A O 20
ATOM 7349 N N . SER A 1 27 ? 20.687 -11.485 -10.798 1.00 0.00 63 SER A N 20
ATOM 7350 C CA . SER A 1 27 ? 21.539 -11.055 -9.702 1.00 0.00 63 SER A CA 20
ATOM 7351 C C . SER A 1 27 ? 20.685 -10.678 -8.491 1.00 0.00 63 SER A C 20
ATOM 7352 O O . SER A 1 27 ? 21.182 -10.076 -7.539 1.00 0.00 63 SER A O 20
ATOM 7360 N N . CYS A 1 28 ? 19.414 -11.046 -8.564 1.00 0.00 64 CYS A N 20
ATOM 7361 C CA . CYS A 1 28 ? 18.486 -10.754 -7.485 1.00 0.00 64 CYS A CA 20
ATOM 7362 C C . CYS A 1 28 ? 17.561 -11.959 -7.307 1.00 0.00 64 CYS A C 20
ATOM 7363 O O . CYS A 1 28 ? 17.971 -13.113 -7.404 1.00 0.00 64 CYS A O 20
ATOM 7370 N N . CYS A 1 29 ? 16.287 -11.658 -7.043 1.00 0.00 65 CYS A N 20
ATOM 7371 C CA . CYS A 1 29 ? 15.280 -12.682 -6.849 1.00 0.00 65 CYS A CA 20
ATOM 7372 C C . CYS A 1 29 ? 15.492 -13.801 -7.858 1.00 0.00 65 CYS A C 20
ATOM 7373 O O . CYS A 1 29 ? 15.108 -14.934 -7.574 1.00 0.00 65 CYS A O 20
ATOM 7380 N N . GLN A 1 30 ? 16.085 -13.473 -8.997 1.00 0.00 66 GLN A N 20
ATOM 7381 C CA . GLN A 1 30 ? 16.331 -14.468 -10.027 1.00 0.00 66 GLN A CA 20
ATOM 7382 C C . GLN A 1 30 ? 17.801 -14.893 -10.012 1.00 0.00 66 GLN A C 20
ATOM 7383 O O . GLN A 1 30 ? 18.194 -15.808 -10.736 1.00 0.00 66 GLN A O 20
#

InterPro domains:
  IPR000006 Metallothionein, vertebrate [PF00131] (1-60)
  IPR000006 Metallothionein, vertebrate [PR00860] (4-16)
  IPR000006 Metallothionein, vertebrate [PR00860] (26-39)
  IPR000006 Metallothionein, vertebrate [PR00860] (40-49)
  IPR000006 Metallothionein, vertebrate [PTHR23299] (1-60)
  IPR017854 Metallothionein domain superfamily [SSF57868] (1-60)
  IPR018064 Metallothionein, vertebrate, metal binding site [PS00203] (12-30)
  IPR023587 Metallothionein domain superfamily, vertebrate [G3DSA:4.10.10.10] (1-60)

Sequence (30 aa):
SCCPCCPSGCTKCASGCVCKGKTCDTSCCQSCCPCCPSGCTKCASGCVCKGKTCDTSCCQSCCPCCPSGCTKCASGCVCKGKTCDTSCCQSCCPCCPSGCTKCASGCVCKGKTCDTSCCQSCCPCCPSGCTKCASGCVCKGKTCDTSCCQSCCPCCPSGCTKCASGCVCKGKTCDTSCCQSCCPCCPSGCTKCASGCVCKGKTCDTSCCQSCCPCCPSGCTKCASGCVCKGKTCDTSCCQSCCPCCPSGCTKCASGCVCKGKTCDTSCCQSCCPCCPSGCTKCASGCVCKGKTCDTSCCQSCCPCCPSGCTKCASGCVCKGKTCDTSCCQSCCPCCPSGCTKCASGCVCKGKTCDTSCCQSCCPCCPSGCTKCASGCVCKGKTCDTSCCQSCCPCCPSGCTKCASGCVCKGKTCDTSCCQSCCPCCPSGCTKCASGCVCKGKTCDTSCCQSCCPCCPSGCTKCASGCVCKGKTCDTSCCQSCCPCCPSGCTKCASGCVCKGKTCDTSCCQSCCPCCPSGCTKCASGCVCKGKTCDTSCCQSCCPCCPSGCTKCASGCVCKGKTCDTSCCQSCCPCCPSGCTKCASGCVCKGKTCDTSCCQ

Organism: Notothenia neglecta (NCBI:txid202063)

Secondary structure (DSSP, 8-state):
---TTS-S--HHHHTS-GGGTSSSSTTTT-

Nearest PDB structures (foldseek):
  1m0g-assembly1_A  TM=9.662E-01  e=3.693E-04  Notothenia coriiceps
  1m0g-assembly1_A  TM=1.010E+00  e=6.620E-05  Notothenia coriiceps
  1m0g-assembly1_A  TM=9.104E-01  e=4.783E-04  Notothenia coriiceps
  1m0g-assembly1_A  TM=1.005E+00  e=9.026E-05  Notothenia coriiceps
  1m0g-assembly1_A  TM=9.320E-01  e=2.069E-04  Notothenia coriiceps